Protein AF-0000000066029380 (afdb_homodimer)

Foldseek 3Di:
DEEEEEEDAPDLVLLVLVVVLCVVADPPHHYAYAPRSCVRNNDDHDHLLPAAGQEYEYEEAPVSLQVNLQRHHYAYAYEYPDDFHLAHAYYSVCSVVVSVCVNVVLWDKDWFWWKWKDKQNHTDIIARFKKKKFFPDPPDFWWKFKDKQNHTDDIWGARIKIKTGLSNCLPPVLVQVGDRDQRPAQWIKIGGHGTPDPVDDIDIDGLAMKMKIATADPFTWIWMAGNVPDIDIDGHGMMMIMHIDPDIHIYIHNDDDSVVSCVVRGCVPRVD/DEEEEEEDAPDLVLLVLVVVLCVVADPVYHYAYAPRSCVRNNDDHDHLLPAAGQEYEYEEAQLSLQVNLQRHHYAYAYEYPDDFHLQHAYYSVCSVVVSVCVNVVLWDKDWFWWKWKDKQNHTDIIARFKKKKFFPDDDDFWWKFKDKQNHTDDIWGARIKIKTGLSNCLPPVLVQVGDRDQRPAQWIKIGGHGTPDPPDDIDIDGLAMKMKIATADPFTWIWMAGNVPDIDIDGHGMMMIMHIDPDIHIYIHNDDDSVVSCVVRGCVPRVD

Secondary structure (DSSP, 8-state):
-EEEEEE-TT-HHHHHHHHHHHHHS-TTSEEEEEHHHHHHH-S-EE-GGG-B-SEEEEEE-HHHHHHHHHH-BS-EEEEE-SS--SS--EEGGGHHHHHHHHHTT--EEEEEEEEEEEETTEE---BSSEEEEEESSTTS-EEEEEEETTEEEEEEEESEEEEE-TGGGGTHHHHTTPPEEPTT--EEEEEEES-SSTT---EEEETTS-EEEEEESSS--EEEEETTTEEEEE-TT-EEEEEEEEEEEEEEE--S-HHHHIIIIIIIIII-/-EEEEEE-TT-HHHHHHHHHHHHHS-TTSEEEEEHHHHHHH-S-EE-GGG-B-SEEEEEE-HHHHHHHHHH-BS-EEEEE-SS--SS--EEGGGHHHHHHHHHTT--EEEEEEEEEEEETTEE---BSSEEEEEESSTTS-EEEEEEETTEEEEEEEESEEEEE-TGGGGTHHHHTTPPEEPTT--EEEEEEES-SSTT---EEEETTS-EEEEEESSS--EEEEETTTEEEEE-TT-EEEEEEEEEEEEEEE--S-HHHHIIIIIIIIII-

Solvent-accessible surface area (backbone atoms only — not comparable to full-atom values): 27546 Å² total; per-residue (Å²): 102,39,37,29,40,40,41,35,80,89,38,68,70,39,40,52,53,51,49,57,49,59,71,66,49,66,86,82,41,46,79,43,32,21,51,60,29,14,74,71,73,52,77,77,45,35,58,57,70,74,40,67,30,71,33,30,38,25,29,28,41,40,68,43,43,49,54,42,67,57,42,32,44,56,31,34,37,25,32,27,73,59,86,88,35,70,72,30,66,39,47,70,90,41,48,67,67,49,48,51,30,56,75,70,60,58,58,45,80,46,73,40,68,20,32,32,34,24,52,74,81,44,77,58,71,52,18,53,28,27,43,34,40,33,55,69,55,99,80,54,88,35,40,37,36,34,26,50,70,86,38,77,57,51,76,42,45,24,53,25,42,33,44,20,29,25,72,13,14,72,42,71,36,30,77,46,64,23,45,35,34,39,77,80,31,62,36,32,37,39,23,44,35,72,48,76,54,88,50,49,57,26,37,35,37,34,35,86,42,38,39,32,43,30,37,45,70,82,90,40,57,28,34,38,30,39,55,85,74,44,79,41,84,40,45,45,72,41,37,39,39,38,28,59,34,95,57,64,41,42,31,44,35,80,68,93,46,72,60,56,51,41,31,72,42,39,36,57,67,49,41,89,101,38,38,28,39,40,40,35,79,90,38,66,69,38,42,52,53,48,49,56,50,61,72,67,47,67,84,81,40,46,80,42,32,22,50,58,31,14,75,72,73,51,77,76,45,36,58,57,69,74,41,68,30,71,32,29,38,26,29,26,40,42,68,42,41,51,53,41,67,57,42,33,44,55,30,34,38,24,33,27,72,57,85,89,36,69,72,31,66,39,48,70,91,41,46,70,66,50,49,52,31,56,75,70,59,58,57,46,80,45,74,39,69,20,33,31,34,24,52,75,81,43,77,58,70,53,18,54,29,26,43,32,40,32,56,70,58,93,81,58,87,35,40,37,38,35,27,49,70,87,38,77,55,51,75,42,46,26,51,26,42,32,44,20,28,25,71,13,14,72,42,71,35,30,78,46,64,24,44,34,36,40,77,81,29,61,35,30,37,40,22,43,35,72,48,75,53,89,50,51,57,26,37,35,38,35,34,87,42,38,40,33,43,31,36,46,68,82,91,42,56,29,33,38,30,39,54,86,75,45,78,42,83,40,47,46,71,39,37,39,39,38,29,57,33,95,55,64,42,42,32,44,36,80,65,93,46,72,58,56,52,41,32,72,44,38,36,58,67,50,39,91

Structure (mmCIF, N/CA/C/O backbone):
data_AF-0000000066029380-model_v1
#
loop_
_entity.id
_entity.type
_entity.pdbx_description
1 polymer 'NAD kinase'
#
loop_
_atom_site.group_PDB
_atom_site.id
_atom_site.type_symbol
_atom_site.label_atom_id
_atom_site.label_alt_id
_atom_site.label_comp_id
_atom_site.label_asym_id
_atom_site.label_entity_id
_atom_site.label_seq_id
_atom_site.pdbx_PDB_ins_code
_atom_site.Cartn_x
_atom_site.Cartn_y
_atom_site.Cartn_z
_atom_site.occupancy
_atom_site.B_iso_or_equiv
_atom_site.auth_seq_id
_atom_site.auth_comp_id
_atom_site.auth_asym_id
_atom_site.auth_atom_id
_atom_site.pdbx_PDB_model_num
ATOM 1 N N . MET A 1 1 ? -1.945 23.328 32.281 1 95.19 1 MET A N 1
ATOM 2 C CA . MET A 1 1 ? -1.706 22.844 30.906 1 95.19 1 MET A CA 1
ATOM 3 C C . MET A 1 1 ? -0.964 23.906 30.094 1 95.19 1 MET A C 1
ATOM 5 O O . MET A 1 1 ? -1.215 25.094 30.234 1 95.19 1 MET A O 1
ATOM 9 N N . LYS A 1 2 ? 0.066 23.5 29.344 1 97.81 2 LYS A N 1
ATOM 10 C CA . LYS A 1 2 ? 0.84 24.391 28.469 1 97.81 2 LYS A CA 1
ATOM 11 C C . LYS A 1 2 ? 0.356 24.297 27.031 1 97.81 2 LYS A C 1
ATOM 13 O O . LYS A 1 2 ? 0.403 23.234 26.406 1 97.81 2 LYS A O 1
ATOM 18 N N . VAL A 1 3 ? -0.128 25.469 26.531 1 98.25 3 VAL A N 1
ATOM 19 C CA . VAL A 1 3 ? -0.674 25.5 25.172 1 98.25 3 VAL A CA 1
ATOM 20 C C . VAL A 1 3 ? 0.114 26.5 24.328 1 98.25 3 VAL A C 1
ATOM 22 O O . VAL A 1 3 ? 0.405 27.609 24.766 1 98.25 3 VAL A O 1
ATOM 25 N N . ALA A 1 4 ? 0.508 26.094 23.141 1 98.69 4 ALA A N 1
ATOM 26 C CA . ALA A 1 4 ? 1.201 26.984 22.203 1 98.69 4 ALA A CA 1
ATOM 27 C C . ALA A 1 4 ? 0.301 27.344 21.031 1 98.69 4 ALA A C 1
ATOM 29 O O . ALA A 1 4 ? -0.48 26.531 20.547 1 98.69 4 ALA A O 1
ATOM 30 N N . PHE A 1 5 ? 0.39 28.562 20.625 1 98.5 5 PHE A N 1
ATOM 31 C CA . PHE A 1 5 ? -0.322 29.047 19.453 1 98.5 5 PHE A CA 1
ATOM 32 C C . PHE A 1 5 ? 0.651 29.359 18.312 1 98.5 5 PHE A C 1
ATOM 34 O O . PHE A 1 5 ? 1.525 30.219 18.453 1 98.5 5 PHE A O 1
ATOM 41 N N . VAL A 1 6 ? 0.536 28.625 17.234 1 98.44 6 VAL A N 1
ATOM 42 C CA . VAL A 1 6 ? 1.323 28.859 16.031 1 98.44 6 VAL A CA 1
ATOM 43 C C . VAL A 1 6 ? 0.396 29.172 14.859 1 98.44 6 VAL A C 1
ATOM 45 O O . VAL A 1 6 ? -0.555 28.438 14.586 1 98.44 6 VAL A O 1
ATOM 48 N N . ILE A 1 7 ? 0.638 30.297 14.141 1 98 7 ILE A N 1
ATOM 49 C CA . ILE A 1 7 ? -0.283 30.703 13.086 1 98 7 ILE A CA 1
ATOM 50 C C . ILE A 1 7 ? 0.463 30.797 11.758 1 98 7 ILE A C 1
ATOM 52 O O . ILE A 1 7 ? 1.691 30.906 11.734 1 98 7 ILE A O 1
ATOM 56 N N . ARG A 1 8 ? -0.281 30.688 10.711 1 96.62 8 ARG A N 1
ATOM 57 C CA . ARG A 1 8 ? 0.264 30.922 9.383 1 96.62 8 ARG A CA 1
ATOM 58 C C . ARG A 1 8 ? 0.914 32.312 9.289 1 96.62 8 ARG A C 1
ATOM 60 O O . ARG A 1 8 ? 0.409 33.281 9.859 1 96.62 8 ARG A O 1
ATOM 67 N N . LYS A 1 9 ? 1.966 32.375 8.531 1 94.19 9 LYS A N 1
ATOM 68 C CA . LYS A 1 9 ? 2.73 33.625 8.422 1 94.19 9 LYS A CA 1
ATOM 69 C C . LYS A 1 9 ? 1.854 34.75 7.918 1 94.19 9 LYS A C 1
ATOM 71 O O . LYS A 1 9 ? 1.109 34.594 6.945 1 94.19 9 LYS A O 1
ATOM 76 N N . ASP A 1 10 ? 1.908 35.906 8.641 1 93.5 10 ASP A N 1
ATOM 77 C CA . ASP A 1 10 ? 1.285 37.188 8.289 1 93.5 10 ASP A CA 1
ATOM 78 C C . ASP A 1 10 ? -0.226 37.031 8.133 1 93.5 10 ASP A C 1
ATOM 80 O O . ASP A 1 10 ? -0.828 37.625 7.246 1 93.5 10 ASP A O 1
ATOM 84 N N . CYS A 1 11 ? -0.778 36.219 8.945 1 95.56 11 CYS A N 1
ATOM 85 C CA . CYS A 1 11 ? -2.215 35.969 8.859 1 95.56 11 CYS A CA 1
ATOM 86 C C . CYS A 1 11 ? -2.945 36.625 10.039 1 95.56 11 CYS A C 1
ATOM 88 O O . CYS A 1 11 ? -3.158 35.969 11.062 1 95.56 11 CYS A O 1
ATOM 90 N N . LYS A 1 12 ? -3.463 37.781 9.797 1 95.5 12 LYS A N 1
ATOM 91 C CA . LYS A 1 12 ? -4.172 38.5 10.844 1 95.5 12 LYS A CA 1
ATOM 92 C C . LYS A 1 12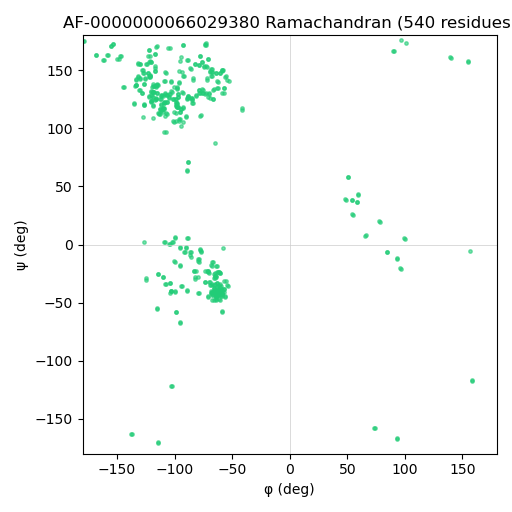 ? -5.438 37.75 11.266 1 95.5 12 LYS A C 1
ATOM 94 O O . LYS A 1 12 ? -5.777 37.75 12.453 1 95.5 12 LYS A O 1
ATOM 99 N N . ARG A 1 13 ? -6.078 37.219 10.273 1 96.25 13 ARG A N 1
ATOM 100 C CA . ARG A 1 13 ? -7.293 36.469 10.562 1 96.25 13 ARG A CA 1
ATOM 101 C C . ARG A 1 13 ? -7 35.281 11.484 1 96.25 13 ARG A C 1
ATOM 103 O O . ARG A 1 13 ? -7.797 34.969 12.367 1 96.25 13 ARG A O 1
ATOM 110 N N . CYS A 1 14 ? -5.906 34.625 11.281 1 97.38 14 CYS A N 1
ATOM 111 C CA . CYS A 1 14 ? -5.492 33.531 12.133 1 97.38 14 CYS A CA 1
ATOM 112 C C . CYS A 1 14 ? -5.297 34 13.578 1 97.38 14 CYS A C 1
ATOM 114 O O . CYS A 1 14 ? -5.68 33.281 14.516 1 97.38 14 CYS A O 1
ATOM 116 N N . ALA A 1 15 ? -4.762 35.156 13.734 1 97.06 15 ALA A N 1
ATOM 117 C CA . ALA A 1 15 ? -4.527 35.719 15.062 1 97.06 15 ALA A CA 1
ATOM 118 C C . ALA A 1 15 ? -5.844 36 15.773 1 97.06 15 ALA A C 1
ATOM 120 O O . ALA A 1 15 ? -5.945 35.844 17 1 97.06 15 ALA A O 1
ATOM 121 N N . THR A 1 16 ? -6.785 36.438 15.008 1 97.19 16 THR A N 1
ATOM 122 C CA . THR A 1 16 ? -8.102 36.688 15.578 1 97.19 16 THR A CA 1
ATOM 123 C C . THR A 1 16 ? -8.703 35.406 16.156 1 97.19 16 THR A C 1
ATOM 125 O O . THR A 1 16 ? -9.305 35.438 17.219 1 97.19 16 THR A O 1
ATOM 128 N N . ILE A 1 17 ? -8.531 34.344 15.43 1 97.56 17 ILE A N 1
ATOM 129 C CA . ILE A 1 17 ? -9.016 33.031 15.891 1 97.56 17 ILE A CA 1
ATOM 130 C C . ILE A 1 17 ? -8.266 32.625 17.156 1 97.56 17 ILE A C 1
ATOM 132 O O . ILE A 1 17 ? -8.875 32.156 18.125 1 97.56 17 ILE A O 1
ATOM 136 N N . ALA A 1 18 ? -6.969 32.812 17.172 1 97.94 18 ALA A N 1
ATOM 137 C CA . ALA A 1 18 ? -6.176 32.531 18.359 1 97.94 18 ALA A CA 1
ATOM 138 C C . ALA A 1 18 ? -6.684 33.312 19.562 1 97.94 18 ALA A C 1
ATOM 140 O O . ALA A 1 18 ? -6.832 32.75 20.656 1 97.94 18 ALA A O 1
ATOM 141 N N . LYS A 1 19 ? -6.969 34.562 19.359 1 97.12 19 LYS A N 1
ATOM 142 C CA . LYS A 1 19 ? -7.457 35.406 20.438 1 97.12 19 LYS A CA 1
ATOM 143 C C . LYS A 1 19 ? -8.773 34.875 21.016 1 97.12 19 LYS A C 1
ATOM 145 O O . LYS A 1 19 ? -8.961 34.875 22.219 1 97.12 19 LYS A O 1
ATOM 150 N N . SER A 1 20 ? -9.617 34.469 20.125 1 97.19 20 SER A N 1
ATOM 151 C CA . SER A 1 20 ? -10.898 33.938 20.562 1 97.19 20 SER A CA 1
ATOM 152 C C . SER A 1 20 ? -10.719 32.688 21.422 1 97.19 20 SER A C 1
ATOM 154 O O . SER A 1 20 ? -11.453 32.5 22.391 1 97.19 20 SER A O 1
ATOM 156 N N . ILE A 1 21 ? -9.781 31.828 21.094 1 97.94 21 ILE A N 1
ATOM 157 C CA . ILE A 1 21 ? -9.5 30.625 21.859 1 97.94 21 ILE A CA 1
ATOM 158 C C . ILE A 1 21 ? -8.898 31.016 23.219 1 97.94 21 ILE A C 1
ATOM 160 O O . ILE A 1 21 ? -9.273 30.453 24.25 1 97.94 21 ILE A O 1
ATOM 164 N N . ILE A 1 22 ? -8.008 32 23.188 1 97 22 ILE A N 1
ATOM 165 C CA . ILE A 1 22 ? -7.324 32.469 24.391 1 97 22 ILE A CA 1
ATOM 166 C C . ILE A 1 22 ? -8.344 32.969 25.406 1 97 22 ILE A C 1
ATOM 168 O O . ILE A 1 22 ? -8.188 32.781 26.609 1 97 22 ILE A O 1
ATOM 172 N N . GLU A 1 23 ? -9.359 33.562 24.938 1 96.5 23 GLU A N 1
ATOM 173 C CA . GLU A 1 23 ? -10.406 34.125 25.781 1 96.5 23 GLU A CA 1
ATOM 174 C C . GLU A 1 23 ? -11.25 33.031 26.422 1 96.5 23 GLU A C 1
ATOM 176 O O . GLU A 1 23 ? -11.875 33.25 27.469 1 96.5 23 GLU A O 1
ATOM 181 N N . LEU A 1 24 ? -11.258 31.906 25.844 1 97 24 LEU A N 1
ATOM 182 C CA . LEU A 1 24 ? -12.117 30.828 26.297 1 97 24 LEU A CA 1
ATOM 183 C C . LEU A 1 24 ? -11.359 29.906 27.266 1 97 24 LEU A C 1
ATOM 185 O O . LEU A 1 24 ? -11.953 29.328 28.172 1 97 24 LEU A O 1
ATOM 189 N N . ILE A 1 25 ? -10.086 29.703 27.016 1 97 25 ILE A N 1
ATOM 190 C CA . ILE A 1 25 ? -9.344 28.719 27.797 1 97 25 ILE A CA 1
ATOM 191 C C . ILE A 1 25 ? -9.094 29.266 29.203 1 97 25 ILE A C 1
ATOM 193 O O . ILE A 1 25 ? -9.078 30.484 29.406 1 97 25 ILE A O 1
ATOM 197 N N . PRO A 1 26 ? -8.922 28.375 30.219 1 96.81 26 PRO A N 1
ATOM 198 C CA . PRO A 1 26 ? -8.656 28.812 31.594 1 96.81 26 PRO A CA 1
ATOM 199 C C . PRO A 1 26 ? -7.457 29.75 31.703 1 96.81 26 PRO A C 1
ATOM 201 O O . PRO A 1 26 ? -6.43 29.516 31.062 1 96.81 26 PRO A O 1
ATOM 204 N N . PRO A 1 27 ? -7.531 30.766 32.562 1 94.44 27 PRO A N 1
ATOM 205 C CA . PRO A 1 27 ? -6.445 31.734 32.656 1 94.44 27 PRO A CA 1
ATOM 206 C C . PRO A 1 27 ? -5.172 31.141 33.25 1 94.44 27 PRO A C 1
ATOM 208 O O . PRO A 1 27 ? -4.082 31.672 33.062 1 94.44 27 PRO A O 1
ATOM 211 N N . ASP A 1 28 ? -5.281 30.062 33.875 1 95.81 28 ASP A N 1
ATOM 212 C CA . ASP A 1 28 ? -4.117 29.469 34.531 1 95.81 28 ASP A CA 1
ATOM 213 C C . ASP A 1 28 ? -3.314 28.609 33.562 1 95.81 28 ASP A C 1
ATOM 215 O O . ASP A 1 28 ? -2.23 28.125 33.906 1 95.81 28 ASP A O 1
ATOM 219 N N . TRP A 1 29 ? -3.871 28.344 32.375 1 97.12 29 TRP A N 1
ATOM 220 C CA . TRP A 1 29 ? -3.082 27.625 31.375 1 97.12 29 TRP A CA 1
ATOM 221 C C . TRP A 1 29 ? -1.894 28.469 30.922 1 97.12 29 TRP A C 1
ATOM 223 O O . TRP A 1 29 ? -2.023 29.688 30.719 1 97.12 29 TRP A O 1
ATOM 233 N N . GLU A 1 30 ? -0.759 27.922 30.844 1 97.12 30 GLU A N 1
ATOM 234 C CA . GLU A 1 30 ? 0.397 28.609 30.281 1 97.12 30 GLU A CA 1
ATOM 235 C C . GLU A 1 30 ? 0.259 28.766 28.766 1 97.12 30 GLU A C 1
ATOM 237 O O . GLU A 1 30 ? 0.004 27.797 28.047 1 97.12 30 GLU A O 1
ATOM 242 N N . LYS A 1 31 ? 0.4 29.969 28.266 1 97.19 31 LYS A N 1
ATOM 243 C CA . LYS A 1 31 ? 0.24 30.266 26.844 1 97.19 31 LYS A CA 1
ATOM 244 C C . LYS A 1 31 ? 1.569 30.672 26.219 1 97.19 31 LYS A C 1
ATOM 246 O O . LYS A 1 31 ? 2.256 31.562 26.719 1 97.19 31 LYS A O 1
ATOM 251 N N . ILE A 1 32 ? 1.938 29.938 25.141 1 97.44 32 ILE A N 1
ATOM 252 C CA . ILE A 1 32 ? 3.135 30.219 24.359 1 97.44 32 ILE A CA 1
ATOM 253 C C . ILE A 1 32 ? 2.736 30.641 22.938 1 97.44 32 ILE A C 1
ATOM 255 O O . ILE A 1 32 ? 1.81 30.062 22.359 1 97.44 32 ILE A O 1
ATOM 259 N N . TYR A 1 33 ? 3.424 31.656 22.438 1 97.56 33 TYR A N 1
ATOM 260 C CA . TYR A 1 33 ? 3.162 32.125 21.078 1 97.56 33 TYR A CA 1
ATOM 261 C C . TYR A 1 33 ? 4.402 31.984 20.219 1 97.56 33 TYR A C 1
ATOM 263 O O . TYR A 1 33 ? 5.52 32.25 20.656 1 97.56 33 TYR A O 1
ATOM 271 N N . ASP A 1 34 ? 4.184 31.516 18.969 1 97.56 34 ASP A N 1
ATOM 272 C CA . ASP A 1 34 ? 5.316 31.625 18.062 1 97.56 34 ASP A CA 1
ATOM 273 C C . ASP A 1 34 ? 5.543 33.062 17.625 1 97.56 34 ASP A C 1
ATOM 275 O O . ASP A 1 34 ? 4.707 33.938 17.906 1 97.56 34 ASP A O 1
ATOM 279 N N . THR A 1 35 ? 6.633 33.344 16.906 1 96.69 35 THR A N 1
ATOM 280 C CA . THR A 1 35 ? 7.008 34.719 16.5 1 96.69 35 THR A CA 1
ATOM 281 C C . THR A 1 35 ? 5.902 35.344 15.68 1 96.69 35 THR A C 1
ATOM 283 O O . THR A 1 35 ? 5.59 36.531 15.859 1 96.69 35 THR A O 1
ATOM 286 N N . GLU A 1 36 ? 5.27 34.625 14.867 1 95.94 36 GLU A N 1
ATOM 287 C CA . GLU A 1 36 ? 4.234 35.156 13.984 1 95.94 36 GLU A CA 1
ATOM 288 C C . GLU A 1 36 ? 2.984 35.531 14.773 1 95.94 36 GLU A C 1
ATOM 290 O O . GLU A 1 36 ? 2.398 36.594 14.539 1 95.94 36 GLU A O 1
ATOM 295 N N . ALA A 1 37 ? 2.57 34.688 15.656 1 96.81 37 ALA A N 1
ATOM 296 C CA . ALA A 1 37 ? 1.394 34.938 16.484 1 96.81 37 ALA A CA 1
ATOM 297 C C . ALA A 1 37 ? 1.631 36.156 17.391 1 96.81 37 ALA A C 1
ATOM 299 O O . ALA A 1 37 ? 0.743 37 17.578 1 96.81 37 ALA A O 1
ATOM 300 N N . ALA A 1 38 ? 2.781 36.281 17.906 1 96.88 38 ALA A N 1
ATOM 301 C CA . ALA A 1 38 ? 3.119 37.312 18.859 1 96.88 38 ALA A CA 1
ATOM 302 C C . ALA A 1 38 ? 3.049 38.688 18.203 1 96.88 38 ALA A C 1
ATOM 304 O O . ALA A 1 38 ? 2.75 39.688 18.859 1 96.88 38 ALA A O 1
ATOM 305 N N . LYS A 1 39 ? 3.293 38.719 16.906 1 95.5 39 LYS A N 1
ATOM 306 C CA . LYS A 1 39 ? 3.203 39.969 16.156 1 95.5 39 LYS A CA 1
ATOM 307 C C . LYS A 1 39 ? 1.821 40.594 16.312 1 95.5 39 LYS A C 1
ATOM 309 O O . LYS A 1 39 ? 1.687 41.812 16.281 1 95.5 39 LYS A O 1
ATOM 314 N N . PHE A 1 40 ? 0.839 39.781 16.469 1 95.38 40 PHE A N 1
ATOM 315 C CA . PHE A 1 40 ? -0.537 40.25 16.469 1 95.38 40 PHE A CA 1
ATOM 316 C C . PHE A 1 40 ? -1.134 40.219 17.859 1 95.38 40 PHE A C 1
ATOM 318 O O . PHE A 1 40 ? -2.039 41 18.188 1 95.38 40 PHE A O 1
ATOM 325 N N . LEU A 1 41 ? -0.74 39.281 18.625 1 94.06 41 LEU A N 1
ATOM 326 C CA . LEU A 1 41 ? -1.374 39.031 19.922 1 94.06 41 LEU A CA 1
ATOM 327 C C . LEU A 1 41 ? -0.617 39.719 21.047 1 94.06 41 LEU A C 1
ATOM 329 O O . LEU A 1 41 ? -1.139 39.875 22.156 1 94.06 41 LEU A O 1
ATOM 333 N N . GLY A 1 42 ? 0.618 40.094 20.781 1 89.25 42 GLY A N 1
ATOM 334 C CA . GLY A 1 42 ? 1.448 40.688 21.812 1 89.25 42 GLY A CA 1
ATOM 335 C C . GLY A 1 42 ? 2.244 39.656 22.594 1 89.25 42 GLY A C 1
ATOM 336 O O . GLY A 1 42 ? 2.027 38.469 22.469 1 89.25 42 GLY A O 1
ATOM 337 N N . GLY A 1 43 ? 3.213 40.125 23.359 1 87.88 43 GLY A N 1
ATOM 338 C CA . GLY A 1 43 ? 4.047 39.25 24.172 1 87.88 43 GLY A CA 1
ATOM 339 C C . GLY A 1 43 ? 5.328 38.812 23.484 1 87.88 43 GLY A C 1
ATOM 340 O O . GLY A 1 43 ? 5.703 39.406 22.453 1 87.88 43 GLY A O 1
ATOM 341 N N . VAL A 1 44 ? 5.953 37.844 24.078 1 92.88 44 VAL A N 1
ATOM 342 C CA . VAL A 1 44 ? 7.238 37.375 23.578 1 92.88 44 VAL A CA 1
ATOM 343 C C . VAL A 1 44 ? 7.027 36.156 22.703 1 92.88 44 VAL A C 1
ATOM 345 O O . VAL A 1 44 ? 6.461 35.156 23.141 1 92.88 44 VAL A O 1
ATOM 348 N N . GLY A 1 45 ? 7.383 36.281 21.5 1 96.5 45 GLY A N 1
ATOM 349 C CA . GLY A 1 45 ? 7.312 35.156 20.578 1 96.5 45 GLY A CA 1
ATOM 350 C C . GLY A 1 45 ? 8.516 34.25 20.656 1 96.5 45 GLY A C 1
ATOM 351 O O . GLY A 1 45 ? 9.633 34.688 20.906 1 96.5 45 GLY A O 1
ATOM 352 N N . LYS A 1 46 ? 8.266 33 20.516 1 97.25 46 LYS A N 1
ATOM 353 C CA . LYS A 1 46 ? 9.344 32.031 20.469 1 97.25 46 LYS A CA 1
ATOM 354 C C . LYS A 1 46 ? 9.516 31.469 19.062 1 97.25 46 LYS A C 1
ATOM 356 O O . LYS A 1 46 ? 8.547 31.375 18.297 1 97.25 46 LYS A O 1
ATOM 361 N N . ASP A 1 47 ? 10.758 31.141 18.766 1 97.31 47 ASP A N 1
ATOM 362 C CA . ASP A 1 47 ? 10.984 30.391 17.547 1 97.31 47 ASP A CA 1
ATOM 363 C C . ASP A 1 47 ? 10.297 29.031 17.609 1 97.31 47 ASP A C 1
ATOM 365 O O . ASP A 1 47 ? 10.312 28.359 18.641 1 97.31 47 ASP A O 1
ATOM 369 N N . ILE A 1 48 ? 9.75 28.656 16.531 1 97.06 48 ILE A N 1
ATOM 370 C CA . ILE A 1 48 ? 8.977 27.422 16.484 1 97.06 48 ILE A CA 1
ATOM 371 C C . ILE A 1 48 ? 9.828 26.266 16.984 1 97.06 48 ILE A C 1
ATOM 373 O O . ILE A 1 48 ? 9.305 25.328 17.609 1 97.06 48 ILE A O 1
ATOM 377 N N . THR A 1 49 ? 11.133 26.219 16.75 1 96.31 49 THR A N 1
ATOM 378 C CA . THR A 1 49 ? 12.039 25.141 17.141 1 96.31 49 THR A CA 1
ATOM 379 C C . THR A 1 49 ? 12.18 25.078 18.672 1 96.31 49 THR A C 1
ATOM 381 O O . THR A 1 49 ? 12.648 24.078 19.203 1 96.31 49 THR A O 1
ATOM 384 N N . GLU A 1 50 ? 11.766 26.094 19.344 1 97.69 50 GLU A N 1
ATOM 385 C CA . GLU A 1 50 ? 11.898 26.172 20.797 1 97.69 50 GLU A CA 1
ATOM 386 C C . GLU A 1 50 ? 10.57 25.859 21.484 1 97.69 50 GLU A C 1
ATOM 388 O O . GLU A 1 50 ? 10.477 25.891 22.719 1 97.69 50 GLU A O 1
ATOM 393 N N . ILE A 1 51 ? 9.648 25.562 20.703 1 98.06 51 ILE A N 1
ATOM 394 C CA . ILE A 1 51 ? 8.312 25.375 21.266 1 98.06 51 ILE A CA 1
ATOM 395 C C . ILE A 1 51 ? 8.125 23.922 21.688 1 98.06 51 ILE A C 1
ATOM 397 O O . ILE A 1 51 ? 8.359 23.016 20.891 1 98.06 51 ILE A O 1
ATOM 401 N N . SER A 1 52 ? 7.766 23.688 22.906 1 98.12 52 SER A N 1
ATOM 402 C CA . SER A 1 52 ? 7.312 22.438 23.5 1 98.12 52 SER A CA 1
ATOM 403 C C . SER A 1 52 ? 6.086 22.656 24.375 1 98.12 52 SER A C 1
ATOM 405 O O . SER A 1 52 ? 6.109 23.484 25.297 1 98.12 52 SER A O 1
ATOM 407 N N . ALA A 1 53 ? 5.008 22 24.094 1 98.5 53 ALA A N 1
ATOM 408 C CA . ALA A 1 53 ? 3.762 22.25 24.812 1 98.5 53 ALA A CA 1
ATOM 409 C C . ALA A 1 53 ? 2.936 20.969 24.922 1 98.5 53 ALA A C 1
ATOM 411 O O . ALA A 1 53 ? 3.207 19.984 24.219 1 98.5 53 ALA A O 1
ATOM 412 N N . ASP A 1 54 ? 2.014 20.953 25.812 1 98.38 54 ASP A N 1
ATOM 413 C CA . ASP A 1 54 ? 1.086 19.844 25.938 1 98.38 54 ASP A CA 1
ATOM 414 C C . ASP A 1 54 ? 0.177 19.734 24.719 1 98.38 54 ASP A C 1
ATOM 416 O O . ASP A 1 54 ? -0.232 18.641 24.328 1 98.38 54 ASP A O 1
ATOM 420 N N . ILE A 1 55 ? -0.139 20.938 24.203 1 98.5 55 ILE A N 1
ATOM 421 C CA . ILE A 1 55 ? -0.909 21.047 22.969 1 98.5 55 ILE A CA 1
ATOM 422 C C . ILE A 1 55 ? -0.418 22.25 22.156 1 98.5 55 ILE A C 1
ATOM 424 O O . ILE A 1 55 ? -0.162 23.312 22.719 1 98.5 55 ILE A O 1
ATOM 428 N N . ILE A 1 56 ? -0.261 22.047 20.922 1 98.81 56 ILE A N 1
ATOM 429 C CA . ILE A 1 56 ? 0.073 23.125 20.016 1 98.81 56 ILE A CA 1
ATOM 430 C C . ILE A 1 56 ? -1.095 23.375 19.062 1 98.81 56 ILE A C 1
ATOM 432 O O . ILE A 1 56 ? -1.472 22.5 18.281 1 98.81 56 ILE A O 1
ATOM 436 N N . ILE A 1 57 ? -1.669 24.531 19.125 1 98.69 57 ILE A N 1
ATOM 437 C CA . ILE A 1 57 ? -2.773 24.906 18.25 1 98.69 57 ILE A CA 1
ATOM 438 C C . ILE A 1 57 ? -2.229 25.562 16.984 1 98.69 57 ILE A C 1
ATOM 440 O O . ILE A 1 57 ? -1.646 26.656 17.047 1 98.69 57 ILE A O 1
ATOM 444 N N . ALA A 1 58 ? -2.363 24.859 15.93 1 98.56 58 ALA A N 1
ATOM 445 C CA . ALA A 1 58 ? -1.948 25.359 14.617 1 98.56 58 ALA A CA 1
ATOM 446 C C . ALA A 1 58 ? -3.109 26.031 13.891 1 98.56 58 ALA A C 1
ATOM 448 O O . ALA A 1 58 ? -4.125 25.391 13.602 1 98.56 58 ALA A O 1
ATOM 449 N N . ILE A 1 59 ? -3.016 27.312 13.578 1 98.12 59 ILE A N 1
ATOM 450 C CA . ILE A 1 59 ? -4.07 28.031 12.867 1 98.12 59 ILE A CA 1
ATOM 451 C C . ILE A 1 59 ? -3.574 28.438 11.484 1 98.12 59 ILE A C 1
ATOM 453 O O . ILE A 1 59 ? -2.703 29.297 11.359 1 98.12 59 ILE A O 1
ATOM 457 N N . GLY A 1 60 ? -4.078 27.906 10.484 1 96.25 60 GLY A N 1
ATOM 458 C CA . GLY A 1 60 ? -3.666 28.078 9.102 1 96.25 60 GLY A CA 1
ATOM 459 C C . GLY A 1 60 ? -4.113 26.938 8.203 1 96.25 60 GLY A C 1
ATOM 460 O O . GLY A 1 60 ? -5.312 26.734 8.008 1 96.25 60 GLY A O 1
ATOM 461 N N . GLY A 1 61 ? -3.238 26.203 7.625 1 94.31 61 GLY A N 1
ATOM 462 C CA . GLY A 1 61 ? -3.484 25.031 6.793 1 94.31 61 GLY A CA 1
ATOM 463 C C . GLY A 1 61 ? -2.527 23.891 7.074 1 94.31 61 GLY A C 1
ATOM 464 O O . GLY A 1 61 ? -1.891 23.859 8.133 1 94.31 61 GLY A O 1
ATOM 465 N N . ASP A 1 62 ? -2.504 23 6.133 1 94.31 62 ASP A N 1
ATOM 466 C CA . ASP A 1 62 ? -1.649 21.828 6.289 1 94.31 62 ASP A CA 1
ATOM 467 C C . ASP A 1 62 ? -0.179 22.234 6.383 1 94.31 62 ASP A C 1
ATOM 469 O O . ASP A 1 62 ? 0.594 21.609 7.117 1 94.31 62 ASP A O 1
ATOM 473 N N . GLY A 1 63 ? 0.168 23.266 5.648 1 94.56 63 GLY A N 1
ATOM 474 C CA . GLY A 1 63 ? 1.543 23.734 5.711 1 94.56 63 GLY A CA 1
ATOM 475 C C . GLY A 1 63 ? 1.966 24.156 7.105 1 94.56 63 GLY A C 1
ATOM 476 O O . GLY A 1 63 ? 3.092 23.875 7.527 1 94.56 63 GLY A O 1
ATOM 477 N N . THR A 1 64 ? 1.114 24.828 7.848 1 96.25 64 THR A N 1
ATOM 478 C CA . THR A 1 64 ? 1.388 25.25 9.219 1 96.25 64 THR A CA 1
ATOM 479 C C . THR A 1 64 ? 1.543 24.047 10.133 1 96.25 64 THR A C 1
ATOM 481 O O . THR A 1 64 ? 2.463 23.984 10.953 1 96.25 64 THR A O 1
ATOM 484 N N . VAL A 1 65 ? 0.711 23.078 9.922 1 97.44 65 VAL A N 1
ATOM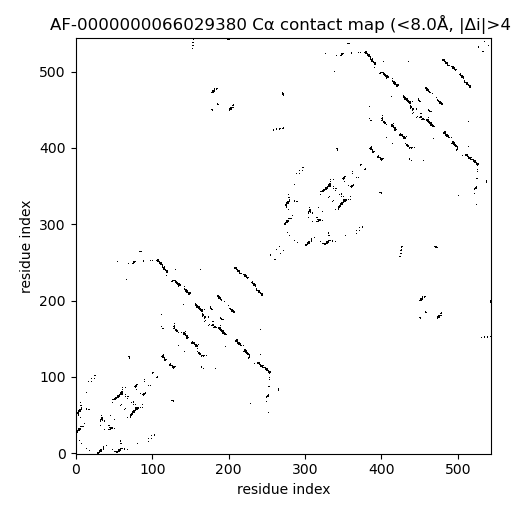 485 C CA . VAL A 1 65 ? 0.762 21.859 10.727 1 97.44 65 VAL A CA 1
ATOM 486 C C . VAL A 1 65 ? 2.088 21.141 10.484 1 97.44 65 VAL A C 1
ATOM 488 O O . VAL A 1 65 ? 2.76 20.734 11.438 1 97.44 65 VAL A O 1
ATOM 491 N N . LEU A 1 66 ? 2.439 21 9.227 1 97.5 66 LEU A N 1
ATOM 492 C CA . LEU A 1 66 ? 3.674 20.297 8.891 1 97.5 66 LEU A CA 1
ATOM 493 C C . LEU A 1 66 ? 4.883 21.016 9.477 1 97.5 66 LEU A C 1
ATOM 495 O O . LEU A 1 66 ? 5.828 20.375 9.945 1 97.5 66 LEU A O 1
ATOM 499 N N . ARG A 1 67 ? 4.879 22.328 9.422 1 96.88 67 ARG A N 1
ATOM 500 C CA . ARG A 1 67 ? 5.961 23.125 9.992 1 96.88 67 ARG A CA 1
ATOM 501 C C . ARG A 1 67 ? 6.113 22.844 11.484 1 96.88 67 ARG A C 1
ATOM 503 O O . ARG A 1 67 ? 7.23 22.703 11.992 1 96.88 67 ARG A O 1
ATOM 510 N N . ILE A 1 68 ? 5.012 22.75 12.156 1 97.88 68 ILE A N 1
ATOM 511 C CA . ILE A 1 68 ? 5.016 22.5 13.594 1 97.88 68 ILE A CA 1
ATOM 512 C C . ILE A 1 68 ? 5.551 21.094 13.859 1 97.88 68 ILE A C 1
ATOM 514 O O . ILE A 1 68 ? 6.445 20.906 14.688 1 97.88 68 ILE A O 1
ATOM 518 N N . LEU A 1 69 ? 5.039 20.125 13.133 1 97.81 69 LEU A N 1
ATOM 519 C CA . LEU A 1 69 ? 5.387 18.719 13.367 1 97.81 69 LEU A CA 1
ATOM 520 C C . LEU A 1 69 ? 6.867 18.484 13.102 1 97.81 69 LEU A C 1
ATOM 522 O O . LEU A 1 69 ? 7.469 17.578 13.695 1 97.81 69 LEU A O 1
ATOM 526 N N . GLN A 1 70 ? 7.418 19.281 12.234 1 96.75 70 GLN A N 1
ATOM 527 C CA . GLN A 1 70 ? 8.82 19.094 11.883 1 96.75 70 GLN A CA 1
ATOM 528 C C . GLN A 1 70 ? 9.734 19.766 12.906 1 96.75 70 GLN A C 1
ATOM 530 O O . GLN A 1 70 ? 10.898 19.375 13.055 1 96.75 70 GLN A O 1
ATOM 535 N N . ASN A 1 71 ? 9.219 20.797 13.664 1 96.06 71 ASN A N 1
ATOM 536 C CA . ASN A 1 71 ? 10.148 21.641 14.398 1 96.06 71 ASN A CA 1
ATOM 537 C C . ASN A 1 71 ? 9.812 21.688 15.883 1 96.06 71 ASN A C 1
ATOM 539 O O . ASN A 1 71 ? 10.703 21.828 16.719 1 96.06 71 ASN A O 1
ATOM 543 N N . ALA A 1 72 ? 8.586 21.531 16.203 1 97.25 72 ALA A N 1
ATOM 544 C CA . ALA A 1 72 ? 8.141 21.719 17.578 1 97.25 72 ALA A CA 1
ATOM 545 C C . ALA A 1 72 ? 7.855 20.391 18.25 1 97.25 72 ALA A C 1
ATOM 547 O O . ALA A 1 72 ? 7.934 19.328 17.609 1 97.25 72 ALA A O 1
ATOM 548 N N . LYS A 1 73 ? 7.656 20.406 19.531 1 97.56 73 LYS A N 1
ATOM 549 C CA . LYS A 1 73 ? 7.379 19.203 20.312 1 97.56 73 LYS A CA 1
ATOM 550 C C . LYS A 1 73 ? 6.012 19.281 20.984 1 97.56 73 LYS A C 1
ATOM 552 O O . LYS A 1 73 ? 5.773 20.172 21.812 1 97.56 73 LYS A O 1
ATOM 557 N N . GLY A 1 74 ? 5.188 18.359 20.641 1 97.94 74 GLY A N 1
ATOM 558 C CA . GLY A 1 74 ? 3.859 18.266 21.219 1 97.94 74 GLY A CA 1
ATOM 559 C C . GLY A 1 74 ? 2.787 17.906 20.219 1 97.94 74 GLY A C 1
ATOM 560 O O . GLY A 1 74 ? 2.996 18.031 19 1 97.94 74 GLY A O 1
ATOM 561 N N . PRO A 1 75 ? 1.622 17.422 20.703 1 98.56 75 PRO A N 1
ATOM 562 C CA . PRO A 1 75 ? 0.506 17.125 19.797 1 98.56 75 PRO A CA 1
ATOM 563 C C . PRO A 1 75 ? -0.103 18.391 19.188 1 98.56 75 PRO A C 1
ATOM 565 O O . PRO A 1 75 ? -0.195 19.422 19.844 1 98.56 75 PRO A O 1
ATOM 568 N N . VAL A 1 76 ? -0.517 18.297 18 1 98.62 76 VAL A N 1
ATOM 569 C CA . VAL A 1 76 ? -0.957 19.469 17.25 1 98.62 76 VAL A CA 1
ATOM 570 C C . VAL A 1 76 ? -2.467 19.422 17.047 1 98.62 76 VAL A C 1
ATOM 572 O O . VAL A 1 76 ? -3.004 18.391 16.625 1 98.62 76 VAL A O 1
ATOM 575 N N . LEU A 1 77 ? -3.15 20.438 17.375 1 98.38 77 LEU A N 1
ATOM 576 C CA . LEU A 1 77 ? -4.535 20.688 16.984 1 98.38 77 LEU A CA 1
ATOM 577 C C . LEU A 1 77 ? -4.602 21.672 15.82 1 98.38 77 LEU A C 1
ATOM 579 O O . LEU A 1 77 ? -4.406 22.875 16.016 1 98.38 77 LEU A O 1
ATOM 583 N N . GLY A 1 78 ? -4.898 21.156 14.594 1 97.5 78 GLY A N 1
ATOM 584 C CA . GLY A 1 78 ? -4.941 22 13.414 1 97.5 78 GLY A CA 1
ATOM 585 C C . GLY A 1 78 ? -6.301 22.625 13.172 1 97.5 78 GLY A C 1
ATOM 586 O O . GLY A 1 78 ? -7.316 21.922 13.141 1 97.5 78 GLY A O 1
ATOM 587 N N . ILE A 1 79 ? -6.301 23.906 13.008 1 97.19 79 ILE A N 1
ATOM 588 C CA . ILE A 1 79 ? -7.5 24.656 12.648 1 97.19 79 ILE A CA 1
ATOM 589 C C . ILE A 1 79 ? -7.371 25.156 11.211 1 97.19 79 ILE A C 1
ATOM 591 O O . ILE A 1 79 ? -6.473 25.953 10.898 1 97.19 79 ILE A O 1
ATOM 595 N N . ASN A 1 80 ? -8.289 24.781 10.422 1 94.88 80 ASN A N 1
ATOM 596 C CA . ASN A 1 80 ? -8.25 25.094 8.992 1 94.88 80 ASN A CA 1
ATOM 597 C C . ASN A 1 80 ? -8.82 26.484 8.711 1 94.88 80 ASN A C 1
ATOM 599 O O . ASN A 1 80 ? -9.977 26.75 9.023 1 94.88 80 ASN A O 1
ATOM 603 N N . MET A 1 81 ? -8.039 27.344 8.109 1 93 81 MET A N 1
ATOM 604 C CA . MET A 1 81 ? -8.477 28.703 7.809 1 93 81 MET A CA 1
ATOM 605 C C . MET A 1 81 ? -8.906 28.828 6.352 1 93 81 MET A C 1
ATOM 607 O O . MET A 1 81 ? -9.219 29.922 5.883 1 93 81 MET A O 1
ATOM 611 N N . GLY A 1 82 ? -8.945 27.766 5.621 1 80.69 82 GLY A N 1
ATOM 612 C CA . GLY A 1 82 ? -9.391 27.797 4.238 1 80.69 82 GLY A CA 1
ATOM 613 C C . GLY A 1 82 ? -8.82 26.656 3.406 1 80.69 82 GLY A C 1
ATOM 614 O O . GLY A 1 82 ? -7.852 26.016 3.809 1 80.69 82 GLY A O 1
ATOM 615 N N . GLY A 1 83 ? -9.531 26.375 2.322 1 77.06 83 GLY A N 1
ATOM 616 C CA . GLY A 1 83 ? -9.156 25.328 1.383 1 77.06 83 GLY A CA 1
ATOM 617 C C . GLY A 1 83 ? -9.383 23.938 1.919 1 77.06 83 GLY A C 1
ATOM 618 O O . GLY A 1 83 ? -10.219 23.734 2.805 1 77.06 83 GLY A O 1
ATOM 619 N N . LEU A 1 84 ? -8.602 22.922 1.28 1 78.19 84 LEU A N 1
ATOM 620 C CA . LEU A 1 84 ? -8.672 21.516 1.684 1 78.19 84 LEU A CA 1
ATOM 621 C C . LEU A 1 84 ? -7.602 21.203 2.721 1 78.19 84 LEU A C 1
ATOM 623 O O . LEU A 1 84 ? -6.418 21.453 2.494 1 78.19 84 LEU A O 1
ATOM 627 N N . GLY A 1 85 ? -8 21.047 4.031 1 83.44 85 GLY A N 1
ATOM 628 C CA . GLY A 1 85 ? -7.09 20.672 5.098 1 83.44 85 GLY A CA 1
ATOM 629 C C . GLY A 1 85 ? -7.156 19.188 5.434 1 83.44 85 GLY A C 1
ATOM 630 O O . GLY A 1 85 ? -8.047 18.766 6.172 1 83.44 85 GLY A O 1
ATOM 631 N N . PHE A 1 86 ? -6.082 18.5 4.98 1 83.56 86 PHE A N 1
ATOM 632 C CA . PHE A 1 86 ? -6.062 17.062 5.234 1 83.56 86 PHE A CA 1
ATOM 633 C C . PHE A 1 86 ? -5.562 16.781 6.645 1 83.56 86 PHE A C 1
ATOM 635 O O . PHE A 1 86 ? -5.973 15.789 7.266 1 83.56 86 PHE A O 1
ATOM 642 N N . LEU A 1 87 ? -4.734 17.656 7.113 1 91.38 87 LEU A N 1
ATOM 643 C CA . LEU A 1 87 ? -4.098 17.406 8.398 1 91.38 87 LEU A CA 1
ATOM 644 C C . LEU A 1 87 ? -4.793 18.172 9.516 1 91.38 87 LEU A C 1
ATOM 646 O O . LEU A 1 87 ? -4.574 17.891 10.695 1 91.38 87 LEU A O 1
ATOM 650 N N . THR A 1 88 ? -5.609 19.125 9.156 1 91.31 88 THR A N 1
ATOM 651 C CA . THR A 1 88 ? -6.305 19.906 10.172 1 91.31 88 THR A CA 1
ATOM 652 C C . THR A 1 88 ? -7.496 19.141 10.734 1 91.31 88 THR A C 1
ATOM 654 O O . THR A 1 88 ? -8.078 18.297 10.047 1 91.31 88 THR A O 1
ATOM 657 N N . GLU A 1 89 ? -7.84 19.469 11.914 1 92.38 89 GLU A N 1
ATOM 658 C CA . GLU A 1 89 ? -8.875 18.734 12.625 1 92.38 89 GLU A CA 1
ATOM 659 C C . GLU A 1 89 ? -10.211 19.453 12.57 1 92.38 89 GLU A C 1
ATOM 661 O O . GLU A 1 89 ? -11.258 18.828 12.406 1 92.38 89 GLU A O 1
ATOM 666 N N . ILE A 1 90 ? -10.148 20.781 12.711 1 92.19 90 ILE A N 1
ATOM 667 C CA . ILE A 1 90 ? -11.43 21.484 12.82 1 92.19 90 ILE A CA 1
ATOM 668 C C . ILE A 1 90 ? -11.461 22.656 11.852 1 92.19 90 ILE A C 1
ATOM 670 O O . ILE A 1 90 ? -10.406 23.156 11.438 1 92.19 90 ILE A O 1
ATOM 674 N N . GLU A 1 91 ? -12.672 22.969 11.531 1 92.69 91 GLU A N 1
ATOM 675 C CA . GLU A 1 91 ? -12.938 24.156 10.727 1 92.69 91 GLU A CA 1
ATOM 676 C C . GLU A 1 91 ? -13.227 25.375 11.609 1 92.69 91 GLU A C 1
ATOM 678 O O . GLU A 1 91 ? -13.414 25.234 12.82 1 92.69 91 GLU A O 1
ATOM 683 N N . ILE A 1 92 ? -13.305 26.5 11.008 1 93.44 92 ILE A N 1
ATOM 684 C CA . ILE A 1 92 ? -13.406 27.766 11.734 1 93.44 92 ILE A CA 1
ATOM 685 C C . ILE A 1 92 ? -14.703 27.797 12.531 1 93.44 92 ILE A C 1
ATOM 687 O O . ILE A 1 92 ? -14.75 28.328 13.641 1 93.44 92 ILE A O 1
ATOM 691 N N . ASP A 1 93 ? -15.734 27.188 12.008 1 93.31 93 ASP A N 1
ATOM 692 C CA . ASP A 1 93 ? -17.047 27.266 12.648 1 93.31 93 ASP A CA 1
ATOM 693 C C . ASP A 1 93 ? -17.125 26.312 13.844 1 93.31 93 ASP A C 1
ATOM 695 O O . ASP A 1 93 ? -18.094 26.359 14.609 1 93.31 93 ASP A O 1
ATOM 699 N N . GLU A 1 94 ? -16.125 25.562 14.062 1 94.88 94 GLU A N 1
ATOM 700 C CA . GLU A 1 94 ? -16.141 24.578 15.141 1 94.88 94 GLU A CA 1
ATOM 701 C C . GLU A 1 94 ? -15.211 25 16.281 1 94.88 94 GLU A C 1
ATOM 703 O O . GLU A 1 94 ? -15.055 24.266 17.266 1 94.88 94 GLU A O 1
ATOM 708 N N . VAL A 1 95 ? -14.586 26.125 16.188 1 96.44 95 VAL A N 1
ATOM 709 C CA . VAL A 1 95 ? -13.523 26.547 17.109 1 96.44 95 VAL A CA 1
ATOM 710 C C . VAL A 1 95 ? -14.07 26.641 18.531 1 96.44 95 VAL A C 1
ATOM 712 O O . VAL A 1 95 ? -13.461 26.094 19.453 1 96.44 95 VAL A O 1
ATOM 715 N N . GLY A 1 96 ? -15.203 27.25 18.719 1 96.25 96 GLY A N 1
ATOM 716 C CA . GLY A 1 96 ? -15.789 27.391 20.047 1 96.25 96 GLY A CA 1
ATOM 717 C C . GLY A 1 96 ? -16.047 26.062 20.734 1 96.25 96 GLY A C 1
ATOM 718 O O . GLY A 1 96 ? -15.492 25.781 21.797 1 96.25 96 GLY A O 1
ATOM 719 N N . SER A 1 97 ? -16.828 25.234 20.078 1 96.69 97 SER A N 1
ATOM 720 C CA . SER A 1 97 ? -17.188 23.953 20.641 1 96.69 97 SER A CA 1
ATOM 721 C C . SER A 1 97 ? -15.969 23.078 20.875 1 96.69 97 SER A C 1
ATOM 723 O O . SER A 1 97 ? -15.875 22.375 21.875 1 96.69 97 SER A O 1
ATOM 725 N N . SER A 1 98 ? -15.039 23.109 19.969 1 96.88 98 SER A N 1
ATOM 726 C CA . SER A 1 98 ? -13.836 22.297 20.078 1 96.88 98 SER A CA 1
ATOM 727 C C . SER A 1 98 ? -12.945 22.766 21.219 1 96.88 98 SER A C 1
ATOM 729 O O . SER A 1 98 ? -12.281 21.953 21.859 1 96.88 98 SER A O 1
ATOM 731 N N . THR A 1 99 ? -12.914 24.062 21.438 1 97.69 99 THR A N 1
ATOM 732 C CA . THR A 1 99 ? -12.148 24.609 22.547 1 97.69 99 THR A CA 1
ATOM 733 C C . THR A 1 99 ? -12.68 24.078 23.875 1 97.69 99 THR A C 1
ATOM 735 O O . THR A 1 99 ? -11.906 23.703 24.75 1 97.69 99 THR A O 1
ATOM 738 N N . TYR A 1 100 ? -13.922 23.984 24.016 1 97.5 100 TYR A N 1
ATOM 739 C CA . TYR A 1 100 ? -14.508 23.469 25.25 1 97.5 100 TYR A CA 1
ATOM 740 C C . TYR A 1 100 ? -14.18 21.984 25.422 1 97.5 100 TYR A C 1
ATOM 742 O O . TYR A 1 100 ? -13.898 21.531 26.531 1 97.5 100 TYR A O 1
ATOM 750 N N . LYS A 1 101 ? -14.242 21.266 24.328 1 97.5 101 LYS A N 1
ATOM 751 C CA . LYS A 1 101 ? -13.844 19.859 24.391 1 97.5 101 LYS A CA 1
ATOM 752 C C . LYS A 1 101 ? -12.398 19.719 24.859 1 97.5 101 LYS A C 1
ATOM 754 O O . LYS A 1 101 ? -12.078 18.828 25.641 1 97.5 101 LYS A O 1
ATOM 759 N N . LEU A 1 102 ? -11.594 20.625 24.359 1 97.38 102 LEU A N 1
ATOM 760 C CA . LEU A 1 102 ? -10.195 20.625 24.766 1 97.38 102 LEU A CA 1
ATOM 761 C C . LEU A 1 102 ? -10.047 20.875 26.25 1 97.38 102 LEU A C 1
ATOM 763 O O . LEU A 1 102 ? -9.312 20.172 26.938 1 97.38 102 LEU A O 1
ATOM 767 N N . ILE A 1 103 ? -10.789 21.812 26.781 1 97.31 103 ILE A N 1
ATOM 768 C CA . ILE A 1 103 ? -10.734 22.203 28.188 1 97.31 103 ILE A CA 1
ATOM 769 C C . ILE A 1 103 ? -11.188 21.031 29.062 1 97.31 103 ILE A C 1
ATOM 771 O O . ILE A 1 103 ? -10.609 20.781 30.125 1 97.31 103 ILE A O 1
ATOM 775 N N . ARG A 1 104 ? -12.117 20.297 28.531 1 97.19 104 ARG A N 1
ATOM 776 C CA . ARG A 1 104 ? -12.703 19.203 29.297 1 97.19 104 ARG A CA 1
ATOM 777 C C . ARG A 1 104 ? -11.883 17.922 29.141 1 97.19 104 ARG A C 1
ATOM 779 O O . ARG A 1 104 ? -12.203 16.891 29.75 1 97.19 104 ARG A O 1
ATOM 786 N N . GLY A 1 105 ? -10.922 17.969 28.297 1 96.75 105 GLY A N 1
ATOM 787 C CA . GLY A 1 105 ? -10.094 16.797 28.078 1 96.75 105 GLY A CA 1
ATOM 788 C C . GLY A 1 105 ? -10.758 15.75 27.203 1 96.75 105 GLY A C 1
ATOM 789 O O . GLY A 1 105 ? -10.398 14.57 27.25 1 96.75 105 GLY A O 1
ATOM 790 N N . GLU A 1 106 ? -11.758 16.203 26.453 1 97.12 106 GLU A N 1
ATOM 791 C CA . GLU A 1 106 ? -12.492 15.289 25.578 1 97.12 106 GLU A CA 1
ATOM 792 C C . GLU A 1 106 ? -11.852 15.203 24.203 1 97.12 106 GLU A C 1
ATOM 794 O O . GLU A 1 106 ? -12.453 15.594 23.203 1 97.12 106 GLU A O 1
ATOM 799 N N . TYR A 1 107 ? -10.688 14.719 24.141 1 96.81 107 TYR A N 1
ATOM 800 C CA . TYR A 1 107 ? -9.953 14.516 22.891 1 96.81 107 TYR A CA 1
ATOM 801 C C . TYR A 1 107 ? -9.008 13.32 23.016 1 96.81 107 TYR A C 1
ATOM 803 O O . TYR A 1 107 ? -8.766 12.82 24.109 1 96.81 107 TYR A O 1
ATOM 811 N N . LYS A 1 108 ? -8.633 12.812 21.906 1 96 108 LYS A N 1
ATOM 812 C CA . LYS A 1 108 ? -7.633 11.75 21.828 1 96 108 LYS A CA 1
ATOM 813 C C . LYS A 1 108 ? -6.398 12.219 21.062 1 96 108 LYS A C 1
ATOM 815 O O . LYS A 1 108 ? -6.457 13.195 20.312 1 96 108 LYS A O 1
ATOM 820 N N . ILE A 1 109 ? -5.27 11.578 21.406 1 96.56 109 ILE A N 1
ATOM 821 C CA . ILE A 1 109 ? -4.055 11.828 20.641 1 96.56 109 ILE A CA 1
ATOM 822 C C . ILE A 1 109 ? -3.836 10.688 19.641 1 96.56 109 ILE A C 1
ATOM 824 O O . ILE A 1 109 ? -3.67 9.531 20.047 1 96.56 109 ILE A O 1
ATOM 828 N N . ASN A 1 110 ? -3.934 11.023 18.375 1 94.38 110 ASN A N 1
ATOM 829 C CA . ASN A 1 110 ? -3.619 10.07 17.312 1 94.38 110 ASN A CA 1
ATOM 830 C C . ASN A 1 110 ? -2.168 10.195 16.859 1 94.38 110 ASN A C 1
ATOM 832 O O . ASN A 1 110 ? -1.693 11.297 16.578 1 94.38 110 ASN A O 1
ATOM 836 N N . GLU A 1 111 ? -1.546 9.078 16.797 1 95.81 111 GLU A N 1
ATOM 837 C CA . GLU A 1 111 ? -0.155 9.07 16.359 1 95.81 111 GLU A CA 1
ATOM 838 C C . GLU A 1 111 ? -0.039 8.578 14.914 1 95.81 111 GLU A C 1
ATOM 840 O O . GLU A 1 111 ? -0.773 7.676 14.5 1 95.81 111 GLU A O 1
ATOM 845 N N . ALA A 1 112 ? 0.803 9.164 14.156 1 95.44 112 ALA A N 1
ATOM 846 C CA . ALA A 1 112 ? 1.101 8.758 12.789 1 95.44 112 ALA A CA 1
ATOM 847 C C . ALA A 1 112 ? 2.604 8.586 12.578 1 95.44 112 ALA A C 1
ATOM 849 O O . ALA A 1 112 ? 3.406 9.273 13.219 1 95.44 112 ALA A O 1
ATOM 850 N N . MET A 1 113 ? 2.926 7.727 11.719 1 96.5 113 MET A N 1
ATOM 851 C CA . MET A 1 113 ? 4.332 7.441 11.453 1 96.5 113 MET A CA 1
ATOM 852 C C . MET A 1 113 ? 5.016 8.633 10.789 1 96.5 113 MET A C 1
ATOM 854 O O . MET A 1 113 ? 4.375 9.398 10.062 1 96.5 113 MET A O 1
ATOM 858 N N . LYS A 1 114 ? 6.262 8.805 11.055 1 98.25 114 LYS A N 1
ATOM 859 C CA . LYS A 1 114 ? 7.141 9.734 10.352 1 98.25 114 LYS A CA 1
ATOM 860 C C . LYS A 1 114 ? 8.273 8.992 9.648 1 98.25 114 LYS A C 1
ATOM 862 O O . LYS A 1 114 ? 8.516 7.816 9.914 1 98.25 114 LYS A O 1
ATOM 867 N N . LEU A 1 115 ? 8.906 9.648 8.75 1 98.5 115 LEU A N 1
ATOM 868 C CA . LEU A 1 115 ? 10.094 9.133 8.078 1 98.5 115 LEU A CA 1
ATOM 869 C C . LEU A 1 115 ? 11.359 9.773 8.641 1 98.5 115 LEU A C 1
ATOM 871 O O . LEU A 1 115 ? 11.391 10.984 8.875 1 98.5 115 LEU A O 1
ATOM 875 N N . LYS A 1 116 ? 12.312 8.992 8.969 1 98.56 116 LYS A N 1
ATOM 876 C CA . LYS A 1 116 ? 13.648 9.547 9.172 1 98.56 116 LYS A CA 1
ATOM 877 C C . LYS A 1 116 ? 14.469 9.508 7.887 1 98.56 116 LYS A C 1
ATOM 879 O O . LYS A 1 116 ? 14.352 8.562 7.102 1 98.56 116 LYS A O 1
ATOM 884 N N . VAL A 1 117 ? 15.281 10.461 7.664 1 98.56 117 VAL A N 1
ATOM 885 C CA . VAL A 1 117 ? 15.984 10.633 6.395 1 98.56 117 VAL A CA 1
ATOM 886 C C . VAL A 1 117 ? 17.453 10.914 6.652 1 98.56 117 VAL A C 1
ATOM 888 O O . VAL A 1 117 ? 17.812 11.68 7.559 1 98.56 117 VAL A O 1
ATOM 891 N N . TYR A 1 118 ? 18.312 10.281 5.871 1 98.56 118 TYR A N 1
ATOM 892 C CA . TYR A 1 118 ? 19.75 10.508 5.895 1 98.56 118 TYR A CA 1
ATOM 893 C C . TYR A 1 118 ? 20.281 10.844 4.504 1 98.56 118 TYR A C 1
ATOM 895 O O . TYR A 1 118 ? 19.828 10.258 3.51 1 98.56 118 TYR A O 1
ATOM 903 N N . ILE A 1 119 ? 21.234 11.742 4.41 1 97.69 119 ILE A N 1
ATOM 904 C CA . ILE A 1 119 ? 22.078 11.906 3.229 1 97.69 119 ILE A CA 1
ATOM 905 C C . ILE A 1 119 ? 23.484 11.422 3.533 1 97.69 119 ILE A C 1
ATOM 907 O O . ILE A 1 119 ? 24.172 11.992 4.391 1 97.69 119 ILE A O 1
ATOM 911 N N . ASN A 1 120 ? 23.906 10.43 2.854 1 97.25 120 ASN A N 1
ATOM 912 C CA . ASN A 1 120 ? 25.234 9.875 3.068 1 97.25 120 ASN A CA 1
ATOM 913 C C . ASN A 1 120 ? 25.516 9.648 4.551 1 97.25 120 ASN A C 1
ATOM 915 O O . ASN A 1 120 ? 26.594 10.008 5.047 1 97.25 120 ASN A O 1
ATOM 919 N N . GLY A 1 121 ? 24.484 9.195 5.242 1 96.25 121 GLY A N 1
ATOM 920 C CA . GLY A 1 121 ? 24.672 8.828 6.641 1 96.25 121 GLY A CA 1
ATOM 921 C C . GLY A 1 121 ? 24.359 9.961 7.598 1 96.25 121 GLY A C 1
ATOM 922 O O . GLY A 1 121 ? 24.297 9.758 8.812 1 96.25 121 GLY A O 1
ATOM 923 N N . ARG A 1 122 ? 24.203 11.242 7.086 1 97.44 122 ARG A N 1
ATOM 924 C CA . ARG A 1 122 ? 23.859 12.375 7.945 1 97.44 122 ARG A CA 1
ATOM 925 C C . ARG A 1 122 ? 22.359 12.477 8.164 1 97.44 122 ARG A C 1
ATOM 927 O O . ARG A 1 122 ? 21.594 12.602 7.211 1 97.44 122 ARG A O 1
ATOM 934 N N . ARG A 1 123 ? 21.984 12.508 9.391 1 97.88 123 ARG A N 1
ATOM 935 C CA . ARG A 1 123 ? 20.578 12.539 9.766 1 97.88 123 ARG A CA 1
ATOM 936 C C . ARG A 1 123 ? 19.969 13.914 9.531 1 97.88 123 ARG A C 1
ATOM 938 O O . ARG A 1 123 ? 20.578 14.93 9.852 1 97.88 123 ARG A O 1
ATOM 945 N N . LEU A 1 124 ? 18.812 13.984 8.922 1 97.88 124 LEU A N 1
ATOM 946 C CA . LEU A 1 124 ? 18.078 15.219 8.68 1 97.88 124 LEU A CA 1
ATOM 947 C C . LEU A 1 124 ? 16.766 15.227 9.477 1 97.88 124 LEU A C 1
ATOM 949 O O . LEU A 1 124 ? 16.594 14.438 10.406 1 97.88 124 LEU A O 1
ATOM 953 N N . GLU A 1 125 ? 15.922 16.188 9.211 1 96.94 125 GLU A N 1
ATOM 954 C CA . GLU A 1 125 ? 14.633 16.297 9.898 1 96.94 125 GLU A CA 1
ATOM 955 C C . GLU A 1 125 ? 13.695 15.164 9.484 1 96.94 125 GLU A C 1
ATOM 957 O O . GLU A 1 125 ? 13.75 14.688 8.352 1 96.94 125 GLU A O 1
ATOM 962 N N . ASP A 1 126 ? 12.844 14.773 10.422 1 97.88 126 ASP A N 1
ATOM 963 C CA . ASP A 1 126 ? 11.828 13.773 10.125 1 97.88 126 ASP A CA 1
ATOM 964 C C . ASP A 1 126 ? 10.703 14.359 9.273 1 97.88 126 ASP A C 1
ATOM 966 O O . ASP A 1 126 ? 10.461 15.57 9.305 1 97.88 126 ASP A O 1
ATOM 970 N N . CYS A 1 127 ? 10.094 13.523 8.539 1 96.88 127 CYS A N 1
ATOM 971 C CA . CYS A 1 127 ? 8.984 13.906 7.676 1 96.88 127 CYS A CA 1
ATOM 972 C C . CYS A 1 127 ? 7.688 13.234 8.117 1 96.88 127 CYS A C 1
ATOM 974 O O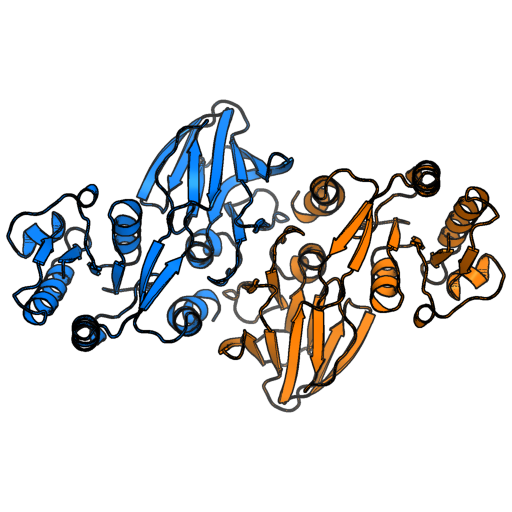 . CYS A 1 127 ? 7.676 12.039 8.422 1 96.88 127 CYS A O 1
ATOM 976 N N . THR A 1 128 ? 6.66 14.07 8.094 1 97.75 128 THR A N 1
ATOM 977 C CA . THR A 1 128 ? 5.336 13.523 8.375 1 97.75 128 THR A CA 1
ATOM 978 C C . THR A 1 128 ? 4.668 13.031 7.09 1 97.75 128 THR A C 1
ATOM 980 O O . THR A 1 128 ? 3.996 12 7.094 1 97.75 128 THR A O 1
ATOM 983 N N . ASN A 1 129 ? 4.863 13.789 6.035 1 97.31 129 ASN A N 1
ATOM 984 C CA . ASN A 1 129 ? 4.254 13.43 4.758 1 97.31 129 ASN A CA 1
ATOM 985 C C . ASN A 1 129 ? 5.215 12.633 3.881 1 97.31 129 ASN A C 1
ATOM 987 O O . ASN A 1 129 ? 4.984 11.453 3.613 1 97.31 129 ASN A O 1
ATOM 991 N N . GLU A 1 130 ? 6.266 13.297 3.436 1 98.38 130 GLU A N 1
ATOM 992 C CA . GLU A 1 130 ? 7.082 12.609 2.441 1 98.38 130 GLU A CA 1
ATOM 993 C C . GLU A 1 130 ? 8.469 13.234 2.336 1 98.38 130 GLU A C 1
ATOM 995 O O . GLU A 1 130 ? 8.672 14.375 2.75 1 98.38 130 GLU A O 1
ATOM 1000 N N . ALA A 1 131 ? 9.391 12.539 1.856 1 98.38 131 ALA A N 1
ATOM 1001 C CA . ALA A 1 131 ? 10.672 12.969 1.306 1 98.38 131 ALA A CA 1
ATOM 1002 C C . ALA A 1 131 ? 10.664 12.898 -0.219 1 98.38 131 ALA A C 1
ATOM 1004 O O . ALA A 1 131 ? 10.281 11.883 -0.797 1 98.38 131 ALA A O 1
ATOM 1005 N N . VAL A 1 132 ? 11.062 13.992 -0.867 1 97.31 132 VAL A N 1
ATOM 1006 C CA . VAL A 1 132 ? 11.062 14.062 -2.324 1 97.31 132 VAL A CA 1
ATOM 1007 C C . VAL A 1 132 ? 12.477 14.328 -2.832 1 97.31 132 VAL A C 1
ATOM 1009 O O . VAL A 1 132 ? 13.133 15.273 -2.395 1 97.31 132 VAL A O 1
ATOM 1012 N N . VAL A 1 133 ? 12.914 13.492 -3.631 1 95.12 133 VAL A N 1
ATOM 1013 C CA . VAL A 1 133 ? 14.133 13.773 -4.391 1 95.12 133 VAL A CA 1
ATOM 1014 C C . VAL A 1 133 ? 13.766 14.258 -5.793 1 95.12 133 VAL A C 1
ATOM 1016 O O . VAL A 1 133 ? 13.055 13.562 -6.531 1 95.12 133 VAL A O 1
ATOM 1019 N N . HIS A 1 134 ? 14.141 15.398 -6.125 1 89.06 134 HIS A N 1
ATOM 1020 C CA . HIS A 1 134 ? 13.773 16 -7.402 1 89.06 134 HIS A CA 1
ATOM 1021 C C . HIS A 1 134 ? 14.992 16.594 -8.102 1 89.06 134 HIS A C 1
ATOM 1023 O O . HIS A 1 134 ? 15.93 17.047 -7.449 1 89.06 134 HIS A O 1
ATOM 1029 N N . THR A 1 135 ? 14.969 16.484 -9.422 1 77.62 135 THR A N 1
ATOM 1030 C CA . THR A 1 135 ? 16.031 17.094 -10.211 1 77.62 135 THR A CA 1
ATOM 1031 C C . THR A 1 135 ? 15.906 18.609 -10.227 1 77.62 135 THR A C 1
ATOM 1033 O O . THR A 1 135 ? 14.797 19.141 -10.141 1 77.62 135 THR A O 1
ATOM 1036 N N . ASP A 1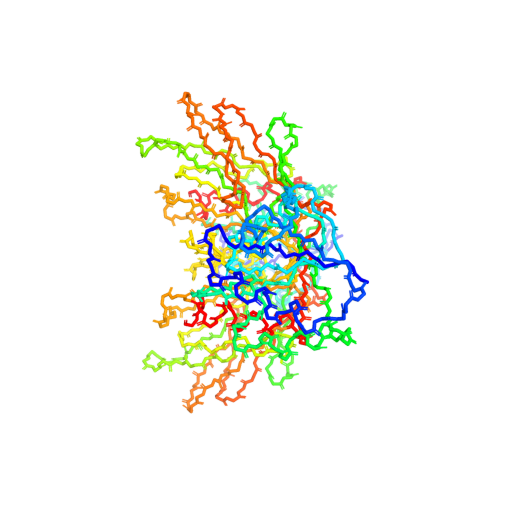 136 ? 17 19.234 -10.195 1 62.12 136 ASP A N 1
ATOM 1037 C CA . ASP A 1 136 ? 17.031 20.703 -10.219 1 62.12 136 ASP A CA 1
ATOM 1038 C C . ASP A 1 136 ? 16.875 21.219 -11.641 1 62.12 136 ASP A C 1
ATOM 1040 O O . ASP A 1 136 ? 16.609 22.406 -11.844 1 62.12 136 ASP A O 1
ATOM 1044 N N . ARG A 1 137 ? 17.172 20.453 -12.625 1 60.31 137 ARG A N 1
ATOM 1045 C CA . ARG A 1 137 ? 17.141 20.984 -13.977 1 60.31 137 ARG A CA 1
ATOM 1046 C C . ARG A 1 137 ? 16.266 20.141 -14.891 1 60.31 137 ARG A C 1
ATOM 1048 O O . ARG A 1 137 ? 16.266 18.906 -14.789 1 60.31 137 ARG A O 1
ATOM 1055 N N . ILE A 1 138 ? 15.086 20.75 -15.586 1 54.41 138 ILE A N 1
ATOM 1056 C CA . ILE A 1 138 ? 13.984 20.219 -16.375 1 54.41 138 ILE A CA 1
ATOM 1057 C C . ILE A 1 138 ? 14.531 19.453 -17.578 1 54.41 138 ILE A C 1
ATOM 1059 O O . ILE A 1 138 ? 13.961 18.438 -18 1 54.41 138 ILE A O 1
ATOM 1063 N N . ALA A 1 139 ? 15.781 19.312 -17.938 1 50.91 139 ALA A N 1
ATOM 1064 C CA . ALA A 1 139 ? 16.094 18.859 -19.297 1 50.91 139 ALA A CA 1
ATOM 1065 C C . ALA A 1 139 ? 17.016 17.656 -19.266 1 50.91 139 ALA A C 1
ATOM 1067 O O . ALA A 1 139 ? 17.484 17.188 -20.312 1 50.91 139 ALA A O 1
ATOM 1068 N N . ARG A 1 140 ? 17.359 17.172 -18.25 1 54.56 140 ARG A N 1
ATOM 1069 C CA . ARG A 1 140 ? 18.156 15.969 -18.422 1 54.56 140 ARG A CA 1
ATOM 1070 C C . ARG A 1 140 ? 17.594 14.812 -17.609 1 54.56 140 ARG A C 1
ATOM 1072 O O . ARG A 1 140 ? 17.328 14.953 -16.406 1 54.56 140 ARG A O 1
ATOM 1079 N N . ILE A 1 141 ? 17.062 13.883 -18.344 1 55.59 141 ILE A N 1
ATOM 1080 C CA . ILE A 1 141 ? 16.547 12.672 -17.719 1 55.59 141 ILE A CA 1
ATOM 1081 C C . ILE A 1 141 ? 17.516 12.195 -16.625 1 55.59 141 ILE A C 1
ATOM 1083 O O . ILE A 1 141 ? 18.719 12.109 -16.859 1 55.59 141 ILE A O 1
ATOM 1087 N N . ARG A 1 142 ? 17 12.188 -15.359 1 73.19 142 ARG A N 1
ATOM 1088 C CA . ARG A 1 142 ? 17.828 11.664 -14.289 1 73.19 142 ARG A CA 1
ATOM 1089 C C . ARG A 1 142 ? 17.5 10.195 -14.008 1 73.19 142 ARG A C 1
ATOM 1091 O O . ARG A 1 142 ? 16.391 9.742 -14.281 1 73.19 142 ARG A O 1
ATOM 1098 N N . GLN A 1 143 ? 18.578 9.625 -13.594 1 86.81 143 GLN A N 1
ATOM 1099 C CA . GLN A 1 143 ? 18.453 8.219 -13.234 1 86.81 143 GLN A CA 1
ATOM 1100 C C . GLN A 1 143 ? 18.625 8.016 -11.734 1 86.81 143 GLN A C 1
ATOM 1102 O O . GLN A 1 143 ? 19.578 8.508 -11.133 1 86.81 143 GLN A O 1
ATOM 1107 N N . PHE A 1 144 ? 17.641 7.477 -11.133 1 90.69 144 PHE A N 1
ATOM 1108 C CA . PHE A 1 144 ? 17.656 7.137 -9.711 1 90.69 144 PHE A CA 1
ATOM 1109 C C . PHE A 1 144 ? 17.719 5.625 -9.516 1 90.69 144 PHE A C 1
ATOM 1111 O O . PHE A 1 144 ? 16.891 4.895 -10.078 1 90.69 144 PHE A O 1
ATOM 1118 N N . LYS A 1 145 ? 18.719 5.199 -8.844 1 93 145 LYS A N 1
ATOM 1119 C CA . LYS A 1 145 ? 18.734 3.797 -8.438 1 93 145 LYS A CA 1
ATOM 1120 C C . LYS A 1 145 ? 18.047 3.611 -7.09 1 93 145 LYS A C 1
ATOM 1122 O O . LYS A 1 145 ? 18.391 4.27 -6.109 1 93 145 LYS A O 1
ATOM 1127 N N . ILE A 1 146 ? 17.125 2.754 -7.055 1 94.12 146 ILE A N 1
ATOM 1128 C CA . ILE A 1 146 ? 16.328 2.537 -5.844 1 94.12 146 ILE A CA 1
ATOM 1129 C C . ILE A 1 146 ? 16.703 1.193 -5.223 1 94.12 146 ILE A C 1
ATOM 1131 O O . ILE A 1 146 ? 16.75 0.171 -5.91 1 94.12 146 ILE A O 1
ATOM 1135 N N . TYR A 1 147 ? 16.984 1.196 -3.979 1 95.19 147 TYR A N 1
ATOM 1136 C CA . TYR A 1 147 ? 17.25 -0.002 -3.188 1 95.19 147 TYR A CA 1
ATOM 1137 C C . TYR A 1 147 ? 16.266 -0.111 -2.029 1 95.19 147 TYR A C 1
ATOM 1139 O O . TYR A 1 147 ? 15.859 0.901 -1.448 1 95.19 147 TYR A O 1
ATOM 1147 N N . VAL A 1 148 ? 15.875 -1.328 -1.691 1 95.12 148 VAL A N 1
ATOM 1148 C CA . VAL A 1 148 ? 15.07 -1.609 -0.507 1 95.12 148 VAL A CA 1
ATOM 1149 C C . VAL A 1 148 ? 15.758 -2.676 0.343 1 95.12 148 VAL A C 1
ATOM 1151 O O . VAL A 1 148 ? 16.031 -3.779 -0.136 1 95.12 148 VAL A O 1
ATOM 1154 N N . ASP A 1 149 ? 16.078 -2.33 1.594 1 94.88 149 ASP A N 1
ATOM 1155 C CA . ASP A 1 149 ? 16.766 -3.203 2.537 1 94.88 149 ASP A CA 1
ATOM 1156 C C . ASP A 1 149 ? 18.078 -3.732 1.943 1 94.88 149 ASP A C 1
ATOM 1158 O O . ASP A 1 149 ? 18.375 -4.922 2.053 1 94.88 149 ASP A O 1
ATOM 1162 N N . GLY A 1 150 ? 18.703 -2.846 1.229 1 93.38 150 GLY A N 1
ATOM 1163 C CA . GLY A 1 150 ? 20 -3.18 0.683 1 93.38 150 GLY A CA 1
ATOM 1164 C C . GLY A 1 150 ? 19.922 -3.928 -0.635 1 93.38 150 GLY A C 1
ATOM 1165 O O . GLY A 1 150 ? 20.953 -4.191 -1.268 1 93.38 150 GLY A O 1
ATOM 1166 N N . HIS A 1 151 ? 18.766 -4.293 -1.073 1 91.62 151 HIS A N 1
ATOM 1167 C CA . HIS A 1 151 ? 18.578 -5.004 -2.334 1 91.62 151 HIS A CA 1
ATOM 1168 C C . HIS A 1 151 ? 18.188 -4.047 -3.455 1 91.62 151 HIS A C 1
ATOM 1170 O O . HIS A 1 151 ? 17.312 -3.207 -3.279 1 91.62 151 HIS A O 1
ATOM 1176 N N . PHE A 1 152 ? 18.844 -4.211 -4.586 1 91.62 152 PHE A N 1
ATOM 1177 C CA . PHE A 1 152 ? 18.547 -3.393 -5.754 1 91.62 152 PHE A CA 1
ATOM 1178 C C . PHE A 1 152 ? 17.141 -3.693 -6.273 1 91.62 152 PHE A C 1
ATOM 1180 O O . PHE A 1 152 ? 16.781 -4.855 -6.477 1 91.62 152 PHE A O 1
ATOM 1187 N N . LEU A 1 153 ? 16.344 -2.668 -6.387 1 89.12 153 LEU A N 1
ATOM 1188 C CA . LEU A 1 153 ? 14.984 -2.84 -6.902 1 89.12 153 LEU A CA 1
ATOM 1189 C C . LEU A 1 153 ? 14.914 -2.467 -8.383 1 89.12 153 LEU A C 1
ATOM 1191 O O . LEU A 1 153 ? 14.594 -3.311 -9.219 1 89.12 153 LEU A O 1
ATOM 1195 N N . THR A 1 154 ? 15.281 -1.219 -8.719 1 86.94 154 THR A N 1
ATOM 1196 C CA . THR A 1 154 ? 15.188 -0.78 -10.109 1 86.94 154 THR A CA 1
ATOM 1197 C C . THR A 1 154 ? 15.914 0.546 -10.305 1 86.94 154 THR A C 1
ATOM 1199 O O . THR A 1 154 ? 16.297 1.199 -9.336 1 86.94 154 THR A O 1
ATOM 1202 N N . THR A 1 155 ? 16.188 0.858 -11.547 1 89.19 155 THR A N 1
ATOM 1203 C CA . THR A 1 155 ? 16.625 2.184 -11.969 1 89.19 155 THR A CA 1
ATOM 1204 C C . THR A 1 155 ? 15.5 2.932 -12.672 1 89.19 155 THR A C 1
ATOM 1206 O O . THR A 1 155 ? 14.883 2.402 -13.594 1 89.19 155 THR A O 1
ATOM 1209 N N . ILE A 1 156 ? 15.273 4.094 -12.18 1 87.56 156 ILE A N 1
ATOM 1210 C CA . ILE A 1 156 ? 14.164 4.848 -12.75 1 87.56 156 ILE A CA 1
ATOM 1211 C C . ILE A 1 156 ? 14.68 6.145 -13.359 1 87.56 156 ILE A C 1
ATOM 1213 O O . ILE A 1 156 ? 15.531 6.824 -12.781 1 87.56 156 ILE A O 1
ATOM 1217 N N . LYS A 1 157 ? 14.234 6.344 -14.562 1 87.56 157 LYS A N 1
ATOM 1218 C CA . LYS A 1 157 ? 14.406 7.652 -15.188 1 87.56 157 LYS A CA 1
ATOM 1219 C C . LYS A 1 157 ? 13.172 8.523 -15.008 1 87.56 157 LYS A C 1
ATOM 1221 O O . LYS A 1 157 ? 12.102 8.219 -15.555 1 87.56 157 LYS A O 1
ATOM 1226 N N . SER A 1 158 ? 13.266 9.492 -14.195 1 89.44 158 SER A N 1
ATOM 1227 C CA . SER A 1 158 ? 12.141 10.367 -13.859 1 89.44 158 SER A CA 1
ATOM 1228 C C . SER A 1 158 ? 12.625 11.734 -13.391 1 89.44 158 SER A C 1
ATOM 1230 O O . SER A 1 158 ? 13.828 11.953 -13.242 1 89.44 158 SER A O 1
ATOM 1232 N N . ASP A 1 159 ? 11.695 12.68 -13.242 1 89.25 159 ASP A N 1
ATOM 1233 C CA . ASP A 1 159 ? 12.016 13.984 -12.688 1 89.25 159 ASP A CA 1
ATOM 1234 C C . ASP A 1 159 ? 12.32 13.898 -11.195 1 89.25 159 ASP A C 1
ATOM 1236 O O . ASP A 1 159 ? 12.992 14.766 -10.633 1 89.25 159 ASP A O 1
ATOM 1240 N N . GLY A 1 160 ? 11.781 12.805 -10.547 1 92.56 160 GLY A N 1
ATOM 1241 C CA . GLY A 1 160 ? 12.023 12.648 -9.117 1 92.56 160 GLY A CA 1
ATOM 1242 C C . GLY A 1 160 ? 11.391 11.398 -8.547 1 92.56 160 GLY A C 1
ATOM 1243 O O . GLY A 1 160 ? 10.703 10.656 -9.25 1 92.56 160 GLY A O 1
ATOM 1244 N N . VAL A 1 161 ? 11.688 11.195 -7.293 1 95.5 161 VAL A N 1
ATOM 1245 C CA . VAL A 1 161 ? 11.148 10.07 -6.527 1 95.5 161 VAL A CA 1
ATOM 1246 C C . VAL A 1 161 ? 10.578 10.578 -5.203 1 95.5 161 VAL A C 1
ATOM 1248 O O . VAL A 1 161 ? 11.188 11.406 -4.531 1 95.5 161 VAL A O 1
ATOM 1251 N N . ILE A 1 162 ? 9.406 10.125 -4.91 1 97.88 162 ILE A N 1
ATOM 1252 C CA . ILE A 1 162 ? 8.742 10.477 -3.66 1 97.88 162 ILE A CA 1
ATOM 1253 C C . ILE A 1 162 ? 8.641 9.242 -2.768 1 97.88 162 ILE A C 1
ATOM 1255 O O . ILE A 1 162 ? 8.219 8.172 -3.219 1 97.88 162 ILE A O 1
ATOM 1259 N N . VAL A 1 163 ? 9.055 9.289 -1.536 1 98.62 163 VAL A N 1
ATOM 1260 C CA . VAL A 1 163 ? 8.734 8.297 -0.515 1 98.62 163 VAL A CA 1
ATOM 1261 C C . VAL A 1 163 ? 7.797 8.906 0.524 1 98.62 163 VAL A C 1
ATOM 1263 O O . VAL A 1 163 ? 8.164 9.859 1.216 1 98.62 163 VAL A O 1
ATOM 1266 N N . ALA A 1 164 ? 6.633 8.359 0.621 1 98.62 164 ALA A N 1
ATOM 1267 C CA . ALA A 1 164 ? 5.613 9 1.441 1 98.62 164 ALA A CA 1
ATOM 1268 C C . ALA A 1 164 ? 5.102 8.055 2.525 1 98.62 164 ALA A C 1
ATOM 1270 O O . ALA A 1 164 ? 5.07 6.84 2.332 1 98.62 164 ALA A O 1
ATOM 1271 N N . THR A 1 165 ? 4.742 8.609 3.668 1 98.19 165 THR A N 1
ATOM 1272 C CA . THR A 1 165 ? 4.023 7.914 4.73 1 98.19 165 THR A CA 1
ATOM 1273 C C . THR A 1 165 ? 2.566 7.691 4.34 1 98.19 165 THR A C 1
ATOM 1275 O O . THR A 1 165 ? 2.105 8.211 3.318 1 98.19 165 THR A O 1
ATOM 1278 N N . PRO A 1 166 ? 1.81 6.902 5.148 1 96.62 166 PRO A N 1
ATOM 1279 C CA . PRO A 1 166 ? 0.368 6.828 4.902 1 96.62 166 PRO A CA 1
ATOM 1280 C C . PRO A 1 166 ? -0.312 8.195 4.945 1 96.62 166 PRO A C 1
ATOM 1282 O O . PRO A 1 166 ? -1.159 8.492 4.098 1 96.62 166 PRO A O 1
ATOM 1285 N N . THR A 1 167 ? 0.117 9.039 5.852 1 94.75 167 THR A N 1
ATOM 1286 C CA . THR A 1 167 ? -0.416 10.398 5.914 1 94.75 167 THR A CA 1
ATOM 1287 C C . THR A 1 167 ? -0.118 11.156 4.621 1 94.75 167 THR A C 1
ATOM 1289 O O . THR A 1 167 ? -1.006 11.797 4.055 1 94.75 167 THR A O 1
ATOM 1292 N N . GLY A 1 168 ? 1.079 11 4.125 1 95.75 168 GLY A N 1
ATOM 1293 C CA . GLY A 1 168 ? 1.513 11.711 2.932 1 95.75 168 GLY A CA 1
ATOM 1294 C C . GLY A 1 168 ? 1.003 11.086 1.646 1 95.75 168 GLY A C 1
ATOM 1295 O O . GLY A 1 168 ? 1.101 11.688 0.575 1 95.75 168 GLY A O 1
ATOM 1296 N N . SER A 1 169 ? 0.46 9.867 1.681 1 95.62 169 SER A N 1
ATOM 1297 C CA . SER A 1 169 ? 0.001 9.172 0.483 1 95.62 169 SER A CA 1
ATOM 1298 C C . SER A 1 169 ? -1.152 9.914 -0.181 1 95.62 169 SER A C 1
ATOM 1300 O O . SER A 1 169 ? -1.435 9.703 -1.362 1 95.62 169 SER A O 1
ATOM 1302 N N . SER A 1 170 ? -1.847 10.828 0.529 1 89.88 170 SER A N 1
ATOM 1303 C CA . SER A 1 170 ? -2.965 11.594 -0.01 1 89.88 170 SER A CA 1
ATOM 1304 C C . SER A 1 170 ? -2.506 12.953 -0.525 1 89.88 170 SER A C 1
ATOM 1306 O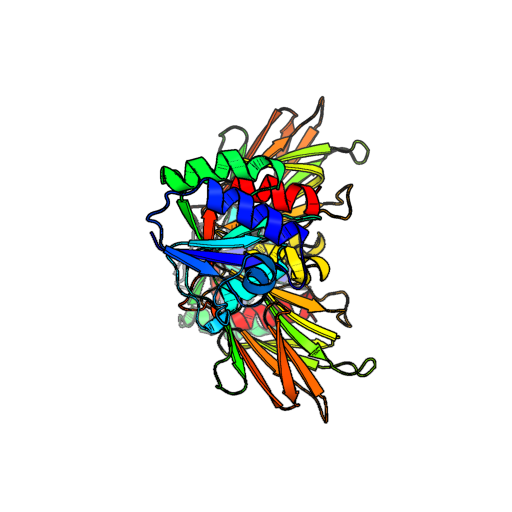 O . SER A 1 170 ? -3.312 13.734 -1.033 1 89.88 170 SER A O 1
ATOM 1308 N N . SER A 1 171 ? -1.269 13.227 -0.358 1 91.12 171 SER A N 1
ATOM 1309 C CA . SER A 1 171 ? -0.743 14.531 -0.748 1 91.12 171 SER A CA 1
ATOM 1310 C C . SER A 1 171 ? 0.018 14.445 -2.066 1 91.12 171 SER A C 1
ATOM 1312 O O . SER A 1 171 ? -0.533 14.016 -3.082 1 91.12 171 SER A O 1
ATOM 1314 N N . TYR A 1 172 ? 1.308 14.844 -2.035 1 91 172 TYR A N 1
ATOM 1315 C CA . TYR A 1 172 ? 2.102 14.93 -3.256 1 91 172 TYR A CA 1
ATOM 1316 C C . TYR A 1 172 ? 2.188 13.578 -3.951 1 91 172 TYR A C 1
ATOM 1318 O O . TYR A 1 172 ? 2.117 13.5 -5.18 1 91 172 TYR A O 1
ATOM 1326 N N . SER A 1 173 ? 2.326 12.523 -3.174 1 94 173 SER A N 1
ATOM 1327 C CA . SER A 1 173 ? 2.383 11.18 -3.736 1 94 173 SER A CA 1
ATOM 1328 C C . SER A 1 173 ? 1.123 10.859 -4.535 1 94 173 SER A C 1
ATOM 1330 O O . SER A 1 173 ? 1.198 10.258 -5.609 1 94 173 SER A O 1
ATOM 1332 N N . SER A 1 174 ? 0.017 11.258 -3.994 1 91.5 174 SER A N 1
ATOM 1333 C CA . SER A 1 174 ? -1.25 11.023 -4.684 1 91.5 174 SER A CA 1
ATOM 1334 C C . SER A 1 174 ? -1.273 11.719 -6.043 1 91.5 174 SER A C 1
ATOM 1336 O O . SER A 1 174 ? -1.71 11.133 -7.035 1 91.5 174 SER A O 1
ATOM 1338 N N . SER A 1 175 ? -0.815 12.898 -6.105 1 88.88 175 SER A N 1
ATOM 1339 C CA . SER A 1 175 ? -0.777 13.672 -7.34 1 88.88 175 SER A CA 1
ATOM 1340 C C . SER A 1 175 ? 0.147 13.023 -8.367 1 88.88 175 SER A C 1
ATOM 1342 O O . SER A 1 175 ? -0.02 13.227 -9.57 1 88.88 175 SER A O 1
ATOM 1344 N N . ALA A 1 176 ? 1.118 12.297 -7.867 1 91.31 176 ALA A N 1
ATOM 1345 C CA . ALA A 1 176 ? 2.078 11.633 -8.742 1 91.31 176 ALA A CA 1
ATOM 1346 C C . ALA A 1 176 ? 1.59 10.242 -9.141 1 91.31 176 ALA A C 1
ATOM 1348 O O . ALA A 1 176 ? 2.344 9.453 -9.711 1 91.31 176 ALA A O 1
ATOM 1349 N N . GLY A 1 177 ? 0.378 9.898 -8.766 1 90.44 177 GLY A N 1
ATOM 1350 C CA . GLY A 1 177 ? -0.2 8.633 -9.188 1 90.44 177 GLY A CA 1
ATOM 1351 C C . GLY A 1 177 ? -0.116 7.555 -8.133 1 90.44 177 GLY A C 1
ATOM 1352 O O . GLY A 1 177 ? -0.446 6.395 -8.391 1 90.44 177 GLY A O 1
ATOM 1353 N N . GLY A 1 178 ? 0.345 7.879 -6.957 1 94.12 178 GLY A N 1
ATOM 1354 C CA . GLY A 1 178 ? 0.421 6.918 -5.871 1 94.12 178 GLY A CA 1
ATOM 1355 C C . GLY A 1 178 ? -0.938 6.543 -5.309 1 94.12 178 GLY A C 1
ATOM 1356 O O . GLY A 1 178 ? -1.912 7.277 -5.492 1 94.12 178 GLY A O 1
ATOM 1357 N N . PRO A 1 179 ? -0.974 5.402 -4.641 1 95.88 179 PRO A N 1
ATOM 1358 C CA . PRO A 1 179 ? -2.207 4.992 -3.967 1 95.88 179 PRO A CA 1
ATOM 1359 C C . PRO A 1 179 ? -2.432 5.727 -2.646 1 95.88 179 PRO A C 1
ATOM 1361 O O . PRO A 1 179 ? -1.529 6.406 -2.152 1 95.88 179 PRO A O 1
ATOM 1364 N N . LEU A 1 180 ? -3.656 5.668 -2.197 1 94.69 180 LEU A N 1
ATOM 1365 C CA . LEU A 1 180 ? -3.926 6.062 -0.819 1 94.69 180 LEU A CA 1
ATOM 1366 C C . LEU A 1 180 ? -3.6 4.93 0.146 1 94.69 180 LEU A C 1
ATOM 1368 O O . LEU A 1 180 ? -4.008 3.787 -0.072 1 94.69 180 LEU A O 1
ATOM 1372 N N . LEU A 1 181 ? -2.828 5.16 1.146 1 96.06 181 LEU A N 1
ATOM 1373 C CA . LEU A 1 181 ? -2.625 4.223 2.244 1 96.06 181 LEU A CA 1
ATOM 1374 C C . LEU A 1 181 ? -3.484 4.598 3.447 1 96.06 181 LEU A C 1
ATOM 1376 O O . LEU A 1 181 ? -3.449 5.742 3.906 1 96.06 181 LEU A O 1
ATOM 1380 N N . LEU A 1 182 ? -4.246 3.688 3.896 1 93.62 182 LEU A N 1
ATOM 1381 C CA . LEU A 1 182 ? -4.906 3.963 5.164 1 93.62 182 LEU A CA 1
ATOM 1382 C C . LEU A 1 182 ? -3.885 4.234 6.266 1 93.62 182 LEU A C 1
ATOM 1384 O O . LEU A 1 182 ? -2.807 3.635 6.277 1 93.62 182 LEU A O 1
ATOM 1388 N N . PRO A 1 183 ? -4.238 5.051 7.234 1 89.38 183 PRO A N 1
ATOM 1389 C CA . PRO A 1 183 ? -3.281 5.445 8.266 1 89.38 183 PRO A CA 1
ATOM 1390 C C . PRO A 1 183 ? -2.758 4.258 9.07 1 89.38 183 PRO A C 1
ATOM 1392 O O . PRO A 1 183 ? -1.664 4.328 9.641 1 89.38 183 PRO A O 1
ATOM 1395 N N . THR A 1 184 ? -3.514 3.195 9.117 1 90.5 184 THR A N 1
ATOM 1396 C CA . THR A 1 184 ? -3.148 2.062 9.961 1 90.5 184 THR A CA 1
ATOM 1397 C C . THR A 1 184 ? -2.279 1.073 9.188 1 90.5 184 THR A C 1
ATOM 1399 O O . THR A 1 184 ? -1.821 0.074 9.742 1 90.5 184 THR A O 1
ATOM 1402 N N . VAL A 1 185 ? -2.047 1.347 7.93 1 94.94 185 VAL A N 1
ATOM 1403 C CA . VAL A 1 185 ? -1.156 0.501 7.141 1 94.94 185 VAL A CA 1
ATOM 1404 C C . VAL A 1 185 ? 0.286 0.694 7.605 1 94.94 185 VAL A C 1
ATOM 1406 O O . VAL A 1 185 ? 0.743 1.826 7.777 1 94.94 185 VAL A O 1
ATOM 1409 N N . ARG A 1 186 ? 0.96 -0.338 7.859 1 95.31 186 ARG A N 1
ATOM 1410 C CA . ARG A 1 186 ? 2.385 -0.304 8.172 1 95.31 186 ARG A CA 1
ATOM 1411 C C . ARG A 1 186 ? 3.229 -0.39 6.906 1 95.31 186 ARG A C 1
ATOM 1413 O O . ARG A 1 186 ? 3.893 -1.4 6.668 1 95.31 186 ARG A O 1
ATOM 1420 N N . GLY A 1 187 ? 3.209 0.684 6.152 1 97.12 187 GLY A N 1
ATOM 1421 C CA . GLY A 1 187 ? 3.914 0.74 4.883 1 97.12 187 GLY A CA 1
ATOM 1422 C C . GLY A 1 187 ? 4.207 2.156 4.426 1 97.12 187 GLY A C 1
ATOM 1423 O O . GLY A 1 187 ? 3.703 3.119 5.008 1 97.12 187 GLY A O 1
ATOM 1424 N N . MET A 1 188 ? 5.113 2.299 3.51 1 97.94 188 MET A N 1
ATOM 1425 C CA . MET A 1 188 ? 5.402 3.541 2.801 1 97.94 188 MET A CA 1
ATOM 1426 C C . MET A 1 188 ? 5.289 3.346 1.292 1 97.94 188 MET A C 1
ATOM 1428 O O . MET A 1 188 ? 5.422 2.225 0.797 1 97.94 188 MET A O 1
ATOM 1432 N N . VAL A 1 189 ? 5.039 4.398 0.621 1 98.25 189 VAL A N 1
ATOM 1433 C CA . VAL A 1 189 ? 4.852 4.281 -0.822 1 98.25 189 VAL A CA 1
ATOM 1434 C C . VAL A 1 189 ? 5.965 5.031 -1.55 1 98.25 189 VAL A C 1
ATOM 1436 O O . VAL A 1 189 ? 6.332 6.141 -1.158 1 98.25 189 VAL A O 1
ATOM 1439 N N . ILE A 1 190 ? 6.582 4.395 -2.482 1 97.56 190 ILE A N 1
ATOM 1440 C CA . ILE A 1 190 ? 7.504 5.004 -3.436 1 97.56 190 ILE A CA 1
ATOM 1441 C C . ILE A 1 190 ? 6.754 5.371 -4.715 1 97.56 190 ILE A C 1
ATOM 1443 O O . ILE A 1 190 ? 6.211 4.5 -5.395 1 97.56 190 ILE A O 1
ATOM 1447 N N . SER A 1 191 ? 6.676 6.594 -5.027 1 96.44 191 SER A N 1
ATOM 1448 C CA . SER A 1 191 ? 6.062 7.098 -6.25 1 96.44 191 SER A CA 1
ATOM 1449 C C . SER A 1 191 ? 7.055 7.918 -7.07 1 96.44 191 SER A C 1
ATOM 1451 O O . SER A 1 191 ? 8.109 8.312 -6.566 1 96.44 191 SER A O 1
ATOM 1453 N N . TYR A 1 192 ? 6.715 8.211 -8.297 1 93.81 192 TYR A N 1
ATOM 1454 C CA . TYR A 1 192 ? 7.664 8.82 -9.227 1 93.81 192 TYR A CA 1
ATOM 1455 C C . TYR A 1 192 ? 7.055 10.047 -9.898 1 93.81 192 TYR A C 1
ATOM 1457 O O . TYR A 1 192 ? 5.875 10.039 -10.258 1 93.81 192 TYR A O 1
ATOM 1465 N N . LEU A 1 193 ? 7.902 10.992 -10.07 1 92.12 193 LEU A N 1
ATOM 1466 C CA . LEU A 1 193 ? 7.469 12.203 -10.758 1 92.12 193 LEU A CA 1
ATOM 1467 C C . LEU A 1 193 ? 7.805 12.133 -12.242 1 92.12 193 LEU A C 1
ATOM 1469 O O . LEU A 1 193 ? 8.977 12.078 -12.617 1 92.12 193 LEU A O 1
ATOM 1473 N N . ALA A 1 194 ? 6.832 12.086 -13.078 1 87.69 194 ALA A N 1
ATOM 1474 C CA . ALA A 1 194 ? 6.961 12.109 -14.531 1 87.69 194 ALA A CA 1
ATOM 1475 C C . ALA A 1 194 ? 7.973 11.07 -15.016 1 87.69 194 ALA A C 1
ATOM 1477 O O . ALA A 1 194 ? 8.945 11.406 -15.688 1 87.69 194 ALA A O 1
ATOM 1478 N N . PRO A 1 195 ? 7.727 9.859 -14.688 1 87.25 195 PRO A N 1
ATOM 1479 C CA . PRO A 1 195 ? 8.648 8.828 -15.156 1 87.25 195 PRO A CA 1
ATOM 1480 C C . PRO A 1 195 ? 8.672 8.695 -16.672 1 87.25 195 PRO A C 1
ATOM 1482 O O . PRO A 1 195 ? 7.652 8.914 -17.328 1 87.25 195 PRO A O 1
ATOM 1485 N N . TYR A 1 196 ? 9.836 8.336 -17.219 1 82.88 196 TYR A N 1
ATOM 1486 C CA . TYR A 1 196 ? 10.023 8.203 -18.656 1 82.88 196 TYR A CA 1
ATOM 1487 C C . TYR A 1 196 ? 9.172 7.074 -19.219 1 82.88 196 TYR A C 1
ATOM 1489 O O . TYR A 1 196 ? 8.641 7.176 -20.328 1 82.88 196 TYR A O 1
ATOM 1497 N N . SER A 1 197 ? 9.094 5.992 -18.484 1 76.75 197 SER A N 1
ATOM 1498 C CA . SER A 1 197 ? 8.297 4.852 -18.922 1 76.75 197 SER A CA 1
ATOM 1499 C C . SER A 1 197 ? 6.91 4.867 -18.297 1 76.75 197 SER A C 1
ATOM 1501 O O . SER A 1 197 ? 6.766 5.141 -17.109 1 76.75 197 SER A O 1
ATOM 1503 N N . SER A 1 198 ? 5.91 4.543 -19.062 1 68.19 198 SER A N 1
ATOM 1504 C CA . SER A 1 198 ? 4.531 4.5 -18.594 1 68.19 198 SER A CA 1
ATOM 1505 C C . SER A 1 198 ? 4.262 3.238 -17.781 1 68.19 198 SER A C 1
ATOM 1507 O O . SER A 1 198 ? 3.236 3.137 -17.109 1 68.19 198 SER A O 1
ATOM 1509 N N . ARG A 1 199 ? 5.176 2.389 -17.734 1 75.69 199 ARG A N 1
ATOM 1510 C CA . ARG A 1 199 ? 4.93 1.112 -17.078 1 75.69 199 ARG A CA 1
ATOM 1511 C C . ARG A 1 199 ? 5.316 1.178 -15.602 1 75.69 199 ARG A C 1
ATOM 1513 O O . ARG A 1 199 ? 4.98 0.28 -14.828 1 75.69 199 ARG A O 1
ATOM 1520 N N . ILE A 1 200 ? 5.902 2.285 -15.281 1 80.69 200 ILE A N 1
ATOM 1521 C CA . ILE A 1 200 ? 6.395 2.387 -13.914 1 80.69 200 ILE A CA 1
ATOM 1522 C C . ILE A 1 200 ? 5.219 2.562 -12.953 1 80.69 200 ILE A C 1
ATOM 1524 O O . ILE A 1 200 ? 4.324 3.375 -13.195 1 80.69 200 ILE A O 1
ATOM 1528 N N . LYS A 1 201 ? 5.188 1.779 -11.93 1 90.06 201 LYS A N 1
ATOM 1529 C CA . LYS A 1 201 ? 4.129 1.84 -10.922 1 90.06 201 LYS A CA 1
ATOM 1530 C C . LYS A 1 201 ? 4.695 2.209 -9.555 1 90.06 201 LYS A C 1
ATOM 1532 O O . LYS A 1 201 ? 5.836 1.864 -9.234 1 90.06 201 LYS A O 1
ATOM 1537 N N . PRO A 1 202 ? 3.84 2.896 -8.789 1 95.12 202 PRO A N 1
ATOM 1538 C CA . PRO A 1 202 ? 4.246 3.074 -7.395 1 95.12 202 PRO A CA 1
ATOM 1539 C C . PRO A 1 202 ? 4.457 1.747 -6.668 1 95.12 202 PRO A C 1
ATOM 1541 O O . PRO A 1 202 ? 3.83 0.743 -7.016 1 95.12 202 PRO A O 1
ATOM 1544 N N . VAL A 1 203 ? 5.328 1.772 -5.746 1 95.38 203 VAL A N 1
ATOM 1545 C CA . VAL A 1 203 ? 5.641 0.566 -4.984 1 95.38 203 VAL A CA 1
ATOM 1546 C C . VAL A 1 203 ? 5.402 0.815 -3.498 1 95.38 203 VAL A C 1
ATOM 1548 O O . VAL A 1 203 ? 5.891 1.801 -2.941 1 95.38 203 VAL A O 1
ATOM 1551 N N . VAL A 1 204 ? 4.625 -0.054 -2.879 1 97.75 204 VAL A N 1
ATOM 1552 C CA . VAL A 1 204 ? 4.434 0.012 -1.434 1 97.75 204 VAL A CA 1
ATOM 1553 C C . VAL A 1 204 ? 5.383 -0.966 -0.743 1 97.75 204 VAL A C 1
ATOM 1555 O O . VAL A 1 204 ? 5.441 -2.143 -1.106 1 97.75 204 VAL A O 1
ATOM 1558 N N . VAL A 1 205 ? 6.141 -0.47 0.194 1 97.31 205 VAL A N 1
ATOM 1559 C CA . VAL A 1 205 ? 7.086 -1.282 0.951 1 97.31 205 VAL A CA 1
ATOM 1560 C C . VAL A 1 205 ? 6.742 -1.229 2.438 1 97.31 205 VAL A C 1
ATOM 1562 O O . VAL A 1 205 ? 6.086 -0.29 2.895 1 97.31 205 VAL A O 1
ATOM 1565 N N . PRO A 1 206 ? 7.176 -2.236 3.211 1 96.88 206 PRO A N 1
ATOM 1566 C CA . PRO A 1 206 ? 6.918 -2.205 4.652 1 96.88 206 PRO A CA 1
ATOM 1567 C C . PRO A 1 206 ? 7.539 -0.993 5.34 1 96.88 206 PRO A C 1
ATOM 1569 O O . PRO A 1 206 ? 8.594 -0.515 4.918 1 96.88 206 PRO A O 1
ATOM 1572 N N . SER A 1 207 ? 6.855 -0.535 6.375 1 95.81 207 SER A N 1
ATOM 1573 C CA . SER A 1 207 ? 7.371 0.605 7.129 1 95.81 207 SER A CA 1
ATOM 1574 C C . SER A 1 207 ? 8.711 0.281 7.773 1 95.81 207 SER A C 1
ATOM 1576 O O . SER A 1 207 ? 9.492 1.184 8.078 1 95.81 207 SER A O 1
ATOM 1578 N N . GLU A 1 208 ? 9.016 -1.001 8.016 1 96 208 GLU A N 1
ATOM 1579 C CA . GLU A 1 208 ? 10.258 -1.429 8.656 1 96 208 GLU A CA 1
ATOM 1580 C C . GLU A 1 208 ? 11.414 -1.432 7.668 1 96 208 GLU A C 1
ATOM 1582 O O . GLU A 1 208 ? 12.578 -1.531 8.07 1 96 208 GLU A O 1
ATOM 1587 N N . SER A 1 209 ? 11.094 -1.354 6.41 1 96.94 209 SER A N 1
ATOM 1588 C CA . SER A 1 209 ? 12.133 -1.389 5.383 1 96.94 209 SER A CA 1
ATOM 1589 C C . SER A 1 209 ? 12.867 -0.055 5.293 1 96.94 209 SER A C 1
ATOM 1591 O O . SER A 1 209 ? 12.344 0.976 5.727 1 96.94 209 SER A O 1
ATOM 1593 N N . THR A 1 210 ? 14.055 -0.094 4.789 1 98.12 210 THR A N 1
ATOM 1594 C CA . THR A 1 210 ? 14.82 1.099 4.441 1 98.12 210 THR A CA 1
ATOM 1595 C C . THR A 1 210 ? 14.875 1.285 2.928 1 98.12 210 THR A C 1
ATOM 1597 O O . THR A 1 210 ? 15.289 0.383 2.199 1 98.12 210 THR A O 1
ATOM 1600 N N . VAL A 1 211 ? 14.422 2.4 2.459 1 98.25 211 VAL A N 1
ATOM 1601 C CA . VAL A 1 211 ? 14.5 2.756 1.046 1 98.25 211 VAL A CA 1
ATOM 1602 C C . VAL A 1 211 ? 15.719 3.641 0.802 1 98.25 211 VAL A C 1
ATOM 1604 O O . VAL A 1 211 ? 15.922 4.641 1.494 1 98.25 211 VAL A O 1
ATOM 1607 N N . GLU A 1 212 ? 16.484 3.285 -0.133 1 98.31 212 GLU A N 1
ATOM 1608 C CA . GLU A 1 212 ? 17.641 4.094 -0.521 1 98.31 212 GLU A CA 1
ATOM 1609 C C . GLU A 1 212 ? 17.531 4.555 -1.972 1 98.31 212 GLU A C 1
ATOM 1611 O O . GLU A 1 212 ? 17.219 3.758 -2.859 1 98.31 212 GLU A O 1
ATOM 1616 N N . ILE A 1 213 ? 17.734 5.785 -2.158 1 96.75 213 ILE A N 1
ATOM 1617 C CA . ILE A 1 213 ? 17.75 6.391 -3.484 1 96.75 213 ILE A CA 1
ATOM 1618 C C . ILE A 1 213 ? 19.156 6.898 -3.799 1 96.75 213 ILE A C 1
ATOM 1620 O O . ILE A 1 213 ? 19.656 7.812 -3.137 1 96.75 213 ILE A O 1
ATOM 1624 N N . LYS A 1 214 ? 19.766 6.32 -4.723 1 94.56 214 LYS A N 1
ATOM 1625 C CA . LYS A 1 214 ? 21.078 6.766 -5.18 1 94.56 214 LYS A CA 1
ATOM 1626 C C . LYS A 1 214 ? 20.969 7.57 -6.473 1 94.56 214 LYS A C 1
ATOM 1628 O O . LYS A 1 214 ? 20.359 7.117 -7.441 1 94.56 214 LYS A O 1
ATOM 1633 N N . ILE A 1 215 ? 21.5 8.734 -6.406 1 89.81 215 ILE A N 1
ATOM 1634 C CA . ILE A 1 215 ? 21.5 9.586 -7.59 1 89.81 215 ILE A CA 1
ATOM 1635 C C . ILE A 1 215 ? 22.578 9.125 -8.555 1 89.81 215 ILE A C 1
ATOM 1637 O O . ILE A 1 215 ? 23.781 9.234 -8.258 1 89.81 215 ILE A O 1
ATOM 1641 N N . ALA A 1 216 ? 22.016 8.602 -9.641 1 82.12 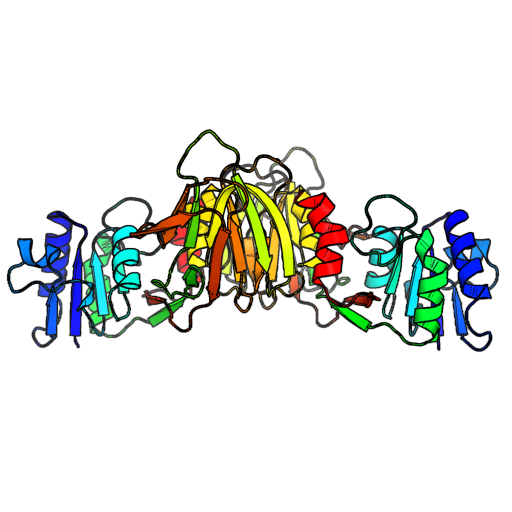216 ALA A N 1
ATOM 1642 C CA . ALA A 1 216 ? 22.953 8.055 -10.617 1 82.12 216 ALA A CA 1
ATOM 1643 C C . ALA A 1 216 ? 23.281 9.086 -11.695 1 82.12 216 ALA A C 1
ATOM 1645 O O . ALA A 1 216 ? 22.531 10.047 -11.891 1 82.12 216 ALA A O 1
ATOM 1646 N N . GLY A 1 217 ? 24.297 8.93 -12.391 1 76.31 217 GLY A N 1
ATOM 1647 C CA . GLY A 1 217 ? 24.719 9.773 -13.5 1 76.31 217 GLY A CA 1
ATOM 1648 C C . GLY A 1 217 ? 25.734 10.82 -13.109 1 76.31 217 GLY A C 1
ATOM 1649 O O . GLY A 1 217 ? 26.203 10.836 -11.969 1 76.31 217 GLY A O 1
ATOM 1650 N N . ASN A 1 218 ? 26.25 11.617 -14.164 1 71.06 218 ASN A N 1
ATOM 1651 C CA . ASN A 1 218 ? 27.297 12.617 -13.969 1 71.06 218 ASN A CA 1
ATOM 1652 C C . ASN A 1 218 ? 26.719 14.023 -13.898 1 71.06 218 ASN A C 1
ATOM 1654 O O . ASN A 1 218 ? 25.859 14.391 -14.703 1 71.06 218 ASN A O 1
ATOM 1658 N N . ASP A 1 219 ? 27.156 14.867 -12.953 1 66.44 219 ASP A N 1
ATOM 1659 C CA . ASP A 1 219 ? 26.938 16.297 -12.789 1 66.44 219 ASP A CA 1
ATOM 1660 C C . ASP A 1 219 ? 25.438 16.609 -12.664 1 66.44 219 ASP A C 1
ATOM 1662 O O . ASP A 1 219 ? 24.938 17.516 -13.32 1 66.44 219 ASP A O 1
ATOM 1666 N N . GLN A 1 220 ? 24.875 15.734 -11.859 1 69.31 220 GLN A N 1
ATOM 1667 C CA . GLN A 1 220 ? 23.453 15.969 -11.695 1 69.31 220 GLN A CA 1
ATOM 1668 C C . GLN A 1 220 ? 23.141 16.516 -10.305 1 69.31 220 GLN A C 1
ATOM 1670 O O . GLN A 1 220 ? 23.359 15.836 -9.297 1 69.31 220 GLN A O 1
ATOM 1675 N N . ASP A 1 221 ? 22.75 17.812 -10.352 1 81.62 221 ASP A N 1
ATOM 1676 C CA . ASP A 1 221 ? 22.297 18.391 -9.094 1 81.62 221 ASP A CA 1
ATOM 1677 C C . ASP A 1 221 ? 20.828 18.094 -8.844 1 81.62 221 ASP A C 1
ATOM 1679 O O . ASP A 1 221 ? 20.016 18.156 -9.766 1 81.62 221 ASP A O 1
ATOM 1683 N N . SER A 1 222 ? 20.562 17.5 -7.668 1 88.25 222 SER A N 1
ATOM 1684 C CA . SER A 1 222 ? 19.188 17.234 -7.242 1 88.25 222 SER A CA 1
ATOM 1685 C C . SER A 1 222 ? 18.906 17.891 -5.898 1 88.25 222 SER A C 1
ATOM 1687 O O . SER A 1 222 ? 19.797 18.438 -5.258 1 88.25 222 SER A O 1
ATOM 1689 N N . LEU A 1 223 ? 17.672 18 -5.672 1 93.44 223 LEU A N 1
ATOM 1690 C CA . LEU A 1 223 ? 17.219 18.547 -4.398 1 93.44 223 LEU A CA 1
ATOM 1691 C C . LEU A 1 223 ? 16.438 17.5 -3.609 1 93.44 223 LEU A C 1
ATOM 1693 O O . LEU A 1 223 ? 15.641 16.75 -4.18 1 93.44 223 LEU A O 1
ATOM 1697 N N . LEU A 1 224 ? 16.734 17.438 -2.357 1 96.25 224 LEU A N 1
ATOM 1698 C CA . LEU A 1 224 ? 15.914 16.703 -1.404 1 96.25 224 LEU A CA 1
ATOM 1699 C C . LEU A 1 224 ? 14.992 17.641 -0.646 1 96.25 224 LEU A C 1
ATOM 1701 O O . LEU A 1 224 ? 15.445 18.625 -0.051 1 96.25 224 LEU A O 1
ATOM 1705 N N . ILE A 1 225 ? 13.742 17.406 -0.727 1 97 225 ILE A N 1
ATOM 1706 C CA . ILE A 1 225 ? 12.75 18.234 -0.058 1 97 225 ILE A CA 1
ATOM 1707 C C . ILE A 1 225 ? 12.008 17.422 0.986 1 97 225 ILE A C 1
ATOM 1709 O O . ILE A 1 225 ? 11.492 16.328 0.682 1 97 225 ILE A O 1
ATOM 1713 N N . LEU A 1 226 ? 11.969 17.875 2.223 1 97.94 226 LEU A N 1
ATOM 1714 C CA . LEU A 1 226 ? 11.289 17.188 3.322 1 97.94 226 LEU A CA 1
ATOM 1715 C C . LEU A 1 226 ? 10.008 17.922 3.709 1 97.94 226 LEU A C 1
ATOM 1717 O O . LEU A 1 226 ? 10.062 19.062 4.18 1 97.94 226 LEU A O 1
ATOM 1721 N N . ASP A 1 227 ? 8.875 17.312 3.488 1 97.31 227 ASP A N 1
ATOM 1722 C CA . ASP A 1 227 ? 7.547 17.828 3.803 1 97.31 227 ASP A CA 1
ATOM 1723 C C . ASP A 1 227 ? 7.336 19.203 3.174 1 97.31 227 ASP A C 1
ATOM 1725 O O . ASP A 1 227 ? 6.652 20.062 3.746 1 97.31 227 ASP A O 1
ATOM 1729 N N . GLY A 1 228 ? 8.031 19.438 2.127 1 94.38 228 GLY A N 1
ATOM 1730 C CA . GLY A 1 228 ? 7.922 20.75 1.489 1 94.38 228 GLY A CA 1
ATOM 1731 C C . GLY A 1 228 ? 8.445 21.875 2.354 1 94.38 228 GLY A C 1
ATOM 1732 O O . GLY A 1 228 ? 8.242 23.047 2.035 1 94.38 228 GLY A O 1
ATOM 1733 N N . GLN A 1 229 ? 9.07 21.578 3.482 1 92.44 229 GLN A N 1
ATOM 1734 C CA . GLN A 1 229 ? 9.484 22.562 4.477 1 92.44 229 GLN A CA 1
ATOM 1735 C C . GLN A 1 229 ? 10.984 22.828 4.391 1 92.44 229 GLN A C 1
ATOM 1737 O O . GLN A 1 229 ? 11.438 23.953 4.578 1 92.44 229 GLN A O 1
ATOM 1742 N N . LYS A 1 230 ? 11.75 21.797 4.184 1 95.38 230 LYS A N 1
ATOM 1743 C CA . LYS A 1 230 ? 13.203 21.891 4.152 1 95.38 230 LYS A CA 1
ATOM 1744 C C . LYS A 1 230 ? 13.758 21.391 2.822 1 95.38 230 LYS A C 1
ATOM 1746 O O . LYS A 1 230 ? 13.25 20.422 2.262 1 95.38 230 LYS A O 1
ATOM 1751 N N . GLU A 1 231 ? 14.797 22.016 2.369 1 95.69 231 GLU A N 1
ATOM 1752 C CA . GLU A 1 231 ? 15.453 21.656 1.117 1 95.69 231 GLU A CA 1
ATOM 1753 C C . GLU A 1 231 ? 16.953 21.422 1.323 1 95.69 231 GLU A C 1
ATOM 1755 O O . GLU A 1 231 ? 17.609 22.188 2.047 1 95.69 231 GLU A O 1
ATOM 1760 N N . TYR A 1 232 ? 17.453 20.422 0.701 1 95.88 232 TYR A N 1
ATOM 1761 C CA . TYR A 1 232 ? 18.875 20.094 0.739 1 95.88 232 TYR A CA 1
ATOM 1762 C C . TYR A 1 232 ? 19.406 19.781 -0.656 1 95.88 232 TYR A C 1
ATOM 1764 O O . TYR A 1 232 ? 18.75 19.094 -1.433 1 95.88 232 TYR A O 1
ATOM 1772 N N . LYS A 1 233 ? 20.516 20.297 -0.921 1 93.25 233 LYS A N 1
ATOM 1773 C CA . LYS A 1 233 ? 21.156 19.969 -2.191 1 93.25 233 LYS A CA 1
ATOM 1774 C C . LYS A 1 233 ? 21.828 18.594 -2.133 1 93.25 233 LYS A C 1
ATOM 1776 O O . LYS A 1 233 ? 22.453 18.234 -1.132 1 93.25 233 LYS A O 1
ATOM 1781 N N . ILE A 1 234 ? 21.578 17.844 -3.133 1 91.81 234 ILE A N 1
ATOM 1782 C CA . ILE A 1 234 ? 22.266 16.562 -3.248 1 91.81 234 ILE A CA 1
ATOM 1783 C C . ILE A 1 234 ? 22.938 16.438 -4.617 1 91.81 234 ILE A C 1
ATOM 1785 O O . ILE A 1 234 ? 22.516 17.094 -5.574 1 91.81 234 ILE A O 1
ATOM 1789 N N . LYS A 1 235 ? 24.031 15.766 -4.66 1 89.38 235 LYS A N 1
ATOM 1790 C CA . LYS A 1 235 ? 24.812 15.625 -5.887 1 89.38 235 LYS A CA 1
ATOM 1791 C C . LYS A 1 235 ? 24.859 14.172 -6.355 1 89.38 235 LYS A C 1
ATOM 1793 O O . LYS A 1 235 ? 24.438 13.273 -5.629 1 89.38 235 LYS A O 1
ATOM 1798 N N . SER A 1 236 ? 25.406 14.055 -7.586 1 89.12 236 SER A N 1
ATOM 1799 C CA . SER A 1 236 ? 25.609 12.719 -8.117 1 89.12 236 SER A CA 1
ATOM 1800 C C . SER A 1 236 ? 26.484 11.875 -7.188 1 89.12 236 SER A C 1
ATOM 1802 O O . SER A 1 236 ? 27.484 12.359 -6.656 1 89.12 236 SER A O 1
ATOM 1804 N N . GLY A 1 237 ? 26.031 10.656 -6.977 1 89.75 237 GLY A N 1
ATOM 1805 C CA . GLY A 1 237 ? 26.781 9.773 -6.098 1 89.75 237 GLY A CA 1
ATOM 1806 C C . GLY A 1 237 ? 26.25 9.75 -4.676 1 89.75 237 GLY A C 1
ATOM 1807 O O . GLY A 1 237 ? 26.547 8.836 -3.91 1 89.75 237 GLY A O 1
ATOM 1808 N N . ASP A 1 238 ? 25.484 10.812 -4.285 1 94 238 ASP A N 1
ATOM 1809 C CA . ASP A 1 238 ? 24.906 10.836 -2.945 1 94 238 ASP A CA 1
ATOM 1810 C C . ASP A 1 238 ? 23.828 9.773 -2.797 1 94 238 ASP A C 1
ATOM 1812 O O . ASP A 1 238 ? 23.219 9.352 -3.787 1 94 238 ASP A O 1
ATOM 1816 N N . THR A 1 239 ? 23.656 9.289 -1.604 1 96.5 239 THR A N 1
ATOM 1817 C CA . THR A 1 239 ? 22.609 8.336 -1.279 1 96.5 239 THR A CA 1
ATOM 1818 C C . THR A 1 239 ? 21.656 8.898 -0.216 1 96.5 239 THR A C 1
ATOM 1820 O O . THR A 1 239 ? 22.109 9.375 0.828 1 96.5 239 THR A O 1
ATOM 1823 N N . VAL A 1 240 ? 20.422 8.93 -0.526 1 97.94 240 VAL A N 1
ATOM 1824 C CA . VAL A 1 240 ? 19.391 9.297 0.441 1 97.94 240 VAL A CA 1
ATOM 1825 C C . VAL A 1 240 ? 18.766 8.039 1.022 1 97.94 240 VAL A C 1
ATOM 1827 O O . VAL A 1 240 ? 18.266 7.184 0.281 1 97.94 240 VAL A O 1
ATOM 1830 N N . SER A 1 241 ? 18.812 7.855 2.297 1 98.62 241 SER A N 1
ATOM 1831 C CA . SER A 1 241 ? 18.203 6.727 2.986 1 98.62 241 SER A CA 1
ATOM 1832 C C . SER A 1 241 ? 16.969 7.156 3.754 1 98.62 241 SER A C 1
ATOM 1834 O O . SER A 1 241 ? 17 8.141 4.496 1 98.62 241 SER A O 1
ATOM 1836 N N . ILE A 1 242 ? 15.891 6.477 3.551 1 98.75 242 ILE A N 1
ATOM 1837 C CA . ILE A 1 242 ? 14.609 6.824 4.141 1 98.75 242 ILE A CA 1
ATOM 1838 C C . ILE A 1 242 ? 14.016 5.605 4.844 1 98.75 242 ILE A C 1
ATOM 1840 O O . ILE A 1 242 ? 13.945 4.52 4.262 1 98.75 242 ILE A O 1
ATOM 1844 N N . SER A 1 243 ? 13.578 5.695 6.035 1 98.31 243 SER A N 1
ATOM 1845 C CA . SER A 1 243 ? 12.93 4.637 6.797 1 98.31 243 SER A CA 1
ATOM 1846 C C . SER A 1 243 ? 11.992 5.211 7.852 1 98.31 243 SER A C 1
ATOM 1848 O O . SER A 1 243 ? 11.883 6.43 7.996 1 98.31 243 SER A O 1
ATOM 1850 N N . MET A 1 244 ? 11.242 4.344 8.484 1 98.25 244 MET A N 1
ATOM 1851 C CA . MET A 1 244 ? 10.328 4.789 9.539 1 98.25 244 MET A CA 1
ATOM 1852 C C . MET A 1 244 ? 11.109 5.395 10.703 1 98.25 244 MET A C 1
ATOM 1854 O O . MET A 1 244 ? 12.125 4.852 11.133 1 98.25 244 MET A O 1
ATOM 1858 N N . SER A 1 245 ? 10.68 6.516 11.203 1 98.19 245 SER A N 1
ATOM 1859 C CA . SER A 1 245 ? 11.32 7.211 12.312 1 98.19 245 SER A CA 1
ATOM 1860 C C . SER A 1 245 ? 10.891 6.629 13.656 1 98.19 245 SER A C 1
ATOM 1862 O O . SER A 1 245 ? 9.82 6.031 13.766 1 98.19 245 SER A O 1
ATOM 1864 N N . GLU A 1 246 ? 11.734 6.801 14.633 1 96.88 246 GLU A N 1
ATOM 1865 C CA . GLU A 1 246 ? 11.352 6.504 16.016 1 96.88 246 GLU A CA 1
ATOM 1866 C C . GLU A 1 246 ? 10.344 7.52 16.531 1 96.88 246 GLU A C 1
ATOM 1868 O O . GLU A 1 246 ? 9.641 7.258 17.516 1 96.88 246 GLU A O 1
ATOM 1873 N N . GLU A 1 247 ? 10.352 8.688 15.945 1 96.75 247 GLU A N 1
ATOM 1874 C CA . GLU A 1 247 ? 9.414 9.734 16.328 1 96.75 247 GLU A CA 1
ATOM 1875 C C . GLU A 1 247 ? 8.094 9.602 15.578 1 96.75 247 GLU A C 1
ATOM 1877 O O . GLU A 1 247 ? 8.062 9.086 14.461 1 96.75 247 GLU A O 1
ATOM 1882 N N . LYS A 1 248 ? 7.047 10.055 16.234 1 97.5 248 LYS A N 1
ATOM 1883 C CA . LYS A 1 248 ? 5.711 10.016 15.648 1 97.5 248 LYS A CA 1
ATOM 1884 C C . LYS A 1 248 ? 5.105 11.414 15.562 1 97.5 248 LYS A C 1
ATOM 1886 O O . LYS A 1 248 ? 5.445 12.289 16.344 1 97.5 248 LYS A O 1
ATOM 1891 N N . ALA A 1 249 ? 4.363 11.594 14.547 1 97.62 249 ALA A N 1
ATOM 1892 C CA . ALA A 1 249 ? 3.504 12.773 14.516 1 97.62 249 ALA A CA 1
ATOM 1893 C C . ALA A 1 249 ? 2.291 12.594 15.422 1 97.62 249 ALA A C 1
ATOM 1895 O O . ALA A 1 249 ? 1.616 11.562 15.367 1 97.62 249 ALA A O 1
ATOM 1896 N N . ARG A 1 250 ? 2.045 13.555 16.234 1 97.88 250 ARG A N 1
ATOM 1897 C CA . ARG A 1 250 ? 0.935 13.461 17.172 1 97.88 250 ARG A CA 1
ATOM 1898 C C . ARG A 1 250 ? -0.12 14.523 16.891 1 97.88 250 ARG A C 1
ATOM 1900 O O . ARG A 1 250 ? 0.187 15.719 16.859 1 97.88 250 ARG A O 1
ATOM 1907 N N . PHE A 1 251 ? -1.346 14.031 16.719 1 97.25 251 PHE A N 1
ATOM 1908 C CA . PHE A 1 251 ? -2.461 14.906 16.375 1 97.25 251 PHE A CA 1
ATOM 1909 C C . PHE A 1 251 ? -3.543 14.844 17.438 1 97.25 251 PHE A C 1
ATOM 1911 O O . PHE A 1 251 ? -3.906 13.766 17.906 1 97.25 251 PHE A O 1
ATOM 1918 N N . VAL A 1 252 ? -4.039 16.016 17.797 1 97.56 252 VAL A N 1
ATOM 1919 C CA . VAL A 1 252 ? -5.234 16.047 18.625 1 97.56 252 VAL A CA 1
ATOM 1920 C C . VAL A 1 252 ? -6.469 15.781 17.781 1 97.56 252 VAL A C 1
ATOM 1922 O O . VAL A 1 252 ? -6.641 16.375 16.703 1 97.56 252 VAL A O 1
ATOM 1925 N N . SER A 1 253 ? -7.27 14.906 18.219 1 95.69 253 SER A N 1
ATOM 1926 C CA . SER A 1 253 ? -8.469 14.562 17.469 1 95.69 253 SER A CA 1
ATOM 1927 C C . SER A 1 253 ? -9.695 14.508 18.375 1 95.69 253 SER A C 1
ATOM 1929 O O . SER A 1 253 ? -9.617 14.031 19.5 1 95.69 253 SER A O 1
ATOM 1931 N N . PHE A 1 254 ? -10.789 15 17.797 1 94.38 254 PHE A N 1
ATOM 1932 C CA . PHE A 1 254 ? -12.062 14.953 18.5 1 94.38 254 PHE A CA 1
ATOM 1933 C C . PHE A 1 254 ? -12.961 13.859 17.938 1 94.38 254 PHE A C 1
ATOM 1935 O O . PHE A 1 254 ? -14.07 13.648 18.422 1 94.38 254 PHE A O 1
ATOM 1942 N N . ARG A 1 255 ? -12.469 13.156 16.969 1 87.81 255 ARG A N 1
ATOM 1943 C CA . ARG A 1 255 ? -13.258 12.156 16.25 1 87.81 255 ARG A CA 1
ATOM 1944 C C . ARG A 1 255 ? -13.164 10.797 16.938 1 87.81 255 ARG A C 1
ATOM 1946 O O . ARG A 1 255 ? -12.211 10.531 17.672 1 87.81 255 ARG A O 1
ATOM 1953 N N . GLU A 1 256 ? -14.141 10.008 16.625 1 83.06 256 GLU A N 1
ATOM 1954 C CA . GLU A 1 256 ? -14.188 8.688 17.234 1 83.06 256 GLU A CA 1
ATOM 1955 C C . GLU A 1 256 ? -13.242 7.715 16.547 1 83.06 256 GLU A C 1
ATOM 1957 O O . GLU A 1 256 ? -12.578 6.906 17.203 1 83.06 256 GLU A O 1
ATOM 1962 N N . SER A 1 257 ? -13.281 7.867 15.172 1 83.12 257 SER A N 1
ATOM 1963 C CA . SER A 1 257 ? -12.445 6.918 14.445 1 83.12 257 SER A CA 1
ATOM 1964 C C . SER A 1 257 ? -11.594 7.625 13.398 1 83.12 257 SER A C 1
ATOM 1966 O O . SER A 1 257 ? -11.938 8.719 12.945 1 83.12 257 SER A O 1
ATOM 1968 N N . ILE A 1 258 ? -10.539 6.988 13.102 1 80.88 258 ILE A N 1
ATOM 1969 C CA . ILE A 1 258 ? -9.648 7.504 12.07 1 80.88 258 ILE A CA 1
ATOM 1970 C C . ILE A 1 258 ? -10.359 7.488 10.719 1 80.88 258 ILE A C 1
ATOM 1972 O O . ILE A 1 258 ? -10.078 8.312 9.852 1 80.88 258 ILE A O 1
ATOM 1976 N N . TYR A 1 259 ? -11.336 6.637 10.547 1 81.62 259 TYR A N 1
ATOM 1977 C CA . TYR A 1 259 ? -12.07 6.512 9.297 1 81.62 259 TYR A CA 1
ATOM 1978 C C . TYR A 1 259 ? -12.938 7.738 9.055 1 81.62 259 TYR A C 1
ATOM 1980 O O . TYR A 1 259 ? -13.156 8.141 7.906 1 81.62 259 TYR A O 1
ATOM 1988 N N . ASP A 1 260 ? -13.391 8.273 10.133 1 82.31 260 ASP A N 1
ATOM 1989 C CA . ASP A 1 260 ? -14.188 9.484 10 1 82.31 260 ASP A CA 1
ATOM 1990 C C . ASP A 1 260 ? -13.359 10.625 9.398 1 82.31 260 ASP A C 1
ATOM 1992 O O . ASP A 1 260 ? -13.828 11.328 8.5 1 82.31 260 ASP A O 1
ATOM 1996 N N . ARG A 1 261 ? -12.219 10.703 9.883 1 79.06 261 ARG A N 1
ATOM 1997 C CA . ARG A 1 261 ? -11.32 11.734 9.359 1 79.06 261 ARG A CA 1
ATOM 1998 C C . ARG A 1 261 ? -10.992 11.484 7.895 1 79.06 261 ARG A C 1
ATOM 2000 O O . ARG A 1 261 ? -11.016 12.414 7.086 1 79.06 261 ARG A O 1
ATOM 2007 N N . LEU A 1 262 ? -10.695 10.273 7.602 1 81.44 262 LEU A N 1
ATOM 2008 C CA . LEU A 1 262 ? -10.344 9.891 6.238 1 81.44 262 LEU A CA 1
ATOM 2009 C C . LEU A 1 262 ? -11.484 10.203 5.273 1 81.44 262 LEU A C 1
ATOM 2011 O O . LEU A 1 262 ? -11.258 10.742 4.191 1 81.44 262 LEU A O 1
ATOM 2015 N N . ARG A 1 263 ? -12.602 9.898 5.645 1 80.06 263 ARG A N 1
ATOM 2016 C CA . ARG A 1 263 ? -13.766 10.109 4.793 1 80.06 263 ARG A CA 1
ATOM 2017 C C . ARG A 1 263 ? -14.031 11.602 4.59 1 80.06 263 ARG A C 1
ATOM 2019 O O . ARG A 1 263 ? -14.258 12.047 3.463 1 80.06 263 ARG A O 1
ATOM 2026 N N . ASP A 1 264 ? -13.922 12.297 5.68 1 76.62 264 ASP A N 1
ATOM 2027 C CA . ASP A 1 264 ? -14.281 13.711 5.652 1 76.62 264 ASP A CA 1
ATOM 2028 C C . ASP A 1 264 ? -13.219 14.531 4.926 1 76.62 264 ASP A C 1
ATOM 2030 O O . ASP A 1 264 ? -13.539 15.492 4.219 1 76.62 264 ASP A O 1
ATOM 2034 N N . LYS A 1 265 ? -11.992 14.023 5.082 1 76.94 265 LYS A N 1
ATOM 2035 C CA . LYS A 1 265 ? -10.914 14.906 4.641 1 76.94 265 LYS A CA 1
ATOM 2036 C C . LYS A 1 265 ? -10.25 14.375 3.375 1 76.94 265 LYS A C 1
ATOM 2038 O O . LYS A 1 265 ? -9.727 15.148 2.57 1 76.94 265 LYS A O 1
ATOM 2043 N N . VAL A 1 266 ? -10.258 13.109 3.174 1 73.62 266 VAL A N 1
ATOM 2044 C CA . VAL A 1 266 ? -9.414 12.555 2.119 1 73.62 266 VAL A CA 1
ATOM 2045 C C . VAL A 1 266 ? -10.289 11.938 1.031 1 73.62 266 VAL A C 1
ATOM 2047 O O . VAL A 1 266 ? -10.328 12.43 -0.1 1 73.62 266 VAL A O 1
ATOM 2050 N N . ILE A 1 267 ? -11.125 11.062 1.43 1 69.81 267 ILE A N 1
ATOM 2051 C CA . ILE A 1 267 ? -11.867 10.266 0.459 1 69.81 267 ILE A CA 1
ATOM 2052 C C . ILE A 1 267 ? -12.844 11.148 -0.304 1 69.81 267 ILE A C 1
ATOM 2054 O O . ILE A 1 267 ? -12.945 11.062 -1.53 1 69.81 267 ILE A O 1
ATOM 2058 N N . LYS A 1 268 ? -13.484 12.055 0.387 1 64.94 268 LYS A N 1
ATOM 2059 C CA . LYS A 1 268 ? -14.445 12.977 -0.209 1 64.94 268 LYS A CA 1
ATOM 2060 C C . LYS A 1 268 ? -13.797 13.844 -1.278 1 64.94 268 LYS A C 1
ATOM 2062 O O . LYS A 1 268 ? -14.445 14.242 -2.248 1 64.94 268 LYS A O 1
ATOM 2067 N N . HIS A 1 269 ? -12.43 13.992 -1.121 1 61.72 269 HIS A N 1
ATOM 2068 C CA . HIS A 1 269 ? -11.773 14.961 -1.993 1 61.72 269 HIS A CA 1
ATOM 2069 C C . HIS A 1 269 ? -10.812 14.273 -2.955 1 61.72 269 HIS A C 1
ATOM 2071 O O . HIS A 1 269 ? -10.484 14.828 -4.012 1 61.72 269 HIS A O 1
ATOM 2077 N N . VAL A 1 270 ? -10.344 13.109 -2.529 1 53.53 270 VAL A N 1
ATOM 2078 C CA . VAL A 1 270 ? -9.281 12.469 -3.299 1 53.53 270 VAL A CA 1
ATOM 2079 C C . VAL A 1 270 ? -9.859 11.32 -4.113 1 53.53 270 VAL A C 1
ATOM 2081 O O . VAL A 1 270 ? -9.352 10.992 -5.191 1 53.53 270 VAL A O 1
ATOM 2084 N N . VAL A 1 271 ? -10.836 10.656 -3.652 1 52.28 271 VAL A N 1
ATOM 2085 C CA . VAL A 1 271 ? -11.375 9.477 -4.312 1 52.28 271 VAL A CA 1
ATOM 2086 C C . VAL A 1 271 ? -12.688 9.836 -5.016 1 52.28 271 VAL A C 1
ATOM 2088 O O . VAL A 1 271 ? -12.984 9.32 -6.094 1 52.28 271 VAL A O 1
ATOM 2091 N N . ASN A 1 272 ? -13.625 10.688 -4.367 1 54.31 272 ASN A N 1
ATOM 2092 C CA . ASN A 1 272 ? -14.922 11.016 -4.957 1 54.31 272 ASN A CA 1
ATOM 2093 C C . ASN A 1 272 ? -14.883 12.359 -5.676 1 54.31 272 ASN A C 1
ATOM 2095 O O . ASN A 1 272 ? -14.172 13.273 -5.258 1 54.31 272 ASN A O 1
ATOM 2099 N N . MET B 1 1 ? 9.367 -39.156 0.076 1 95.12 1 MET B N 1
ATOM 2100 C CA . MET B 1 1 ? 8.773 -37.875 -0.271 1 95.12 1 MET B CA 1
ATOM 2101 C C . MET B 1 1 ? 7.645 -38.062 -1.283 1 95.12 1 MET B C 1
ATOM 2103 O O . MET B 1 1 ? 7.738 -38.906 -2.182 1 95.12 1 MET B O 1
ATOM 2107 N N . LYS B 1 2 ? 6.504 -37.406 -1.07 1 97.81 2 LYS B N 1
ATOM 2108 C CA . LYS B 1 2 ? 5.355 -37.438 -1.971 1 97.81 2 LYS B CA 1
ATOM 2109 C C . LYS B 1 2 ? 5.336 -36.219 -2.893 1 97.81 2 LYS B C 1
ATOM 2111 O O . LYS B 1 2 ? 5.266 -35.094 -2.424 1 97.81 2 LYS B O 1
ATOM 2116 N N . VAL B 1 3 ? 5.434 -36.531 -4.219 1 98.25 3 VAL B N 1
ATOM 2117 C CA . VAL B 1 3 ? 5.484 -35.469 -5.195 1 98.25 3 VAL B CA 1
ATOM 2118 C C . VAL B 1 3 ? 4.309 -35.594 -6.164 1 98.25 3 VAL B C 1
ATOM 2120 O O . VAL B 1 3 ? 4.012 -36.688 -6.648 1 98.25 3 VAL B O 1
ATOM 2123 N N . ALA B 1 4 ? 3.604 -34.5 -6.402 1 98.69 4 ALA B N 1
ATOM 2124 C CA . ALA B 1 4 ? 2.508 -34.469 -7.367 1 98.69 4 ALA B CA 1
ATOM 2125 C C . ALA B 1 4 ? 2.891 -33.688 -8.617 1 98.69 4 ALA B C 1
ATOM 2127 O O . ALA B 1 4 ? 3.588 -32.688 -8.531 1 98.69 4 ALA B O 1
ATOM 2128 N N . PHE B 1 5 ? 2.475 -34.188 -9.727 1 98.5 5 PHE B N 1
ATOM 2129 C CA . PHE B 1 5 ? 2.664 -33.5 -11.008 1 98.5 5 PHE B CA 1
ATOM 2130 C C . PHE B 1 5 ? 1.332 -33.031 -11.562 1 98.5 5 PHE B C 1
ATOM 2132 O O . PHE B 1 5 ? 0.433 -33.812 -11.828 1 98.5 5 PHE B O 1
ATOM 2139 N N . VAL B 1 6 ? 1.195 -31.719 -11.664 1 98.44 6 VAL B N 1
ATOM 2140 C CA . VAL B 1 6 ? 0.025 -31.078 -12.258 1 98.44 6 VAL B CA 1
ATOM 2141 C C . VAL B 1 6 ? 0.443 -30.266 -13.484 1 98.44 6 VAL B C 1
ATOM 2143 O O . VAL B 1 6 ? 1.354 -29.438 -13.406 1 98.44 6 VAL B O 1
ATOM 2146 N N . ILE B 1 7 ? -0.197 -30.5 -14.648 1 97.94 7 ILE B N 1
ATOM 2147 C CA . ILE B 1 7 ? 0.24 -29.812 -15.867 1 97.94 7 ILE B CA 1
ATOM 2148 C C . ILE B 1 7 ? -0.913 -29 -16.438 1 97.94 7 ILE B C 1
ATOM 2150 O O . ILE B 1 7 ? -2.078 -29.25 -16.125 1 97.94 7 ILE B O 1
ATOM 2154 N N . ARG B 1 8 ? -0.554 -28.031 -17.219 1 96.62 8 ARG B N 1
ATOM 2155 C CA . ARG B 1 8 ? -1.543 -27.266 -17.969 1 96.62 8 ARG B CA 1
ATOM 2156 C C . ARG B 1 8 ? -2.396 -28.188 -18.844 1 96.62 8 ARG B C 1
ATOM 2158 O O . ARG B 1 8 ? -1.888 -29.156 -19.422 1 96.62 8 ARG B O 1
ATOM 2165 N N . LYS B 1 9 ? -3.641 -27.844 -18.969 1 94.19 9 LYS B N 1
ATOM 2166 C CA . LYS B 1 9 ? -4.582 -28.672 -19.719 1 94.19 9 LYS B CA 1
ATOM 2167 C C . LYS B 1 9 ? -4.121 -28.891 -21.156 1 94.19 9 LYS B C 1
ATOM 2169 O O . LYS B 1 9 ? -3.723 -27.938 -21.828 1 94.19 9 LYS B O 1
ATOM 2174 N N . ASP B 1 10 ? -4.121 -30.172 -21.578 1 93.44 10 ASP B N 1
ATOM 2175 C CA . ASP B 1 10 ? -3.861 -30.625 -22.938 1 93.44 10 ASP B CA 1
ATOM 2176 C C . ASP B 1 10 ? -2.484 -30.172 -23.422 1 93.44 10 ASP B C 1
ATOM 2178 O O . ASP B 1 10 ? -2.318 -29.797 -24.578 1 93.44 10 ASP B O 1
ATOM 2182 N N . CYS B 1 11 ? -1.569 -30.172 -22.547 1 95.5 11 CYS B N 1
ATOM 2183 C CA . CYS B 1 11 ? -0.226 -29.719 -22.891 1 95.5 11 CYS B CA 1
ATOM 2184 C C . CYS B 1 11 ? 0.746 -30.891 -22.938 1 95.5 11 CYS B C 1
ATOM 2186 O O . CYS B 1 11 ? 1.388 -31.219 -21.938 1 95.5 11 CYS B O 1
ATOM 2188 N N . LYS B 1 12 ? 0.968 -31.375 -24.109 1 95.5 12 LYS B N 1
ATOM 2189 C CA . LYS B 1 12 ? 1.859 -32.531 -24.297 1 95.5 12 LYS B CA 1
ATOM 2190 C C . LYS B 1 12 ? 3.295 -32.156 -23.922 1 95.5 12 LYS B C 1
ATOM 2192 O O . LYS B 1 12 ? 4.012 -32.969 -23.344 1 95.5 12 LYS B O 1
ATOM 2197 N N . ARG B 1 13 ? 3.643 -30.953 -24.297 1 96.19 13 ARG B N 1
ATOM 2198 C CA . ARG B 1 13 ? 4.988 -30.5 -23.984 1 96.19 13 ARG B CA 1
ATOM 2199 C C . ARG B 1 13 ? 5.207 -30.484 -22.469 1 96.19 13 ARG B C 1
ATOM 2201 O O . ARG B 1 13 ? 6.297 -30.812 -21.984 1 96.19 13 ARG B O 1
ATOM 2208 N N . CYS B 1 14 ? 4.234 -30.078 -21.719 1 97.44 14 CYS B N 1
ATOM 2209 C CA . CYS B 1 14 ? 4.309 -30.078 -20.266 1 97.44 14 CYS B CA 1
ATOM 2210 C C . CYS B 1 14 ? 4.535 -31.484 -19.734 1 97.44 14 CYS B C 1
ATOM 2212 O O . CYS B 1 14 ? 5.312 -31.688 -18.797 1 97.44 14 CYS B O 1
ATOM 2214 N N . ALA B 1 15 ? 3.898 -32.438 -20.328 1 97.06 15 ALA B N 1
ATOM 2215 C CA . ALA B 1 15 ? 4.035 -33.844 -19.906 1 97.06 15 ALA B CA 1
ATOM 2216 C C . ALA B 1 15 ? 5.453 -34.344 -20.156 1 97.06 15 ALA B C 1
ATOM 2218 O O . ALA B 1 15 ? 5.98 -35.156 -19.375 1 97.06 15 ALA B O 1
ATOM 2219 N N . THR B 1 16 ? 6.004 -33.906 -21.234 1 97.19 16 THR B N 1
ATOM 2220 C CA . THR B 1 16 ? 7.379 -34.281 -21.547 1 97.19 16 THR B CA 1
ATOM 2221 C C . THR B 1 16 ? 8.328 -33.812 -20.469 1 97.19 16 THR B C 1
ATOM 2223 O O . THR B 1 16 ? 9.242 -34.531 -20.047 1 97.19 16 THR B O 1
ATOM 2226 N N . ILE B 1 17 ? 8.102 -32.594 -20.016 1 97.56 17 ILE B N 1
ATOM 2227 C CA . ILE B 1 17 ? 8.922 -32.031 -18.938 1 97.56 17 ILE B CA 1
ATOM 2228 C C . ILE B 1 17 ? 8.711 -32.844 -17.656 1 97.56 17 ILE B C 1
ATOM 2230 O O . ILE B 1 17 ? 9.672 -33.156 -16.969 1 97.56 17 ILE B O 1
ATOM 2234 N N . ALA B 1 18 ? 7.477 -33.156 -17.375 1 97.88 18 ALA B N 1
ATOM 2235 C CA . ALA B 1 18 ? 7.188 -34 -16.203 1 97.88 18 ALA B CA 1
ATOM 2236 C C . ALA B 1 18 ? 7.938 -35.312 -16.266 1 97.88 18 ALA B C 1
ATOM 2238 O O . ALA B 1 18 ? 8.531 -35.75 -15.273 1 97.88 18 ALA B O 1
ATOM 2239 N N . LYS B 1 19 ? 7.934 -35.938 -17.406 1 97.12 19 LYS B N 1
ATOM 2240 C CA . LYS B 1 19 ? 8.609 -37.188 -17.594 1 97.12 19 LYS B CA 1
ATOM 2241 C C . LYS B 1 19 ? 10.102 -37.094 -17.312 1 97.12 19 LYS B C 1
ATOM 2243 O O . LYS B 1 19 ? 10.688 -37.969 -16.672 1 97.12 19 LYS B O 1
ATOM 2248 N N . SER B 1 20 ? 10.656 -36.031 -17.781 1 97.19 20 SER B N 1
ATOM 2249 C CA . SER B 1 20 ? 12.086 -35.781 -17.562 1 97.19 20 SER B CA 1
ATOM 2250 C C . SER B 1 20 ? 12.406 -35.688 -16.078 1 97.19 20 SER B C 1
ATOM 2252 O O . SER B 1 20 ? 13.438 -36.156 -15.625 1 97.19 20 SER B O 1
ATOM 2254 N N . ILE B 1 21 ? 11.555 -35.031 -15.32 1 97.94 21 ILE B N 1
ATOM 2255 C CA . ILE B 1 21 ? 11.742 -34.875 -13.883 1 97.94 21 ILE B CA 1
ATOM 2256 C C . ILE B 1 21 ? 11.578 -36.219 -13.195 1 97.94 21 ILE B C 1
ATOM 2258 O O . ILE B 1 21 ? 12.359 -36.562 -12.312 1 97.94 21 ILE B O 1
ATOM 2262 N N . ILE B 1 22 ? 10.586 -36.969 -13.641 1 96.94 22 ILE B N 1
ATOM 2263 C CA . ILE B 1 22 ? 10.281 -38.281 -13.07 1 96.94 22 ILE B CA 1
ATOM 2264 C C . ILE B 1 22 ? 11.484 -39.219 -13.227 1 96.94 22 ILE B C 1
ATOM 2266 O O . ILE B 1 22 ? 11.773 -40.031 -12.336 1 96.94 22 ILE B O 1
ATOM 2270 N N . GLU B 1 23 ? 12.172 -39.062 -14.273 1 96.5 23 GLU B N 1
ATOM 2271 C CA . GLU B 1 23 ? 13.336 -39.906 -14.555 1 96.5 23 GLU B CA 1
ATOM 2272 C C . GLU B 1 23 ? 14.508 -39.531 -13.648 1 96.5 23 GLU B C 1
ATOM 2274 O O . GLU B 1 23 ? 15.406 -40.344 -13.422 1 96.5 23 GLU B O 1
ATOM 2279 N N . LEU B 1 24 ? 14.5 -38.375 -13.156 1 96.94 24 LEU B N 1
ATOM 2280 C CA . LEU B 1 24 ? 15.625 -37.906 -12.359 1 96.94 24 LEU B CA 1
ATOM 2281 C C . LEU B 1 24 ? 15.391 -38.156 -10.875 1 96.94 24 LEU B C 1
ATOM 2283 O O . LEU B 1 24 ? 16.344 -38.375 -10.125 1 96.94 24 LEU B O 1
ATOM 2287 N N . ILE B 1 25 ? 14.156 -38.031 -10.445 1 96.94 25 ILE B N 1
ATOM 2288 C CA . ILE B 1 25 ? 13.891 -38.125 -9.016 1 96.94 25 ILE B CA 1
ATOM 2289 C C . ILE B 1 25 ? 14.039 -39.562 -8.531 1 96.94 25 ILE B C 1
ATOM 2291 O O . ILE B 1 25 ? 13.906 -40.5 -9.312 1 96.94 25 ILE B O 1
ATOM 2295 N N . PRO B 1 26 ? 14.383 -39.781 -7.227 1 96.75 26 PRO B N 1
ATOM 2296 C CA . PRO B 1 26 ? 14.523 -41.125 -6.676 1 96.75 26 PRO B CA 1
ATOM 2297 C C . PRO B 1 26 ? 13.297 -42 -6.914 1 96.75 26 PRO B C 1
ATOM 2299 O O . PRO B 1 26 ? 12.164 -41.531 -6.762 1 96.75 26 PRO B O 1
ATOM 2302 N N . PRO B 1 27 ? 13.477 -43.281 -7.215 1 94.31 27 PRO B N 1
ATOM 2303 C CA . PRO B 1 27 ? 12.352 -44.156 -7.512 1 94.31 27 PRO B CA 1
ATOM 2304 C C . PRO B 1 27 ? 11.461 -44.406 -6.297 1 94.31 27 PRO B C 1
ATOM 2306 O O . PRO B 1 27 ? 10.297 -44.781 -6.449 1 94.31 27 PRO B O 1
ATOM 2309 N N . ASP B 1 28 ? 11.961 -44.156 -5.172 1 95.75 28 ASP B N 1
ATOM 2310 C CA . ASP B 1 28 ? 11.195 -44.469 -3.971 1 95.75 28 ASP B CA 1
ATOM 2311 C C . ASP B 1 28 ? 10.258 -43.312 -3.602 1 95.75 28 ASP B C 1
ATOM 2313 O O . ASP B 1 28 ? 9.445 -43.438 -2.684 1 95.75 28 ASP B O 1
ATOM 2317 N N . TRP B 1 29 ? 10.406 -42.156 -4.281 1 97 29 TRP B N 1
ATOM 2318 C CA . TRP B 1 29 ? 9.453 -41.094 -4.059 1 97 29 TRP B CA 1
ATOM 2319 C C . TRP B 1 29 ? 8.062 -41.469 -4.551 1 97 29 TRP B C 1
ATOM 2321 O O . TRP B 1 29 ? 7.926 -42.094 -5.609 1 97 29 TRP B O 1
ATOM 2331 N N . GLU B 1 30 ? 7.078 -41.25 -3.795 1 97.12 30 GLU B N 1
ATOM 2332 C CA . GLU B 1 30 ? 5.703 -41.438 -4.25 1 97.12 30 GLU B CA 1
ATOM 2333 C C . GLU B 1 30 ? 5.301 -40.406 -5.273 1 97.12 30 GLU B C 1
ATOM 2335 O O . GLU B 1 30 ? 5.457 -39.188 -5.035 1 97.12 30 GLU B O 1
ATOM 2340 N N . LYS B 1 31 ? 4.816 -40.812 -6.418 1 97.12 31 LYS B N 1
ATOM 2341 C CA . LYS B 1 31 ? 4.441 -39.906 -7.504 1 97.12 31 LYS B CA 1
ATOM 2342 C C . LYS B 1 31 ? 2.932 -39.906 -7.723 1 97.12 31 LYS B C 1
ATOM 2344 O O . LYS B 1 31 ? 2.32 -40.969 -7.871 1 97.12 31 LYS B O 1
ATOM 2349 N N . ILE B 1 32 ? 2.344 -38.688 -7.664 1 97.44 32 ILE B N 1
ATOM 2350 C CA . ILE B 1 32 ? 0.924 -38.469 -7.918 1 97.44 32 ILE B CA 1
ATOM 2351 C C . ILE B 1 32 ? 0.751 -37.625 -9.172 1 97.44 32 ILE B C 1
ATOM 2353 O O . ILE B 1 32 ? 1.51 -36.688 -9.398 1 97.44 32 ILE B O 1
ATOM 2357 N N . TYR B 1 33 ? -0.22 -38.031 -9.984 1 97.56 33 TYR B N 1
ATOM 2358 C CA . TYR B 1 33 ? -0.508 -37.281 -11.195 1 97.56 33 TYR B CA 1
ATOM 2359 C C . TYR B 1 33 ? -1.932 -36.719 -11.18 1 97.56 33 TYR B C 1
ATOM 2361 O O . TYR B 1 33 ? -2.859 -37.406 -10.734 1 97.56 33 TYR B O 1
ATOM 2369 N N . ASP B 1 34 ? -2.07 -35.438 -11.594 1 97.5 34 ASP B N 1
ATOM 2370 C CA . ASP B 1 34 ? -3.445 -35.031 -11.82 1 97.5 34 ASP B CA 1
ATOM 2371 C C . ASP B 1 34 ? -4.027 -35.656 -13.078 1 97.5 34 ASP B C 1
ATOM 2373 O O . ASP B 1 34 ? -3.305 -36.281 -13.852 1 97.5 34 ASP B O 1
ATOM 2377 N N . THR B 1 35 ? -5.332 -35.469 -13.336 1 96.69 35 THR B N 1
ATOM 2378 C CA . THR B 1 35 ? -6.035 -36.125 -14.453 1 96.69 35 THR B CA 1
ATOM 2379 C C . THR B 1 35 ? -5.387 -35.719 -15.781 1 96.69 35 THR B C 1
ATOM 2381 O O . THR B 1 35 ? -5.219 -36.562 -16.656 1 96.69 35 THR B O 1
ATOM 2384 N N . GLU B 1 36 ? -4.953 -34.531 -15.906 1 95.94 36 GLU B N 1
ATOM 2385 C CA . GLU B 1 36 ? -4.375 -34.062 -17.156 1 95.94 36 GLU B CA 1
ATOM 2386 C C . GLU B 1 36 ? -3.012 -34.688 -17.422 1 95.94 36 GLU B C 1
ATOM 2388 O O . GLU B 1 36 ? -2.717 -35.125 -18.547 1 95.94 36 GLU B O 1
ATOM 2393 N N . ALA B 1 37 ? -2.189 -34.75 -16.422 1 96.88 37 ALA B N 1
ATOM 2394 C CA . ALA B 1 37 ? -0.866 -35.344 -16.547 1 96.88 37 ALA B CA 1
ATOM 2395 C C . ALA B 1 37 ? -0.97 -36.844 -16.844 1 96.88 37 ALA B C 1
ATOM 2397 O O . ALA B 1 37 ? -0.22 -37.375 -17.656 1 96.88 37 ALA B O 1
ATOM 2398 N N . ALA B 1 38 ? -1.884 -37.5 -16.25 1 96.94 38 ALA B N 1
ATOM 2399 C CA . ALA B 1 38 ? -2.047 -38.938 -16.375 1 96.94 38 ALA B CA 1
ATOM 2400 C C . ALA B 1 38 ? -2.424 -39.312 -17.812 1 96.94 38 ALA B C 1
ATOM 2402 O O . ALA B 1 38 ? -2.076 -40.406 -18.281 1 96.94 38 ALA B O 1
ATOM 2403 N N . LYS B 1 39 ? -3.092 -38.406 -18.484 1 95.56 39 LYS B N 1
ATOM 2404 C CA . LYS B 1 39 ? -3.459 -38.625 -19.875 1 95.56 39 LYS B CA 1
ATOM 2405 C C . LYS B 1 39 ? -2.227 -38.938 -20.719 1 95.56 39 LYS B C 1
ATOM 2407 O O . LYS B 1 39 ? -2.307 -39.656 -21.703 1 95.56 39 LYS B O 1
ATOM 2412 N N . PHE B 1 40 ? -1.117 -38.375 -20.344 1 95.38 40 PHE B N 1
ATOM 2413 C CA . PHE B 1 40 ? 0.081 -38.438 -21.172 1 95.38 40 PHE B CA 1
ATOM 2414 C C . PHE B 1 40 ? 1.111 -39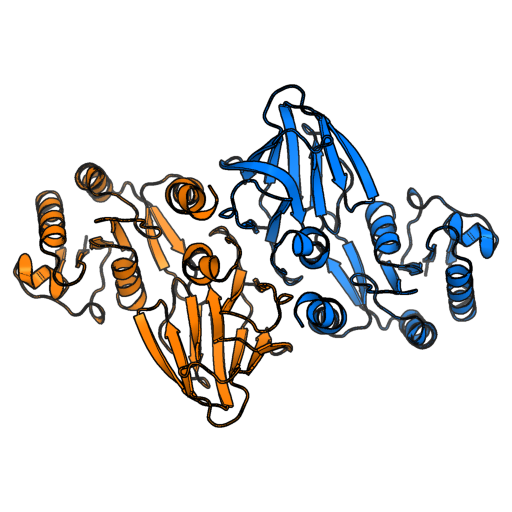.375 -20.547 1 95.38 40 PHE B C 1
ATOM 2416 O O . PHE B 1 40 ? 1.933 -39.969 -21.25 1 95.38 40 PHE B O 1
ATOM 2423 N N . LEU B 1 41 ? 1.155 -39.406 -19.266 1 94.12 41 LEU B N 1
ATOM 2424 C CA . LEU B 1 41 ? 2.215 -40.094 -18.562 1 94.12 41 LEU B CA 1
ATOM 2425 C C . LEU B 1 41 ? 1.777 -41.5 -18.188 1 94.12 41 LEU B C 1
ATOM 2427 O O . LEU B 1 41 ? 2.609 -42.344 -17.828 1 94.12 41 LEU B O 1
ATOM 2431 N N . GLY B 1 42 ? 0.485 -41.75 -18.188 1 89.38 42 GLY B N 1
ATOM 2432 C CA . GLY B 1 42 ? -0.038 -43.031 -17.766 1 89.38 42 GLY B CA 1
ATOM 2433 C C . GLY B 1 42 ? -0.35 -43.094 -16.281 1 89.38 42 GLY B C 1
ATOM 2434 O O . GLY B 1 42 ? 0.004 -42.188 -15.531 1 89.38 42 GLY B O 1
ATOM 2435 N N . GLY B 1 43 ? -1.07 -44.125 -15.891 1 87.94 43 GLY B N 1
ATOM 2436 C CA . GLY B 1 43 ? -1.433 -44.312 -14.492 1 87.94 43 GLY B CA 1
ATOM 2437 C C . GLY B 1 43 ? -2.787 -43.719 -14.141 1 87.94 43 GLY B C 1
ATOM 2438 O O . GLY B 1 43 ? -3.568 -43.375 -15.031 1 87.94 43 GLY B O 1
ATOM 2439 N N . VAL B 1 44 ? -3.021 -43.625 -12.859 1 93 44 VAL B N 1
ATOM 2440 C CA . VAL B 1 44 ? -4.305 -43.156 -12.359 1 93 44 VAL B CA 1
ATOM 2441 C C . VAL B 1 44 ? -4.203 -41.656 -12.016 1 93 44 VAL B C 1
ATOM 2443 O O . VAL B 1 44 ? -3.363 -41.281 -11.203 1 93 44 VAL B O 1
ATOM 2446 N N . GLY B 1 45 ? -4.965 -40.938 -12.68 1 96.5 45 GLY B N 1
ATOM 2447 C CA . GLY B 1 45 ? -5.031 -39.5 -12.391 1 96.5 45 GLY B CA 1
ATOM 2448 C C . GLY B 1 45 ? -5.969 -39.156 -11.25 1 96.5 45 GLY B C 1
ATOM 2449 O O . GLY B 1 45 ? -7.008 -39.812 -11.086 1 96.5 45 GLY B O 1
ATOM 2450 N N . LYS B 1 46 ? -5.582 -38.219 -10.469 1 97.25 46 LYS B N 1
ATOM 2451 C CA . LYS B 1 46 ? -6.441 -37.719 -9.398 1 97.25 46 LYS B CA 1
ATOM 2452 C C . LYS B 1 46 ? -6.984 -36.344 -9.734 1 97.25 46 LYS B C 1
ATOM 2454 O O . LYS B 1 46 ? -6.324 -35.562 -10.422 1 97.25 46 LYS B O 1
ATOM 2459 N N . ASP B 1 47 ? -8.188 -36.125 -9.25 1 97.31 47 ASP B N 1
ATOM 2460 C CA . ASP B 1 47 ? -8.688 -34.75 -9.305 1 97.31 47 ASP B CA 1
ATOM 2461 C C . ASP B 1 47 ? -7.809 -33.812 -8.484 1 97.31 47 ASP B C 1
ATOM 2463 O O . ASP B 1 47 ? -7.371 -34.156 -7.387 1 97.31 47 ASP B O 1
ATOM 2467 N N . ILE B 1 48 ? -7.602 -32.688 -9.016 1 97.06 48 ILE B N 1
ATOM 2468 C CA . ILE B 1 48 ? -6.703 -31.719 -8.383 1 97.06 48 ILE B CA 1
ATOM 2469 C C . ILE B 1 48 ? -7.133 -31.484 -6.934 1 97.06 48 ILE B C 1
ATOM 2471 O O . ILE B 1 48 ? -6.293 -31.266 -6.055 1 97.06 48 ILE B O 1
ATOM 2475 N N . THR B 1 49 ? -8.422 -31.484 -6.594 1 96.31 49 THR B N 1
ATOM 2476 C CA . THR B 1 49 ? -8.961 -31.234 -5.262 1 96.31 49 THR B CA 1
ATOM 2477 C C . THR B 1 49 ? -8.57 -32.344 -4.297 1 96.31 49 THR B C 1
ATOM 2479 O O . THR B 1 49 ? -8.664 -32.188 -3.08 1 96.31 49 THR B O 1
ATOM 2482 N N . GLU B 1 50 ? -8.117 -33.438 -4.801 1 97.69 50 GLU B N 1
ATOM 2483 C CA . GLU B 1 50 ? -7.758 -34.594 -3.984 1 97.69 50 GLU B CA 1
ATOM 2484 C C . GLU B 1 50 ? -6.246 -34.719 -3.805 1 97.69 50 GLU B C 1
ATOM 2486 O O . GLU B 1 50 ? -5.758 -35.625 -3.148 1 97.69 50 GLU B O 1
ATOM 2491 N N . ILE B 1 51 ? -5.613 -33.812 -4.328 1 98.06 51 ILE B N 1
ATOM 2492 C CA . ILE B 1 51 ? -4.156 -33.906 -4.32 1 98.06 51 ILE B CA 1
ATOM 2493 C C . ILE B 1 51 ? -3.609 -33.25 -3.053 1 98.06 51 ILE B C 1
ATOM 2495 O O . ILE B 1 51 ? -3.947 -32.094 -2.74 1 98.06 51 ILE B O 1
ATOM 2499 N N . SER B 1 52 ? -2.828 -33.938 -2.299 1 98.12 52 SER B N 1
ATOM 2500 C CA . SER B 1 52 ? -2.006 -33.5 -1.172 1 98.12 52 SER B CA 1
ATOM 2501 C C . SER B 1 52 ? -0.607 -34.094 -1.244 1 98.12 52 SER B C 1
ATOM 2503 O O . SER B 1 52 ? -0.456 -35.312 -1.335 1 98.12 52 SER B O 1
ATOM 2505 N N . ALA B 1 53 ? 0.399 -33.312 -1.298 1 98.56 53 ALA B N 1
ATOM 2506 C CA . ALA B 1 53 ? 1.761 -33.812 -1.487 1 98.56 53 ALA B CA 1
ATOM 2507 C C . ALA B 1 53 ? 2.77 -32.938 -0.745 1 98.56 53 ALA B C 1
ATOM 2509 O O . ALA B 1 53 ? 2.441 -31.812 -0.311 1 98.56 53 ALA B O 1
ATOM 2510 N N . ASP B 1 54 ? 3.93 -33.438 -0.536 1 98.38 54 ASP B N 1
ATOM 2511 C CA . ASP B 1 54 ? 5.012 -32.656 0.064 1 98.38 54 ASP B CA 1
ATOM 2512 C C . ASP B 1 54 ? 5.461 -31.547 -0.864 1 98.38 54 ASP B C 1
ATOM 2514 O O . ASP B 1 54 ? 5.883 -30.484 -0.402 1 98.38 54 ASP B O 1
ATOM 2518 N N . ILE B 1 55 ? 5.383 -31.891 -2.16 1 98.56 55 ILE B N 1
ATOM 2519 C CA . ILE B 1 55 ? 5.668 -30.906 -3.207 1 98.56 55 ILE B CA 1
ATOM 2520 C C . ILE B 1 55 ? 4.75 -31.156 -4.402 1 98.56 55 ILE B C 1
ATOM 2522 O O . ILE B 1 55 ? 4.527 -32.281 -4.801 1 98.56 55 ILE B O 1
ATOM 2526 N N . ILE B 1 56 ? 4.223 -30.125 -4.895 1 98.81 56 ILE B N 1
ATOM 2527 C CA . ILE B 1 56 ? 3.432 -30.188 -6.121 1 98.81 56 ILE B CA 1
ATOM 2528 C C . ILE B 1 56 ? 4.156 -29.453 -7.242 1 98.81 56 ILE B C 1
ATOM 2530 O O . ILE B 1 56 ? 4.391 -28.25 -7.152 1 98.81 56 ILE B O 1
ATOM 2534 N N . ILE B 1 57 ? 4.527 -30.156 -8.258 1 98.69 57 ILE B N 1
ATOM 2535 C CA . ILE B 1 57 ? 5.203 -29.562 -9.414 1 98.69 57 ILE B CA 1
ATOM 2536 C C . ILE B 1 57 ? 4.168 -29.125 -10.445 1 98.69 57 ILE B C 1
ATOM 2538 O O . ILE B 1 57 ? 3.475 -29.969 -11.031 1 98.69 57 ILE B O 1
ATOM 2542 N N . ALA B 1 58 ? 4.047 -27.859 -10.57 1 98.5 58 ALA B N 1
ATOM 2543 C CA . ALA B 1 58 ? 3.143 -27.25 -11.547 1 98.5 58 ALA B CA 1
ATOM 2544 C C . ALA B 1 58 ? 3.871 -26.953 -12.852 1 98.5 58 ALA B C 1
ATOM 2546 O O . ALA B 1 58 ? 4.82 -26.172 -12.875 1 98.5 58 ALA B O 1
ATOM 2547 N N . ILE B 1 59 ? 3.479 -27.562 -13.961 1 98.12 59 ILE B N 1
ATOM 2548 C CA . ILE B 1 59 ? 4.105 -27.328 -15.258 1 98.12 59 ILE B CA 1
ATOM 2549 C C . ILE B 1 59 ? 3.115 -26.625 -16.188 1 98.12 59 ILE B C 1
ATOM 2551 O O . ILE B 1 59 ? 2.129 -27.234 -16.609 1 98.12 59 ILE B O 1
ATOM 2555 N N . GLY B 1 60 ? 3.336 -25.453 -16.531 1 96.25 60 GLY B N 1
ATOM 2556 C CA . GLY B 1 60 ? 2.461 -24.594 -17.312 1 96.25 60 GLY B CA 1
ATOM 2557 C C . GLY B 1 60 ? 2.756 -23.125 -17.109 1 96.25 60 GLY B C 1
ATOM 2558 O O . GLY B 1 60 ? 3.842 -22.656 -17.453 1 96.25 60 GLY B O 1
ATOM 2559 N N . GLY B 1 61 ? 1.86 -22.359 -16.609 1 94.25 61 GLY B N 1
ATOM 2560 C CA . GLY B 1 61 ? 1.995 -20.938 -16.297 1 94.25 61 GLY B CA 1
ATOM 2561 C C . GLY B 1 61 ? 1.381 -20.562 -14.961 1 94.25 61 GLY B C 1
ATOM 2562 O O . GLY B 1 61 ? 1.149 -21.438 -14.117 1 94.25 61 GLY B O 1
ATOM 2563 N N . ASP B 1 62 ? 1.186 -19.281 -14.828 1 94.31 62 ASP B N 1
ATOM 2564 C CA . ASP B 1 62 ? 0.632 -18.781 -13.57 1 94.31 62 ASP B CA 1
ATOM 2565 C C . ASP B 1 62 ? -0.764 -19.359 -13.32 1 94.31 62 ASP B C 1
ATOM 2567 O O . ASP B 1 62 ? -1.135 -19.625 -12.18 1 94.31 62 ASP B O 1
ATOM 2571 N N . GLY B 1 63 ? -1.488 -19.531 -14.398 1 94.62 63 GLY B N 1
ATOM 2572 C CA . GLY B 1 63 ? -2.818 -20.094 -14.258 1 94.62 63 GLY B CA 1
ATOM 2573 C C . GLY B 1 63 ? -2.811 -21.484 -13.633 1 94.62 63 GLY B C 1
ATOM 2574 O O . GLY B 1 63 ? -3.67 -21.797 -12.812 1 94.62 63 GLY B O 1
ATOM 2575 N N . THR B 1 64 ? -1.881 -22.328 -14 1 96.25 64 THR B N 1
ATOM 2576 C CA . THR B 1 64 ? -1.741 -23.672 -13.445 1 96.25 64 THR B CA 1
ATOM 2577 C C . THR B 1 64 ? -1.386 -23.609 -11.961 1 96.25 64 THR B C 1
ATOM 2579 O O . THR B 1 64 ? -1.958 -24.344 -11.148 1 96.25 64 THR B O 1
ATOM 2582 N N . VAL B 1 65 ? -0.533 -22.703 -11.641 1 97.44 65 VAL B N 1
ATOM 2583 C CA . VAL B 1 65 ? -0.118 -22.531 -10.258 1 97.44 65 VAL B CA 1
ATOM 2584 C C . VAL B 1 65 ? -1.313 -22.094 -9.414 1 97.44 65 VAL B C 1
ATOM 2586 O O . VAL B 1 65 ? -1.556 -22.656 -8.336 1 97.44 65 VAL B O 1
ATOM 2589 N N . LEU B 1 66 ? -2.039 -21.125 -9.906 1 97.5 66 LEU B N 1
ATOM 2590 C CA . LEU B 1 66 ? -3.189 -20.609 -9.164 1 97.5 66 LEU B CA 1
ATOM 2591 C C . LEU B 1 66 ? -4.23 -21.703 -8.961 1 97.5 66 LEU B C 1
ATOM 2593 O O . LEU B 1 66 ? -4.848 -21.797 -7.895 1 97.5 66 LEU B O 1
ATOM 2597 N N . ARG B 1 67 ? -4.445 -22.516 -9.969 1 96.88 67 ARG B N 1
ATOM 2598 C CA . ARG B 1 67 ? -5.391 -23.625 -9.867 1 96.88 67 ARG B CA 1
ATOM 2599 C C . ARG B 1 67 ? -4.984 -24.578 -8.758 1 96.88 67 ARG B C 1
ATOM 2601 O O . ARG B 1 67 ? -5.832 -25.047 -7.992 1 96.88 67 ARG B O 1
ATOM 2608 N N . ILE B 1 68 ? -3.723 -24.859 -8.68 1 97.94 68 ILE B N 1
ATOM 2609 C CA . ILE B 1 68 ? -3.205 -25.766 -7.66 1 97.94 68 ILE B CA 1
ATOM 2610 C C . ILE B 1 68 ? -3.385 -25.141 -6.273 1 97.94 68 ILE B C 1
ATOM 2612 O O . ILE B 1 68 ? -3.912 -25.781 -5.363 1 97.94 68 ILE B O 1
ATOM 2616 N N . LEU B 1 69 ? -3.008 -23.891 -6.137 1 97.81 69 LEU B N 1
ATOM 2617 C CA . LEU B 1 69 ? -3.025 -23.234 -4.836 1 97.81 69 LEU B CA 1
ATOM 2618 C C . LEU B 1 69 ? -4.449 -23.109 -4.305 1 97.81 69 LEU B C 1
ATOM 2620 O O . LEU B 1 69 ? -4.664 -23.062 -3.092 1 97.81 69 LEU B O 1
ATOM 2624 N N . GLN B 1 70 ? -5.387 -23.062 -5.223 1 96.88 70 GLN B N 1
ATOM 2625 C CA . GLN B 1 70 ? -6.777 -22.906 -4.812 1 96.88 70 GLN B CA 1
ATOM 2626 C C . GLN B 1 70 ? -7.391 -24.25 -4.418 1 96.88 70 GLN B C 1
ATOM 2628 O O . GLN B 1 70 ? -8.359 -24.281 -3.652 1 96.88 70 GLN B O 1
ATOM 2633 N N . ASN B 1 71 ? -6.816 -25.391 -4.934 1 96.19 71 ASN B N 1
ATOM 2634 C CA . ASN B 1 71 ? -7.566 -26.625 -4.844 1 96.19 71 ASN B CA 1
ATOM 2635 C C . ASN B 1 71 ? -6.762 -27.719 -4.137 1 96.19 71 ASN B C 1
ATOM 2637 O O . ASN B 1 71 ? -7.332 -28.594 -3.477 1 96.19 71 ASN B O 1
ATOM 2641 N N . ALA B 1 72 ? -5.496 -27.672 -4.262 1 97.31 72 ALA B N 1
ATOM 2642 C CA . ALA B 1 72 ? -4.648 -28.75 -3.764 1 97.31 72 ALA B CA 1
ATOM 2643 C C . ALA B 1 72 ? -3.945 -28.344 -2.471 1 97.31 72 ALA B C 1
ATOM 2645 O O . ALA B 1 72 ? -4.074 -27.203 -2.02 1 97.31 72 ALA B O 1
ATOM 2646 N N . LYS B 1 73 ? -3.336 -29.281 -1.814 1 97.56 73 LYS B N 1
ATOM 2647 C CA . LYS B 1 73 ? -2.623 -29.047 -0.562 1 97.56 73 LYS B CA 1
ATOM 2648 C C . LYS B 1 73 ? -1.143 -29.391 -0.697 1 97.56 73 LYS B C 1
ATOM 2650 O O . LYS B 1 73 ? -0.788 -30.547 -0.963 1 97.56 73 LYS B O 1
ATOM 2655 N N . GLY B 1 74 ? -0.341 -28.406 -0.481 1 98 74 GLY B N 1
ATOM 2656 C CA . GLY B 1 74 ? 1.103 -28.578 -0.527 1 98 74 GLY B CA 1
ATOM 2657 C C . GLY B 1 74 ? 1.819 -27.422 -1.194 1 98 74 GLY B C 1
ATOM 2658 O O . GLY B 1 74 ? 1.2 -26.625 -1.909 1 98 74 GLY B O 1
ATOM 2659 N N . PRO B 1 75 ? 3.135 -27.281 -0.933 1 98.62 75 PRO B N 1
ATOM 2660 C CA . PRO B 1 75 ? 3.914 -26.234 -1.604 1 98.62 75 PRO B CA 1
ATOM 2661 C C . PRO B 1 75 ? 4.074 -26.484 -3.1 1 98.62 75 PRO B C 1
ATOM 2663 O O . PRO B 1 75 ? 4.215 -27.641 -3.523 1 98.62 75 PRO B O 1
ATOM 2666 N N . VAL B 1 76 ? 4.078 -25.484 -3.846 1 98.62 76 VAL B N 1
ATOM 2667 C CA . VAL B 1 76 ? 4.051 -25.609 -5.297 1 98.62 76 VAL B CA 1
ATOM 2668 C C . VAL B 1 76 ? 5.391 -25.172 -5.883 1 98.62 76 VAL B C 1
ATOM 2670 O O . VAL B 1 76 ? 5.914 -24.109 -5.531 1 98.62 76 VAL B O 1
ATOM 2673 N N . LEU B 1 77 ? 5.977 -25.953 -6.691 1 98.38 77 LEU B N 1
ATOM 2674 C CA . LEU B 1 77 ? 7.09 -25.594 -7.562 1 98.38 77 LEU B CA 1
ATOM 2675 C C . LEU B 1 77 ? 6.602 -25.359 -8.992 1 98.38 77 LEU B C 1
ATOM 2677 O O . LEU B 1 77 ? 6.293 -26.297 -9.711 1 98.38 77 LEU B O 1
ATOM 2681 N N . GLY B 1 78 ? 6.555 -24.062 -9.391 1 97.5 78 GLY B N 1
ATOM 2682 C CA . GLY B 1 78 ? 6.062 -23.719 -10.719 1 97.5 78 GLY B CA 1
ATOM 2683 C C . GLY B 1 78 ? 7.145 -23.719 -11.781 1 97.5 78 GLY B C 1
ATOM 2684 O O . GLY B 1 78 ? 8.188 -23.094 -11.609 1 97.5 78 GLY B O 1
ATOM 2685 N N . ILE B 1 79 ? 6.883 -24.438 -12.836 1 97.19 79 ILE B N 1
ATOM 2686 C CA . ILE B 1 79 ? 7.754 -24.438 -14.008 1 97.19 79 ILE B CA 1
ATOM 2687 C C . ILE B 1 79 ? 7.074 -23.719 -15.164 1 97.19 79 ILE B C 1
ATOM 2689 O O . ILE B 1 79 ? 6.008 -24.125 -15.625 1 97.19 79 ILE B O 1
ATOM 2693 N N . ASN B 1 80 ? 7.723 -22.734 -15.625 1 94.81 80 ASN B N 1
ATOM 2694 C CA . ASN B 1 80 ? 7.156 -21.875 -16.656 1 94.81 80 ASN B CA 1
ATOM 2695 C C . ASN B 1 80 ? 7.371 -22.453 -18.047 1 94.81 80 ASN B C 1
ATOM 2697 O O . ASN B 1 80 ? 8.508 -22.688 -18.469 1 94.81 80 ASN B O 1
ATOM 2701 N N . MET B 1 81 ? 6.309 -22.688 -18.781 1 92.81 81 MET B N 1
ATOM 2702 C CA . MET B 1 81 ? 6.398 -23.266 -20.125 1 92.81 81 MET B CA 1
ATOM 2703 C C . MET B 1 81 ? 6.285 -22.188 -21.188 1 92.81 81 MET B C 1
ATOM 2705 O O . MET B 1 81 ? 6.234 -22.5 -22.391 1 92.81 81 MET B O 1
ATOM 2709 N N . GLY B 1 82 ? 6.254 -20.953 -20.828 1 80.25 82 GLY B N 1
ATOM 2710 C CA . GLY B 1 82 ? 6.195 -19.875 -21.781 1 80.25 82 GLY B CA 1
ATOM 2711 C C . GLY B 1 82 ? 5.57 -18.609 -21.219 1 80.25 82 GLY B C 1
ATOM 2712 O O . GLY B 1 82 ? 4.906 -18.641 -20.188 1 80.25 82 GLY B O 1
ATOM 2713 N N . GLY B 1 83 ? 5.922 -17.5 -21.875 1 77 83 GLY B N 1
ATOM 2714 C CA . GLY B 1 83 ? 5.418 -16.188 -21.5 1 77 83 GLY B CA 1
ATOM 2715 C C . GLY B 1 83 ? 6.039 -15.641 -20.234 1 77 83 GLY B C 1
ATOM 2716 O O . GLY B 1 83 ? 7.148 -16.031 -19.859 1 77 83 GLY B O 1
ATOM 2717 N N . LEU B 1 84 ? 5.25 -14.633 -19.562 1 78.06 84 LEU B N 1
ATOM 2718 C CA . LEU B 1 84 ? 5.676 -14.016 -18.312 1 78.06 84 LEU B CA 1
ATOM 2719 C C . LEU B 1 84 ? 5.078 -14.742 -17.109 1 78.06 84 LEU B C 1
ATOM 2721 O O . LEU B 1 84 ? 3.855 -14.891 -17.016 1 78.06 84 LEU B O 1
ATOM 2725 N N . GLY B 1 85 ? 5.887 -15.594 -16.422 1 82.62 85 GLY B N 1
ATOM 2726 C CA . GLY B 1 85 ? 5.449 -16.281 -15.211 1 82.62 85 GLY B CA 1
ATOM 2727 C C . GLY B 1 85 ? 5.867 -15.578 -13.938 1 82.62 85 GLY B C 1
ATOM 2728 O O . GLY B 1 85 ? 7.012 -15.703 -13.5 1 82.62 85 GLY B O 1
ATOM 2729 N N . PHE B 1 86 ? 4.84 -14.953 -13.312 1 83.56 86 PHE B N 1
ATOM 2730 C CA . PHE B 1 86 ? 5.145 -14.227 -12.086 1 83.56 86 PHE B CA 1
ATOM 2731 C C . PHE B 1 86 ? 5.195 -15.18 -10.891 1 83.56 86 PHE B C 1
ATOM 2733 O O . PHE B 1 86 ? 5.938 -14.945 -9.938 1 83.56 86 PHE B O 1
ATOM 2740 N N . LEU B 1 87 ? 4.441 -16.234 -11.016 1 91.44 87 LEU B N 1
ATOM 2741 C CA . LEU B 1 87 ? 4.316 -17.141 -9.875 1 91.44 87 LEU B CA 1
ATOM 2742 C C . LEU B 1 87 ? 5.211 -18.359 -10.047 1 91.44 87 LEU B C 1
ATOM 2744 O O . LEU B 1 87 ? 5.445 -19.109 -9.094 1 91.44 87 LEU B O 1
ATOM 2748 N N . THR B 1 88 ? 5.707 -18.578 -11.234 1 91.56 88 THR B N 1
ATOM 2749 C CA . THR B 1 88 ? 6.562 -19.719 -11.477 1 91.56 88 THR B CA 1
ATOM 2750 C C . THR B 1 88 ? 7.98 -19.453 -10.977 1 91.56 88 THR B C 1
ATOM 2752 O O . THR B 1 88 ? 8.422 -18.312 -10.938 1 91.56 88 THR B O 1
ATOM 2755 N N . GLU B 1 89 ? 8.648 -20.5 -10.664 1 92.38 89 GLU B N 1
ATOM 2756 C CA . GLU B 1 89 ? 9.961 -20.391 -10.047 1 92.38 89 GLU B CA 1
ATOM 2757 C C . GLU B 1 89 ? 11.078 -20.594 -11.07 1 92.38 89 GLU B C 1
ATOM 2759 O O . GLU B 1 89 ? 12.094 -19.906 -11.039 1 92.38 89 GLU B O 1
ATOM 2764 N N . ILE B 1 90 ? 10.852 -21.578 -11.953 1 92.19 90 ILE B N 1
ATOM 2765 C CA . ILE B 1 90 ? 11.969 -21.891 -12.836 1 92.19 90 ILE B CA 1
ATOM 2766 C C . ILE B 1 90 ? 11.484 -21.922 -14.289 1 92.19 90 ILE B C 1
ATOM 2768 O O . ILE B 1 90 ? 10.297 -22.109 -14.547 1 92.19 90 ILE B O 1
ATOM 2772 N N . GLU B 1 91 ? 12.453 -21.688 -15.109 1 92.75 91 GLU B N 1
ATOM 2773 C CA . GLU B 1 91 ? 12.242 -21.812 -16.547 1 92.75 91 GLU B CA 1
ATOM 2774 C C . GLU B 1 91 ? 12.617 -23.203 -17.047 1 92.75 91 GLU B C 1
ATOM 2776 O O . GLU B 1 91 ? 13.219 -23.984 -16.312 1 92.75 91 GLU B O 1
ATOM 2781 N N . ILE B 1 92 ? 12.305 -23.469 -18.266 1 93.44 92 ILE B N 1
ATOM 2782 C CA . ILE B 1 92 ? 12.445 -24.812 -18.828 1 93.44 92 ILE B CA 1
ATOM 2783 C C . ILE B 1 92 ? 13.914 -25.219 -18.828 1 93.44 92 ILE B C 1
ATOM 2785 O O . ILE B 1 92 ? 14.242 -26.391 -18.609 1 93.44 92 ILE B O 1
ATOM 2789 N N . ASP B 1 93 ? 14.789 -24.266 -19.016 1 93.25 93 ASP B N 1
ATOM 2790 C CA . ASP B 1 93 ? 16.203 -24.578 -19.156 1 93.25 93 ASP B CA 1
ATOM 2791 C C . ASP B 1 93 ? 16.844 -24.859 -17.797 1 93.25 93 ASP B C 1
ATOM 2793 O O . ASP B 1 93 ? 17.984 -25.328 -17.719 1 93.25 93 ASP B O 1
ATOM 2797 N N . GLU B 1 94 ? 16.109 -24.688 -16.766 1 94.88 94 GLU B N 1
ATOM 2798 C CA . GLU B 1 94 ? 16.641 -24.859 -15.414 1 94.88 94 GLU B CA 1
ATOM 2799 C C . GLU B 1 94 ? 16.078 -26.141 -14.773 1 94.88 94 GLU B C 1
ATOM 2801 O O . GLU B 1 94 ? 16.391 -26.438 -13.609 1 94.88 94 GLU B O 1
ATOM 2806 N N . VAL B 1 95 ? 15.289 -26.906 -15.453 1 96.44 95 VAL B N 1
ATOM 2807 C CA . VAL B 1 95 ? 14.539 -28.031 -14.898 1 96.44 95 VAL B CA 1
ATOM 2808 C C . VAL B 1 95 ? 15.508 -29.062 -14.328 1 96.44 95 VAL B C 1
ATOM 2810 O O . VAL B 1 95 ? 15.344 -29.516 -13.188 1 96.44 95 VAL B O 1
ATOM 2813 N N . GLY B 1 96 ? 16.531 -29.422 -15.062 1 96.25 96 GLY B N 1
ATOM 2814 C CA . GLY B 1 96 ? 17.5 -30.422 -14.594 1 96.25 96 GLY B CA 1
ATOM 2815 C C . GLY B 1 96 ? 18.172 -30.031 -13.297 1 96.25 96 GLY B C 1
ATOM 2816 O O . GLY B 1 96 ? 18.062 -30.734 -12.297 1 96.25 96 GLY B O 1
ATOM 2817 N N . SER B 1 97 ? 18.812 -28.891 -13.32 1 96.69 97 SER B N 1
ATOM 2818 C CA . SER B 1 97 ? 19.547 -28.422 -12.156 1 96.69 97 SER B CA 1
ATOM 2819 C C . SER B 1 97 ? 18.625 -28.234 -10.961 1 96.69 97 SER B C 1
ATOM 2821 O O . SER B 1 97 ? 18.984 -28.547 -9.828 1 96.69 97 SER B O 1
ATOM 2823 N N . SER B 1 98 ? 17.453 -27.734 -11.203 1 96.88 98 SER B N 1
ATOM 2824 C CA . SER B 1 98 ? 16.5 -27.469 -10.125 1 96.88 98 SER B CA 1
ATOM 2825 C C . SER B 1 98 ? 15.984 -28.781 -9.523 1 96.88 98 SER B C 1
ATOM 2827 O O . SER B 1 98 ? 15.711 -28.844 -8.328 1 96.88 98 SER B O 1
ATOM 2829 N N . THR B 1 99 ? 15.828 -29.781 -10.352 1 97.69 99 THR B N 1
ATOM 2830 C CA . THR B 1 99 ? 15.398 -31.078 -9.867 1 97.69 99 THR B CA 1
ATOM 2831 C C . THR B 1 99 ? 16.422 -31.656 -8.891 1 97.69 99 THR B C 1
ATOM 2833 O O . THR B 1 99 ? 16.062 -32.188 -7.844 1 97.69 99 THR B O 1
ATOM 2836 N N . TYR B 1 100 ? 17.625 -31.516 -9.156 1 97.5 100 TYR B N 1
ATOM 2837 C CA . TYR B 1 100 ? 18.672 -32 -8.258 1 97.5 100 TYR B CA 1
ATOM 2838 C C . TYR B 1 100 ? 18.656 -31.234 -6.945 1 97.5 100 TYR B C 1
ATOM 2840 O O . TYR B 1 100 ? 18.844 -31.812 -5.875 1 97.5 100 TYR B O 1
ATOM 2848 N N . LYS B 1 101 ? 18.484 -29.938 -7.047 1 97.5 101 LYS B N 1
ATOM 2849 C CA . LYS B 1 101 ? 18.344 -29.156 -5.824 1 97.5 101 LYS B CA 1
ATOM 2850 C C . LYS B 1 101 ? 17.188 -29.656 -4.969 1 97.5 101 LYS B C 1
ATOM 2852 O O . LYS B 1 101 ? 17.281 -29.703 -3.744 1 97.5 101 LYS B O 1
ATOM 2857 N N . LEU B 1 102 ? 16.125 -29.969 -5.664 1 97.31 102 LEU B N 1
ATOM 2858 C CA . LEU B 1 102 ? 14.961 -30.5 -4.973 1 97.31 102 LEU B CA 1
ATOM 2859 C C . LEU B 1 102 ? 15.281 -31.812 -4.262 1 97.31 102 LEU B C 1
ATOM 2861 O O . LEU B 1 102 ? 14.938 -31.984 -3.092 1 97.31 102 LEU B O 1
ATOM 2865 N N . ILE B 1 103 ? 15.984 -32.688 -4.906 1 97.31 103 ILE B N 1
ATOM 2866 C CA . ILE B 1 103 ? 16.359 -34 -4.375 1 97.31 103 ILE B CA 1
ATOM 2867 C C . ILE B 1 103 ? 17.25 -33.812 -3.148 1 97.31 103 ILE B C 1
ATOM 2869 O O . ILE B 1 103 ? 17.109 -34.531 -2.162 1 97.31 103 ILE B O 1
ATOM 2873 N N . ARG B 1 104 ? 18.062 -32.812 -3.215 1 97.19 104 ARG B N 1
ATOM 2874 C CA . ARG B 1 104 ? 19.031 -32.594 -2.15 1 97.19 104 ARG B CA 1
ATOM 2875 C C . ARG B 1 104 ? 18.422 -31.781 -1.009 1 97.19 104 ARG B C 1
ATOM 2877 O O . ARG B 1 104 ? 19.078 -31.516 -0.001 1 97.19 104 ARG B O 1
ATOM 2884 N N . GLY B 1 105 ? 17.25 -31.328 -1.212 1 96.75 105 GLY B N 1
ATOM 2885 C CA . GLY B 1 105 ? 16.594 -30.547 -0.176 1 96.75 105 GLY B CA 1
ATOM 2886 C C . GLY B 1 105 ? 17.078 -29.109 -0.117 1 96.75 105 GLY B C 1
ATOM 2887 O O . GLY B 1 105 ? 16.938 -28.438 0.914 1 96.75 105 GLY B O 1
ATOM 2888 N N . GLU B 1 106 ? 17.688 -28.672 -1.22 1 97.12 106 GLU B N 1
ATOM 2889 C CA . GLU B 1 106 ? 18.219 -27.312 -1.284 1 97.12 106 GLU B CA 1
ATOM 2890 C C . GLU B 1 106 ? 17.172 -26.328 -1.789 1 97.12 106 GLU B C 1
ATOM 2892 O O . GLU B 1 106 ? 17.344 -25.734 -2.854 1 97.12 106 GLU B O 1
ATOM 2897 N N . TYR B 1 107 ? 16.141 -26.172 -1.067 1 96.88 107 TYR B N 1
ATOM 2898 C CA . TYR B 1 107 ? 15.07 -25.219 -1.376 1 96.88 107 TYR B CA 1
ATOM 2899 C C . TYR B 1 107 ? 14.43 -24.688 -0.1 1 96.88 107 TYR B C 1
ATOM 2901 O O . TYR B 1 107 ? 14.648 -25.234 0.986 1 96.88 107 TYR B O 1
ATOM 2909 N N . LYS B 1 108 ? 13.789 -23.594 -0.224 1 96.06 108 LYS B N 1
ATOM 2910 C CA . LYS B 1 108 ? 13.008 -23 0.859 1 96.06 108 LYS B CA 1
ATOM 2911 C C . LYS B 1 108 ? 11.523 -22.922 0.487 1 96.06 108 LYS B C 1
ATOM 2913 O O . LYS B 1 108 ? 11.172 -22.984 -0.692 1 96.06 108 LYS B O 1
ATOM 2918 N N . ILE B 1 109 ? 10.703 -22.969 1.534 1 96.56 109 ILE B N 1
ATOM 2919 C CA . ILE B 1 109 ? 9.273 -22.734 1.321 1 96.56 109 ILE B CA 1
ATOM 2920 C C . ILE B 1 109 ? 8.922 -21.297 1.678 1 96.56 109 ILE B C 1
ATOM 2922 O O . ILE B 1 109 ? 9.086 -20.875 2.824 1 96.56 109 ILE B O 1
ATOM 2926 N N . ASN B 1 110 ? 8.539 -20.531 0.66 1 94.38 110 ASN B N 1
ATOM 2927 C CA . ASN B 1 110 ? 8.047 -19.188 0.873 1 94.38 110 ASN B CA 1
ATOM 2928 C C . ASN B 1 110 ? 6.523 -19.156 1.005 1 94.38 110 ASN B C 1
ATOM 2930 O O . ASN B 1 110 ? 5.812 -19.719 0.175 1 94.38 110 ASN B O 1
ATOM 2934 N N . GLU B 1 111 ? 6.098 -18.5 2.023 1 95.75 111 GLU B N 1
ATOM 2935 C CA . GLU B 1 111 ? 4.656 -18.375 2.242 1 95.75 111 GLU B CA 1
ATOM 2936 C C . GLU B 1 111 ? 4.148 -17 1.832 1 95.75 111 GLU B C 1
ATOM 2938 O O . GLU B 1 111 ? 4.836 -15.992 2.031 1 95.75 111 GLU B O 1
ATOM 2943 N N . ALA B 1 112 ? 3.021 -16.953 1.232 1 95.44 112 ALA B N 1
ATOM 2944 C CA . ALA B 1 112 ? 2.354 -15.703 0.855 1 95.44 112 ALA B CA 1
ATOM 2945 C C . ALA B 1 112 ? 0.916 -15.68 1.365 1 95.44 112 ALA B C 1
ATOM 2947 O O . ALA B 1 112 ? 0.276 -16.719 1.493 1 95.44 112 ALA B O 1
ATOM 2948 N N . MET B 1 113 ? 0.476 -14.523 1.628 1 96.5 113 MET B N 1
ATOM 2949 C CA . MET B 1 113 ? -0.873 -14.367 2.162 1 96.5 113 MET B CA 1
ATOM 2950 C C . MET B 1 113 ? -1.92 -14.742 1.119 1 96.5 113 MET B C 1
ATOM 2952 O O . MET B 1 113 ? -1.688 -14.594 -0.082 1 96.5 113 MET B O 1
ATOM 2956 N N . LYS B 1 114 ? -3.023 -15.25 1.559 1 98.25 114 LYS B N 1
ATOM 2957 C CA . LYS B 1 114 ? -4.227 -15.461 0.755 1 98.25 114 LYS B CA 1
ATOM 2958 C C . LYS B 1 114 ? -5.395 -14.633 1.285 1 98.25 114 LYS B C 1
ATOM 2960 O O . LYS B 1 114 ? -5.336 -14.117 2.402 1 98.25 114 LYS B O 1
ATOM 2965 N N . LEU B 1 115 ? -6.383 -14.484 0.493 1 98.5 115 LEU B N 1
ATOM 2966 C CA . LEU B 1 115 ? -7.625 -13.844 0.902 1 98.5 115 LEU B CA 1
ATOM 2967 C C . LEU B 1 115 ? -8.711 -14.883 1.159 1 98.5 115 LEU B C 1
ATOM 2969 O O . LEU B 1 115 ? -8.852 -15.836 0.399 1 98.5 115 LEU B O 1
ATOM 2973 N N . LYS B 1 116 ? -9.367 -14.766 2.25 1 98.56 116 LYS B N 1
ATOM 2974 C CA . LYS B 1 116 ? -10.625 -15.492 2.402 1 98.56 116 LYS B CA 1
ATOM 2975 C C . LYS B 1 116 ? -11.812 -14.633 1.97 1 98.56 116 LYS B C 1
ATOM 2977 O O . LYS B 1 116 ? -11.82 -13.414 2.189 1 98.56 116 LYS B O 1
ATOM 2982 N N . VAL B 1 117 ? -12.797 -15.211 1.401 1 98.56 117 VAL B N 1
ATOM 2983 C CA . VAL B 1 117 ? -13.898 -14.484 0.777 1 98.56 117 VAL B CA 1
ATOM 2984 C C . VAL B 1 117 ? -15.234 -15.094 1.209 1 98.56 117 VAL B C 1
ATOM 2986 O O . VAL B 1 117 ? -15.367 -16.312 1.27 1 98.56 117 VAL B O 1
ATOM 2989 N N . TYR B 1 118 ? -16.188 -14.242 1.525 1 98.56 118 TYR B N 1
ATOM 2990 C CA . TYR B 1 118 ? -17.547 -14.633 1.849 1 98.56 118 TYR B CA 1
ATOM 2991 C C . TYR B 1 118 ? -18.547 -13.891 0.979 1 98.56 118 TYR B C 1
ATOM 2993 O O . TYR B 1 118 ? -18.375 -12.695 0.701 1 98.56 118 TYR B O 1
ATOM 3001 N N . ILE B 1 119 ? -19.625 -14.539 0.572 1 97.62 119 ILE B N 1
ATOM 3002 C CA . ILE B 1 119 ? -20.828 -13.898 0.057 1 97.62 119 ILE B CA 1
ATOM 3003 C C . ILE B 1 119 ? -21.969 -14.039 1.065 1 97.62 119 ILE B C 1
ATOM 3005 O O . ILE B 1 119 ? -22.406 -15.156 1.36 1 97.62 119 ILE B O 1
ATOM 3009 N N . ASN B 1 120 ? -22.422 -12.969 1.562 1 97.19 120 ASN B N 1
ATOM 3010 C CA . ASN B 1 120 ? -23.5 -12.992 2.545 1 97.19 120 ASN B CA 1
ATOM 3011 C C . ASN B 1 120 ? -23.219 -14 3.656 1 97.19 120 ASN B C 1
ATOM 3013 O O . ASN B 1 120 ? -24.109 -14.781 4.023 1 97.19 120 ASN B O 1
ATOM 3017 N N . GLY B 1 121 ? -21.953 -14.062 4.043 1 96.12 121 GLY B N 1
ATOM 3018 C CA . GLY B 1 121 ? -21.594 -14.898 5.176 1 96.12 121 GLY B CA 1
ATOM 3019 C C . GLY B 1 121 ? -21.172 -16.297 4.77 1 96.12 121 GLY B C 1
ATOM 3020 O O . GLY B 1 121 ? -20.688 -17.062 5.598 1 96.12 121 GLY B O 1
ATOM 3021 N N . ARG B 1 122 ? -21.391 -16.703 3.471 1 97.38 122 ARG B N 1
ATOM 3022 C CA . ARG B 1 122 ? -20.984 -18.031 3 1 97.38 122 ARG B CA 1
ATOM 3023 C C . ARG B 1 122 ? -19.531 -18.016 2.549 1 97.38 122 ARG B C 1
ATOM 3025 O O . ARG B 1 122 ? -19.156 -17.266 1.646 1 97.38 122 ARG B O 1
ATOM 3032 N N . ARG B 1 123 ? -18.766 -18.906 3.096 1 97.88 123 ARG B N 1
ATOM 3033 C CA . ARG B 1 123 ? -17.328 -18.969 2.818 1 97.88 123 ARG B CA 1
ATOM 3034 C C . ARG B 1 123 ? -17.078 -19.578 1.446 1 97.88 123 ARG B C 1
ATOM 3036 O O . ARG B 1 123 ? -17.703 -20.578 1.071 1 97.88 123 ARG B O 1
ATOM 3043 N N . LEU B 1 124 ? -16.219 -18.984 0.661 1 97.88 124 LEU B N 1
ATOM 3044 C CA . LEU B 1 124 ? -15.812 -19.484 -0.647 1 97.88 124 LEU B CA 1
ATOM 3045 C C . LEU B 1 124 ? -14.336 -19.875 -0.638 1 97.88 124 LEU B C 1
ATOM 3047 O O . LEU B 1 124 ? -13.742 -20.047 0.429 1 97.88 124 LEU B O 1
ATOM 3051 N N . GLU B 1 125 ? -13.781 -20.156 -1.79 1 96.94 125 GLU B N 1
ATOM 3052 C CA . GLU B 1 125 ? -12.375 -20.531 -1.907 1 96.94 125 GLU B CA 1
ATOM 3053 C C . GLU B 1 125 ? -11.461 -19.359 -1.61 1 96.94 125 GLU B C 1
ATOM 3055 O O . GLU B 1 125 ? -11.812 -18.203 -1.89 1 96.94 125 GLU B O 1
ATOM 3060 N N . ASP B 1 126 ? -10.289 -19.672 -1.072 1 97.88 126 ASP B N 1
ATOM 3061 C CA . ASP B 1 126 ? -9.289 -18.641 -0.832 1 97.88 126 ASP B CA 1
ATOM 3062 C C . ASP B 1 126 ? -8.625 -18.203 -2.137 1 97.88 126 ASP B C 1
ATOM 3064 O O . ASP B 1 126 ? -8.57 -18.969 -3.098 1 97.88 126 ASP B O 1
ATOM 3068 N N . CYS B 1 127 ? -8.164 -17.016 -2.135 1 96.94 127 CYS B N 1
ATOM 3069 C CA . CYS B 1 127 ? -7.484 -16.438 -3.289 1 96.94 127 CYS B CA 1
ATOM 3070 C C . CYS B 1 127 ? -6.027 -16.125 -2.967 1 96.94 127 CYS B C 1
ATOM 3072 O O . CYS B 1 127 ? -5.727 -15.586 -1.902 1 96.94 127 CYS B O 1
ATOM 3074 N N . THR B 1 128 ? -5.219 -16.469 -3.945 1 97.75 128 THR B N 1
ATOM 3075 C CA . THR B 1 128 ? -3.807 -16.125 -3.82 1 97.75 128 THR B CA 1
ATOM 3076 C C . THR B 1 128 ? -3.539 -14.734 -4.406 1 97.75 128 THR B C 1
ATOM 3078 O O . THR B 1 128 ? -2.754 -13.961 -3.854 1 97.75 128 THR B O 1
ATOM 3081 N N . ASN B 1 129 ? -4.199 -14.469 -5.516 1 97.38 129 ASN B N 1
ATOM 3082 C CA . ASN B 1 129 ? -4.004 -13.18 -6.18 1 97.38 129 ASN B CA 1
ATOM 3083 C C . ASN B 1 129 ? -5.066 -12.164 -5.762 1 97.38 129 ASN B C 1
ATOM 3085 O O . ASN B 1 129 ? -4.754 -11.164 -5.117 1 97.38 129 ASN B O 1
ATOM 3089 N N . GLU B 1 130 ? -6.293 -12.438 -6.152 1 98.38 130 GLU B N 1
ATOM 3090 C CA . GLU B 1 130 ? -7.273 -11.375 -5.934 1 98.38 130 GLU B CA 1
ATOM 3091 C C . GLU B 1 130 ? -8.695 -11.922 -6 1 98.38 130 GLU B C 1
ATOM 3093 O O . GLU B 1 130 ? -8.93 -13 -6.547 1 98.38 130 GLU B O 1
ATOM 3098 N N . ALA B 1 131 ? -9.602 -11.25 -5.441 1 98.38 131 ALA B N 1
ATOM 3099 C CA . ALA B 1 131 ? -11.047 -11.32 -5.656 1 98.38 131 ALA B CA 1
ATOM 3100 C C . ALA B 1 131 ? -11.539 -10.133 -6.477 1 98.38 131 ALA B C 1
ATOM 3102 O O . ALA B 1 131 ? -11.219 -8.984 -6.168 1 98.38 131 ALA B O 1
ATOM 3103 N N . VAL B 1 132 ? -12.297 -10.414 -7.531 1 97.31 132 VAL B N 1
ATOM 3104 C CA . VAL B 1 132 ? -12.797 -9.367 -8.422 1 97.31 132 VAL B CA 1
ATOM 3105 C C . VAL B 1 132 ? -14.32 -9.383 -8.438 1 97.31 132 VAL B C 1
ATOM 3107 O O . VAL B 1 132 ? -14.938 -10.422 -8.68 1 97.31 132 VAL B O 1
ATOM 3110 N N . VAL B 1 133 ? -14.859 -8.32 -8.117 1 95.12 133 VAL B N 1
ATOM 3111 C CA . VAL B 1 133 ? -16.281 -8.125 -8.359 1 95.12 133 VAL B CA 1
ATOM 3112 C C . VAL B 1 133 ? -16.484 -7.324 -9.641 1 95.12 133 VAL B C 1
ATOM 3114 O O . VAL B 1 133 ? -15.969 -6.219 -9.781 1 95.12 133 VAL B O 1
ATOM 3117 N N . HIS B 1 134 ? -17.141 -7.883 -10.57 1 88.94 134 HIS B N 1
ATOM 3118 C CA . HIS B 1 134 ? -17.328 -7.254 -11.875 1 88.94 134 HIS B CA 1
ATOM 3119 C C . HIS B 1 134 ? -18.781 -7.293 -12.305 1 88.94 134 HIS B C 1
ATOM 3121 O O . HIS B 1 134 ? -19.516 -8.227 -11.961 1 88.94 134 HIS B O 1
ATOM 3127 N N . THR B 1 135 ? -19.188 -6.238 -12.977 1 77.5 135 THR B N 1
ATOM 3128 C CA . THR B 1 135 ? -20.547 -6.203 -13.516 1 77.5 135 THR B CA 1
ATOM 3129 C C . THR B 1 135 ? -20.672 -7.152 -14.703 1 77.5 135 THR B C 1
ATOM 3131 O O . THR B 1 135 ? -19.703 -7.395 -15.422 1 77.5 135 THR B O 1
ATOM 3134 N N . ASP B 1 136 ? -21.781 -7.797 -14.797 1 61.72 136 ASP B N 1
ATOM 3135 C CA . ASP B 1 136 ? -22.062 -8.727 -15.883 1 61.72 136 ASP B CA 1
ATOM 3136 C C . ASP B 1 136 ? -22.484 -7.98 -17.141 1 61.72 136 ASP B C 1
ATOM 3138 O O . ASP B 1 136 ? -22.531 -8.562 -18.234 1 61.72 136 ASP B O 1
ATOM 3142 N N . ARG B 1 137 ? -23.047 -6.879 -17.062 1 59.06 137 ARG B N 1
ATOM 3143 C CA . ARG B 1 137 ? -23.578 -6.223 -18.266 1 59.06 137 ARG B CA 1
ATOM 3144 C C . ARG B 1 137 ? -22.922 -4.863 -18.469 1 59.06 137 ARG B C 1
ATOM 3146 O O . ARG B 1 137 ? -22.656 -4.141 -17.516 1 59.06 137 ARG B O 1
ATOM 3153 N N . ILE B 1 138 ? -22.406 -4.688 -19.75 1 52.38 138 ILE B N 1
ATOM 3154 C CA . ILE B 1 138 ? -21.75 -3.523 -20.344 1 52.38 138 ILE B CA 1
ATOM 3155 C C . ILE B 1 138 ? -22.75 -2.369 -20.438 1 52.38 138 ILE B C 1
ATOM 3157 O O . ILE B 1 138 ? -23.875 -2.547 -20.922 1 52.38 138 ILE B O 1
ATOM 3161 N N . ALA B 1 139 ? -23.078 -1.444 -19.594 1 50.62 139 ALA B N 1
ATOM 3162 C CA . ALA B 1 139 ? -23.766 -0.193 -19.906 1 50.62 139 ALA B CA 1
ATOM 3163 C C . ALA B 1 139 ? -24.484 0.362 -18.688 1 50.62 139 ALA B C 1
ATOM 3165 O O . ALA B 1 139 ? -25.219 1.35 -18.781 1 50.62 139 ALA B O 1
ATOM 3166 N N . ARG B 1 140 ? -24.484 -0.291 -17.734 1 54.47 140 ARG B N 1
ATOM 3167 C CA . ARG B 1 140 ? -25.109 0.46 -16.641 1 54.47 140 ARG B CA 1
ATOM 3168 C C . ARG B 1 140 ? -24.141 0.68 -15.492 1 54.47 140 ARG B C 1
ATOM 3170 O O . ARG B 1 140 ? -23.516 -0.269 -15.008 1 54.47 140 ARG B O 1
ATOM 3177 N N . ILE B 1 141 ? -23.75 1.89 -15.383 1 55.53 141 ILE B N 1
ATOM 3178 C CA . ILE B 1 141 ? -22.859 2.277 -14.289 1 55.53 141 ILE B CA 1
ATOM 3179 C C . ILE B 1 141 ? -23.312 1.597 -13 1 55.53 141 ILE B C 1
ATOM 3181 O O . ILE B 1 141 ? -24.484 1.628 -12.648 1 55.53 141 ILE B O 1
ATOM 3185 N N . ARG B 1 142 ? -22.422 0.69 -12.461 1 72.69 142 ARG B N 1
ATOM 3186 C CA . ARG B 1 142 ? -22.719 0.085 -11.172 1 72.69 142 ARG B CA 1
ATOM 3187 C C . ARG B 1 142 ? -22.078 0.869 -10.031 1 72.69 142 ARG B C 1
ATOM 3189 O O . ARG B 1 142 ? -21.062 1.542 -10.227 1 72.69 142 ARG B O 1
ATOM 3196 N N . GLN B 1 143 ? -22.844 0.756 -9 1 86.5 143 GLN B N 1
ATOM 3197 C CA . GLN B 1 143 ? -22.375 1.411 -7.785 1 86.5 143 GLN B CA 1
ATOM 3198 C C . GLN B 1 143 ? -21.984 0.387 -6.719 1 86.5 143 GLN B C 1
ATOM 3200 O O . GLN B 1 143 ? -22.766 -0.519 -6.41 1 86.5 143 GLN B O 1
ATOM 3205 N N . PHE B 1 144 ? -20.781 0.424 -6.324 1 90.5 144 PHE B N 1
ATOM 3206 C CA . PHE B 1 144 ? -20.281 -0.423 -5.25 1 90.5 144 PHE B CA 1
ATOM 3207 C C . PHE B 1 144 ? -20.016 0.394 -3.99 1 90.5 144 PHE B C 1
ATOM 3209 O O . PHE B 1 144 ? -19.328 1.412 -4.031 1 90.5 144 PHE B O 1
ATOM 3216 N N . LYS B 1 145 ? -20.656 0.005 -2.955 1 92.88 145 LYS B N 1
ATOM 3217 C CA . LYS B 1 145 ? -20.312 0.597 -1.666 1 92.88 145 LYS B CA 1
ATOM 3218 C C . LYS B 1 145 ? -19.188 -0.187 -0.985 1 92.88 145 LYS B C 1
ATOM 3220 O O . LYS B 1 145 ? -19.297 -1.401 -0.802 1 92.88 145 LYS B O 1
ATOM 3225 N N . ILE B 1 146 ? -18.188 0.48 -0.622 1 94.06 146 ILE B N 1
ATOM 3226 C CA . ILE B 1 146 ? -17.016 -0.161 -0.029 1 94.06 146 ILE B CA 1
ATOM 3227 C C . ILE B 1 146 ? -16.953 0.177 1.458 1 94.06 146 ILE B C 1
ATOM 3229 O O . ILE B 1 146 ? -17.047 1.345 1.842 1 94.06 146 ILE B O 1
ATOM 3233 N N . TYR B 1 147 ? -16.797 -0.798 2.262 1 95.19 147 TYR B N 1
ATOM 3234 C CA . TYR B 1 147 ? -16.578 -0.663 3.697 1 95.19 147 TYR B CA 1
ATOM 3235 C C . TYR B 1 147 ? -15.266 -1.305 4.109 1 95.19 147 TYR B C 1
ATOM 3237 O O . TYR B 1 147 ? -14.859 -2.324 3.549 1 95.19 147 TYR B O 1
ATOM 3245 N N . VAL B 1 148 ? -14.594 -0.717 5.086 1 95.12 148 VAL B N 1
ATOM 3246 C CA . VAL B 1 148 ? -13.406 -1.296 5.703 1 95.12 148 VAL B CA 1
ATOM 3247 C C . VAL B 1 148 ? -13.594 -1.357 7.219 1 95.12 148 VAL B C 1
ATOM 3249 O O . VAL B 1 148 ? -13.828 -0.333 7.863 1 95.12 148 VAL B O 1
ATOM 3252 N N . ASP B 1 149 ? -13.531 -2.568 7.781 1 94.94 149 ASP B N 1
ATOM 3253 C CA . ASP B 1 149 ? -13.719 -2.824 9.203 1 94.94 149 ASP B CA 1
ATOM 3254 C C . ASP B 1 149 ? -15.039 -2.246 9.695 1 94.94 149 ASP B C 1
ATOM 3256 O O . ASP B 1 149 ? -15.094 -1.605 10.75 1 94.94 149 ASP B O 1
ATOM 3260 N N . GLY B 1 150 ? -16 -2.381 8.844 1 93.44 150 GLY B N 1
ATOM 3261 C CA . GLY B 1 150 ? -17.344 -1.963 9.219 1 93.44 150 GLY B CA 1
ATOM 3262 C C . GLY B 1 150 ? -17.594 -0.482 9 1 93.44 150 GLY B C 1
ATOM 3263 O O . GLY B 1 150 ? -18.719 -0.002 9.18 1 93.44 150 GLY B O 1
ATOM 3264 N N . HIS B 1 151 ? -16.594 0.265 8.633 1 91.62 151 HIS B N 1
ATOM 3265 C CA . HIS B 1 151 ? -16.75 1.694 8.383 1 91.62 151 HIS B CA 1
ATOM 3266 C C . HIS B 1 151 ? -16.906 1.981 6.895 1 91.62 151 HIS B C 1
ATOM 3268 O O . HIS B 1 151 ? -16.172 1.449 6.07 1 91.62 151 HIS B O 1
ATOM 3274 N N . PHE B 1 152 ? -17.875 2.836 6.59 1 91.56 152 PHE B N 1
ATOM 3275 C CA . PHE B 1 152 ? -18.109 3.232 5.207 1 91.56 152 PHE B CA 1
ATOM 3276 C C . PHE B 1 152 ? -16.938 4.039 4.668 1 91.56 152 PHE B C 1
ATOM 3278 O O . PHE B 1 152 ? -16.5 5 5.301 1 91.56 152 PHE B O 1
ATOM 3285 N N . LEU B 1 153 ? -16.391 3.594 3.566 1 89.06 153 LEU B N 1
ATOM 3286 C CA . LEU B 1 153 ? -15.281 4.305 2.949 1 89.06 153 LEU B CA 1
ATOM 3287 C C . LEU B 1 153 ? -15.766 5.184 1.801 1 89.06 153 LEU B C 1
ATOM 3289 O O . LEU B 1 153 ? -15.617 6.406 1.844 1 89.06 153 LEU B O 1
ATOM 3293 N N . THR B 1 154 ? -16.422 4.578 0.797 1 86.88 154 THR B N 1
ATOM 3294 C CA . THR B 1 154 ? -16.859 5.352 -0.359 1 86.88 154 THR B CA 1
ATOM 3295 C C . THR B 1 154 ? -17.812 4.535 -1.225 1 86.88 154 THR B C 1
ATOM 3297 O O . THR B 1 154 ? -17.953 3.326 -1.03 1 86.88 154 THR B O 1
ATOM 3300 N N . THR B 1 155 ? -18.531 5.215 -2.078 1 89 155 THR B N 1
ATOM 3301 C CA . THR B 1 155 ? -19.297 4.609 -3.164 1 89 155 THR B CA 1
ATOM 3302 C C . THR B 1 155 ? -18.609 4.836 -4.504 1 89 155 THR B C 1
ATOM 3304 O O . THR B 1 155 ? -18.25 5.969 -4.84 1 89 155 THR B O 1
ATOM 3307 N N . ILE B 1 156 ? -18.406 3.754 -5.172 1 87.31 156 ILE B N 1
ATOM 3308 C CA . ILE B 1 156 ? -17.688 3.871 -6.434 1 87.31 156 ILE B CA 1
ATOM 3309 C C . ILE B 1 156 ? -18.578 3.414 -7.586 1 87.31 156 ILE B C 1
ATOM 3311 O O . ILE B 1 156 ? -19.281 2.402 -7.477 1 87.31 156 ILE B O 1
ATOM 3315 N N . LYS B 1 157 ? -18.594 4.258 -8.57 1 87.38 157 LYS B N 1
ATOM 3316 C CA . LYS B 1 157 ? -19.188 3.855 -9.844 1 87.38 157 LYS B CA 1
ATOM 3317 C C . LYS B 1 157 ? -18.109 3.357 -10.805 1 87.38 157 LYS B C 1
ATOM 3319 O O . LYS B 1 157 ? -17.25 4.129 -11.242 1 87.38 157 LYS B O 1
ATOM 3324 N N . SER B 1 158 ? -18.078 2.109 -11.039 1 89.31 158 SER B N 1
ATOM 3325 C CA . SER B 1 158 ? -17.062 1.482 -11.883 1 89.31 158 SER B CA 1
ATOM 3326 C C . SER B 1 158 ? -17.578 0.173 -12.477 1 89.31 158 SER B C 1
ATOM 3328 O O . SER B 1 158 ? -18.672 -0.274 -12.156 1 89.31 158 SER B O 1
ATOM 3330 N N . ASP B 1 159 ? -16.812 -0.396 -13.406 1 89.25 159 ASP B N 1
ATOM 3331 C CA . ASP B 1 159 ? -17.125 -1.703 -13.969 1 89.25 159 ASP B CA 1
ATOM 3332 C C . ASP B 1 159 ? -16.891 -2.814 -12.945 1 89.25 159 ASP B C 1
ATOM 3334 O O . ASP B 1 159 ? -17.453 -3.904 -13.062 1 89.25 159 ASP B O 1
ATOM 3338 N N . GLY B 1 160 ? -16.016 -2.516 -11.938 1 92.56 160 GLY B N 1
ATOM 3339 C CA . GLY B 1 160 ? -15.734 -3.521 -10.922 1 92.56 160 GLY B CA 1
ATOM 3340 C C . GLY B 1 160 ? -14.758 -3.047 -9.867 1 92.56 160 GLY B C 1
ATOM 3341 O O . GLY B 1 160 ? -14.242 -1.929 -9.945 1 92.56 160 GLY B O 1
ATOM 3342 N N . VAL B 1 161 ? -14.57 -3.895 -8.906 1 95.44 161 VAL B N 1
ATOM 3343 C CA . VAL B 1 161 ? -13.641 -3.664 -7.805 1 95.44 161 VAL B CA 1
ATOM 3344 C C . VAL B 1 161 ? -12.75 -4.887 -7.617 1 95.44 161 VAL B C 1
ATOM 3346 O O . VAL B 1 161 ? -13.227 -6.023 -7.645 1 95.44 161 VAL B O 1
ATOM 3349 N N . ILE B 1 162 ? -11.492 -4.629 -7.496 1 97.88 162 ILE B N 1
ATOM 3350 C CA . ILE B 1 162 ? -10.508 -5.688 -7.266 1 97.88 162 ILE B CA 1
ATOM 3351 C C . ILE B 1 162 ? -9.922 -5.547 -5.863 1 97.88 162 ILE B C 1
ATOM 3353 O O . ILE B 1 162 ? -9.508 -4.457 -5.465 1 97.88 162 ILE B O 1
ATOM 3357 N N . VAL B 1 163 ? -9.906 -6.559 -5.059 1 98.62 163 VAL B N 1
ATOM 3358 C CA . VAL B 1 163 ? -9.109 -6.637 -3.842 1 98.62 163 VAL B CA 1
ATOM 3359 C C . VAL B 1 163 ? -7.988 -7.66 -4.02 1 98.62 163 VAL B C 1
ATOM 3361 O O . VAL B 1 163 ? -8.25 -8.852 -4.215 1 98.62 163 VAL B O 1
ATOM 3364 N N . ALA B 1 164 ? -6.789 -7.203 -3.943 1 98.62 164 ALA B N 1
ATOM 3365 C CA . ALA B 1 164 ? -5.668 -8.07 -4.297 1 98.62 164 ALA B CA 1
ATOM 3366 C C . ALA B 1 164 ? -4.68 -8.195 -3.143 1 98.62 164 ALA B C 1
ATOM 3368 O O . ALA B 1 164 ? -4.523 -7.262 -2.352 1 98.62 164 ALA B O 1
ATOM 3369 N N . THR B 1 165 ? -4.051 -9.344 -3.02 1 98.19 165 THR B N 1
ATOM 3370 C CA . THR B 1 165 ? -2.916 -9.578 -2.133 1 98.19 165 THR B CA 1
ATOM 3371 C C . THR B 1 165 ? -1.658 -8.906 -2.676 1 98.19 165 THR B C 1
ATOM 3373 O O . THR B 1 165 ? -1.653 -8.398 -3.799 1 98.19 165 THR B O 1
ATOM 3376 N N . PRO B 1 166 ? -0.571 -8.891 -1.873 1 96.62 166 PRO B N 1
ATOM 3377 C CA . PRO B 1 166 ? 0.698 -8.422 -2.436 1 96.62 166 PRO B CA 1
ATOM 3378 C C . PRO B 1 166 ? 1.129 -9.219 -3.664 1 96.62 166 PRO B C 1
ATOM 3380 O O . PRO B 1 166 ? 1.586 -8.641 -4.652 1 96.62 166 PRO B O 1
ATOM 3383 N N . THR B 1 167 ? 0.904 -10.516 -3.639 1 94.81 167 THR B N 1
ATOM 3384 C CA . THR B 1 167 ? 1.208 -11.344 -4.797 1 94.81 167 THR B CA 1
ATOM 3385 C C . THR B 1 167 ? 0.379 -10.914 -6.004 1 94.81 167 THR B C 1
ATOM 3387 O O . THR B 1 167 ? 0.913 -10.75 -7.105 1 94.81 167 THR B O 1
ATOM 3390 N N . GLY B 1 168 ? -0.875 -10.648 -5.773 1 95.81 168 GLY B N 1
ATOM 3391 C CA . GLY B 1 168 ? -1.789 -10.281 -6.844 1 95.81 168 GLY B CA 1
ATOM 3392 C C . GLY B 1 168 ? -1.648 -8.836 -7.281 1 95.81 168 GLY B C 1
ATOM 3393 O O . GLY B 1 168 ? -2.199 -8.43 -8.305 1 95.81 168 GLY B O 1
ATOM 3394 N N . SER B 1 169 ? -0.94 -7.984 -6.523 1 95.69 169 SER B N 1
ATOM 3395 C CA . SER B 1 169 ? -0.805 -6.566 -6.84 1 95.69 169 SER B CA 1
ATOM 3396 C C . SER B 1 169 ? -0.076 -6.363 -8.164 1 95.69 169 SER B C 1
ATOM 3398 O O . SER B 1 169 ? -0.179 -5.301 -8.781 1 95.69 169 SER B O 1
ATOM 3400 N N . SER B 1 170 ? 0.668 -7.371 -8.68 1 90.06 170 SER B N 1
ATOM 3401 C CA . SER B 1 170 ? 1.403 -7.281 -9.938 1 90.06 170 SER B CA 1
ATOM 3402 C C . SER B 1 170 ? 0.589 -7.844 -11.094 1 90.06 170 SER B C 1
ATOM 3404 O O . SER B 1 170 ? 1.043 -7.836 -12.242 1 90.06 170 SER B O 1
ATOM 3406 N N . SER B 1 171 ? -0.556 -8.336 -10.797 1 91.38 171 SER B N 1
ATOM 3407 C CA . SER B 1 171 ? -1.385 -8.961 -11.82 1 91.38 171 SER B CA 1
ATOM 3408 C C . SER B 1 171 ? -2.518 -8.039 -12.258 1 91.38 171 SER B C 1
ATOM 3410 O O . SER B 1 171 ? -2.271 -6.918 -12.703 1 91.38 171 SER B O 1
ATOM 3412 N N . TYR B 1 172 ? -3.773 -8.523 -12.102 1 91.38 172 TYR B N 1
ATOM 3413 C CA . TYR B 1 172 ? -4.93 -7.793 -12.602 1 91.38 172 TYR B CA 1
ATOM 3414 C C . TYR B 1 172 ? -5.027 -6.414 -11.953 1 91.38 172 TYR B C 1
ATOM 3416 O O . TYR B 1 172 ? -5.363 -5.434 -12.617 1 91.38 172 TYR B O 1
ATOM 3424 N N . SER B 1 173 ? -4.727 -6.344 -10.672 1 94.19 173 SER B N 1
ATOM 3425 C CA . SER B 1 173 ? -4.754 -5.066 -9.969 1 94.19 173 SER B CA 1
ATOM 3426 C C . SER B 1 173 ? -3.801 -4.062 -10.609 1 94.19 173 SER B C 1
ATOM 3428 O O . SER B 1 173 ? -4.133 -2.883 -10.75 1 94.19 173 SER B O 1
ATOM 3430 N N . SER B 1 174 ? -2.654 -4.543 -10.969 1 91.62 174 SER B N 1
ATOM 3431 C CA . SER B 1 174 ? -1.671 -3.68 -11.617 1 91.62 174 SER B CA 1
ATOM 3432 C C . SER B 1 174 ? -2.213 -3.104 -12.922 1 91.62 174 SER B C 1
ATOM 3434 O O . SER B 1 174 ? -2.045 -1.915 -13.195 1 91.62 174 SER B O 1
ATOM 3436 N N . SER B 1 175 ? -2.852 -3.885 -13.68 1 89.19 175 SER B N 1
ATOM 3437 C CA . SER B 1 175 ? -3.424 -3.463 -14.953 1 89.19 175 SER B CA 1
ATOM 3438 C C . SER B 1 175 ? -4.523 -2.426 -14.75 1 89.19 175 SER B C 1
ATOM 3440 O O . SER B 1 175 ? -4.801 -1.626 -15.648 1 89.19 175 SER B O 1
ATOM 3442 N N . ALA B 1 176 ? -5.141 -2.496 -13.594 1 91.44 176 ALA B N 1
ATOM 3443 C CA . ALA B 1 176 ? -6.219 -1.564 -13.273 1 91.44 176 ALA B CA 1
ATOM 3444 C C . ALA B 1 176 ? -5.676 -0.294 -12.633 1 91.44 176 ALA B C 1
ATOM 3446 O O . ALA B 1 176 ? -6.441 0.529 -12.125 1 91.44 176 ALA B O 1
ATOM 3447 N N . GLY B 1 177 ? -4.363 -0.156 -12.555 1 90.62 177 GLY B N 1
ATOM 3448 C CA . GLY B 1 177 ? -3.77 1.068 -12.039 1 90.62 177 GLY B CA 1
ATOM 3449 C C . GLY B 1 177 ? -3.318 0.957 -10.594 1 90.62 177 GLY B C 1
ATOM 3450 O O . GLY B 1 177 ? -2.912 1.95 -9.992 1 90.62 177 GLY B O 1
ATOM 3451 N N . GLY B 1 178 ? -3.414 -0.21 -10.016 1 94.19 178 GLY B N 1
ATOM 3452 C CA . GLY B 1 178 ? -2.967 -0.419 -8.648 1 94.19 178 GLY B CA 1
ATOM 3453 C C . GLY B 1 178 ? -1.456 -0.385 -8.508 1 94.19 178 GLY B C 1
ATOM 3454 O O . GLY B 1 178 ? -0.729 -0.57 -9.484 1 94.19 178 GLY B O 1
ATOM 3455 N N . PRO B 1 179 ? -1.013 -0.139 -7.285 1 95.88 179 PRO B N 1
ATOM 3456 C CA . PRO B 1 179 ? 0.424 -0.185 -7.004 1 95.88 179 PRO B CA 1
ATOM 3457 C C . PRO B 1 179 ? 0.956 -1.611 -6.875 1 95.88 179 PRO B C 1
ATOM 3459 O O . PRO B 1 179 ? 0.172 -2.561 -6.805 1 95.88 179 PRO B O 1
ATOM 3462 N N . LEU B 1 180 ? 2.256 -1.719 -6.984 1 94.69 180 LEU B N 1
ATOM 3463 C CA . LEU B 1 180 ? 2.902 -2.961 -6.578 1 94.69 180 LEU B CA 1
ATOM 3464 C C . LEU B 1 180 ? 3.102 -3.004 -5.07 1 94.69 180 LEU B C 1
ATOM 3466 O O . LEU B 1 180 ? 3.58 -2.035 -4.473 1 94.69 180 LEU B O 1
ATOM 3470 N N . LEU B 1 181 ? 2.688 -4.035 -4.414 1 96.06 181 LEU B N 1
ATOM 3471 C CA . LEU B 1 181 ? 3.018 -4.285 -3.018 1 96.06 181 LEU B CA 1
ATOM 3472 C C . LEU B 1 181 ? 4.156 -5.289 -2.898 1 96.06 181 LEU B C 1
ATOM 3474 O O . LEU B 1 181 ? 4.098 -6.371 -3.486 1 96.06 181 LEU B O 1
ATOM 3478 N N . LEU B 1 182 ? 5.168 -4.906 -2.211 1 93.62 182 LEU B N 1
ATOM 3479 C CA . LEU B 1 182 ? 6.16 -5.934 -1.911 1 93.62 182 LEU B CA 1
ATOM 3480 C C . LEU B 1 182 ? 5.527 -7.09 -1.148 1 93.62 182 LEU B C 1
ATOM 3482 O O . LEU B 1 182 ? 4.625 -6.887 -0.333 1 93.62 182 LEU B O 1
ATOM 3486 N N . PRO B 1 183 ? 6.051 -8.297 -1.323 1 89.31 183 PRO B N 1
ATOM 3487 C CA . PRO B 1 183 ? 5.441 -9.477 -0.709 1 89.31 183 PRO B CA 1
ATOM 3488 C C . PRO B 1 183 ? 5.41 -9.406 0.815 1 89.31 183 PRO B C 1
ATOM 3490 O O . PRO B 1 183 ? 4.57 -10.047 1.453 1 89.31 183 PRO B O 1
ATOM 3493 N N . THR B 1 184 ? 6.297 -8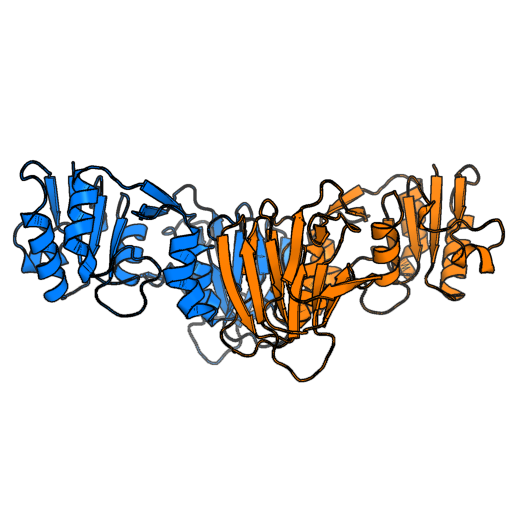.633 1.384 1 90.56 184 THR B N 1
ATOM 3494 C CA . THR B 1 184 ? 6.418 -8.594 2.836 1 90.56 184 THR B CA 1
ATOM 3495 C C . THR B 1 184 ? 5.512 -7.523 3.428 1 90.56 184 THR B C 1
ATOM 3497 O O . THR B 1 184 ? 5.43 -7.375 4.648 1 90.56 184 THR B O 1
ATOM 3500 N N . VAL B 1 185 ? 4.84 -6.789 2.584 1 95.06 185 VAL B N 1
ATOM 3501 C CA . VAL B 1 185 ? 3.883 -5.797 3.064 1 95.06 185 VAL B CA 1
ATOM 3502 C C . VAL B 1 185 ? 2.666 -6.504 3.664 1 95.06 185 VAL B C 1
ATOM 3504 O O . VAL B 1 185 ? 2.121 -7.43 3.061 1 95.06 185 VAL B O 1
ATOM 3507 N N . ARG B 1 186 ? 2.285 -6.145 4.809 1 95.38 186 ARG B N 1
ATOM 3508 C CA . ARG B 1 186 ? 1.062 -6.633 5.438 1 95.38 186 ARG B CA 1
ATOM 3509 C C . ARG B 1 186 ? -0.132 -5.762 5.066 1 95.38 186 ARG B C 1
ATOM 3511 O O . ARG B 1 186 ? -0.669 -5.039 5.91 1 95.38 186 ARG B O 1
ATOM 3518 N N . GLY B 1 187 ? -0.536 -5.879 3.824 1 97.12 187 GLY B N 1
ATOM 3519 C CA . GLY B 1 187 ? -1.624 -5.074 3.293 1 97.12 187 GLY B CA 1
ATOM 3520 C C . GLY B 1 187 ? -2.279 -5.688 2.07 1 97.12 187 GLY B C 1
ATOM 3521 O O . GLY B 1 187 ? -1.773 -6.668 1.516 1 97.12 187 GLY B O 1
ATOM 3522 N N . MET B 1 188 ? -3.445 -5.23 1.74 1 97.94 188 MET B N 1
ATOM 3523 C CA . MET B 1 188 ? -4.148 -5.543 0.501 1 97.94 188 MET B CA 1
ATOM 3524 C C . MET B 1 188 ? -4.516 -4.27 -0.253 1 97.94 188 MET B C 1
ATOM 3526 O O . MET B 1 188 ? -4.625 -3.199 0.345 1 97.94 188 MET B O 1
ATOM 3530 N N . VAL B 1 189 ? -4.676 -4.402 -1.507 1 98.25 189 VAL B N 1
ATOM 3531 C CA . VAL B 1 189 ? -4.965 -3.219 -2.309 1 98.25 189 VAL B CA 1
ATOM 3532 C C . VAL B 1 189 ? -6.359 -3.332 -2.914 1 98.25 189 VAL B C 1
ATOM 3534 O O . VAL B 1 189 ? -6.754 -4.398 -3.396 1 98.25 189 VAL B O 1
ATOM 3537 N N . ILE B 1 190 ? -7.141 -2.32 -2.77 1 97.62 190 ILE B N 1
ATOM 3538 C CA . ILE B 1 190 ? -8.414 -2.145 -3.461 1 97.62 190 ILE B CA 1
ATOM 3539 C C . ILE B 1 190 ? -8.203 -1.305 -4.719 1 97.62 190 ILE B C 1
ATOM 3541 O O . ILE B 1 190 ? -7.789 -0.147 -4.637 1 97.62 190 ILE B O 1
ATOM 3545 N N . SER B 1 191 ? -8.438 -1.844 -5.832 1 96.44 191 SER B N 1
ATOM 3546 C CA . SER B 1 191 ? -8.352 -1.152 -7.117 1 96.44 191 SER B CA 1
ATOM 3547 C C . SER B 1 191 ? -9.68 -1.224 -7.867 1 96.44 191 SER B C 1
ATOM 3549 O O . SER B 1 191 ? -10.547 -2.023 -7.523 1 96.44 191 SER B O 1
ATOM 3551 N N . TYR B 1 192 ? -9.82 -0.434 -8.898 1 93.81 192 TYR B N 1
ATOM 3552 C CA . TYR B 1 192 ? -11.109 -0.285 -9.57 1 93.81 192 TYR B CA 1
ATOM 3553 C C . TYR B 1 192 ? -10.961 -0.471 -11.07 1 93.81 192 TYR B C 1
ATOM 3555 O O . TYR B 1 192 ? -9.984 -0.015 -11.672 1 93.81 192 TYR B O 1
ATOM 3563 N N . LEU B 1 193 ? -11.961 -1.088 -11.602 1 92.12 193 LEU B N 1
ATOM 3564 C CA . LEU B 1 193 ? -11.977 -1.277 -13.047 1 92.12 193 LEU B CA 1
ATOM 3565 C C . LEU B 1 193 ? -12.773 -0.172 -13.734 1 92.12 193 LEU B C 1
ATOM 3567 O O . LEU B 1 193 ? -13.977 -0.039 -13.5 1 92.12 193 LEU B O 1
ATOM 3571 N N . ALA B 1 194 ? -12.156 0.642 -14.492 1 87.81 194 ALA B N 1
ATOM 3572 C CA . ALA B 1 194 ? -12.758 1.697 -15.305 1 87.81 194 ALA B CA 1
ATOM 3573 C C . ALA B 1 194 ? -13.695 2.562 -14.461 1 87.81 194 ALA B C 1
ATOM 3575 O O . ALA B 1 194 ? -14.883 2.695 -14.773 1 87.81 194 ALA B O 1
ATOM 3576 N N . PRO B 1 195 ? -13.164 3.135 -13.453 1 87.19 195 PRO B N 1
ATOM 3577 C CA . PRO B 1 195 ? -14.016 4 -12.633 1 87.19 195 PRO B CA 1
ATOM 3578 C C . PRO B 1 195 ? -14.523 5.223 -13.398 1 87.19 195 PRO B C 1
ATOM 3580 O O . PRO B 1 195 ? -13.82 5.746 -14.266 1 87.19 195 PRO B O 1
ATOM 3583 N N . TYR B 1 196 ? -15.742 5.668 -13.055 1 82.81 196 TYR B N 1
ATOM 3584 C CA . TYR B 1 196 ? -16.375 6.805 -13.711 1 82.81 196 TYR B CA 1
ATOM 3585 C C . TYR B 1 196 ? -15.586 8.086 -13.461 1 82.81 196 TYR B C 1
ATOM 3587 O O . TYR B 1 196 ? -15.477 8.938 -14.344 1 82.81 196 TYR B O 1
ATOM 3595 N N . SER B 1 197 ? -15.094 8.25 -12.242 1 76.5 197 SER B N 1
ATOM 3596 C CA . SER B 1 197 ? -14.328 9.445 -11.906 1 76.5 197 SER B CA 1
ATOM 3597 C C . SER B 1 197 ? -12.828 9.188 -12.023 1 76.5 197 SER B C 1
ATOM 3599 O O . SER B 1 197 ? -12.336 8.133 -11.602 1 76.5 197 SER B O 1
ATOM 3601 N N . SER B 1 198 ? -12.109 10.141 -12.547 1 68 198 SER B N 1
ATOM 3602 C CA . SER B 1 198 ? -10.664 10.039 -12.711 1 68 198 SER B CA 1
ATOM 3603 C C . SER B 1 198 ? -9.938 10.273 -11.398 1 68 198 SER B C 1
ATOM 3605 O O . SER B 1 198 ? -8.742 9.992 -11.281 1 68 198 SER B O 1
ATOM 3607 N N . ARG B 1 199 ? -10.641 10.625 -10.414 1 75.31 199 ARG B N 1
ATOM 3608 C CA . ARG B 1 199 ? -9.984 10.977 -9.164 1 75.31 199 ARG B CA 1
ATOM 3609 C C . ARG B 1 199 ? -9.852 9.766 -8.25 1 75.31 199 ARG B C 1
ATOM 3611 O O . ARG B 1 199 ? -9.133 9.812 -7.25 1 75.31 199 ARG B O 1
ATOM 3618 N N . ILE B 1 200 ? -10.461 8.727 -8.711 1 80.5 200 ILE B N 1
ATOM 3619 C CA . ILE B 1 200 ? -10.477 7.555 -7.844 1 80.5 200 ILE B CA 1
ATOM 3620 C C . ILE B 1 200 ? -9.094 6.906 -7.828 1 80.5 200 ILE B C 1
ATOM 3622 O O . ILE B 1 200 ? -8.477 6.711 -8.883 1 80.5 200 ILE B O 1
ATOM 3626 N N . LYS B 1 201 ? -8.594 6.656 -6.672 1 89.94 201 LYS B N 1
ATOM 3627 C CA . LYS B 1 201 ? -7.285 6.031 -6.504 1 89.94 201 LYS B CA 1
ATOM 3628 C C . LYS B 1 201 ? -7.406 4.68 -5.809 1 89.94 201 LYS B C 1
ATOM 3630 O O . LYS B 1 201 ? -8.305 4.477 -4.988 1 89.94 201 LYS B O 1
ATOM 3635 N N . PRO B 1 202 ? -6.469 3.807 -6.164 1 95.12 202 PRO B N 1
ATOM 3636 C CA . PRO B 1 202 ? -6.406 2.582 -5.359 1 95.12 202 PRO B CA 1
ATOM 3637 C C . PRO B 1 202 ? -6.148 2.857 -3.881 1 95.12 202 PRO B C 1
ATOM 3639 O O . PRO B 1 202 ? -5.523 3.865 -3.537 1 95.12 202 PRO B O 1
ATOM 3642 N N . VAL B 1 203 ? -6.652 2.01 -3.082 1 95.44 203 VAL B N 1
ATOM 3643 C CA . VAL B 1 203 ? -6.496 2.166 -1.64 1 95.44 203 VAL B CA 1
ATOM 3644 C C . VAL B 1 203 ? -5.812 0.93 -1.057 1 95.44 203 VAL B C 1
ATOM 3646 O O . VAL B 1 203 ? -6.234 -0.2 -1.319 1 95.44 203 VAL B O 1
ATOM 3649 N N . VAL B 1 204 ? -4.754 1.145 -0.309 1 97.75 204 VAL B N 1
ATOM 3650 C CA . VAL B 1 204 ? -4.105 0.05 0.404 1 97.75 204 VAL B CA 1
ATOM 3651 C C . VAL B 1 204 ? -4.598 0.008 1.849 1 97.75 204 VAL B C 1
ATOM 3653 O O . VAL B 1 204 ? -4.586 1.026 2.545 1 97.75 204 VAL B O 1
ATOM 3656 N N . VAL B 1 205 ? -5.062 -1.132 2.268 1 97.31 205 VAL B N 1
ATOM 3657 C CA . VAL B 1 205 ? -5.562 -1.329 3.625 1 97.31 205 VAL B CA 1
ATOM 3658 C C . VAL B 1 205 ? -4.758 -2.428 4.316 1 97.31 205 VAL B C 1
ATOM 3660 O O . VAL B 1 205 ? -4.145 -3.27 3.652 1 97.31 205 VAL B O 1
ATOM 3663 N N . PRO B 1 206 ? -4.738 -2.428 5.652 1 96.94 206 PRO B N 1
ATOM 3664 C CA . PRO B 1 206 ? -4.02 -3.486 6.367 1 96.94 206 PRO B CA 1
ATOM 3665 C C . PRO B 1 206 ? -4.57 -4.879 6.059 1 96.94 206 PRO B C 1
ATOM 3667 O O . PRO B 1 206 ? -5.77 -5.035 5.816 1 96.94 206 PRO B O 1
ATOM 3670 N N . SER B 1 207 ? -3.658 -5.848 6.082 1 95.69 207 SER B N 1
ATOM 3671 C CA . SER B 1 207 ? -4.07 -7.223 5.824 1 95.69 207 SER B CA 1
ATOM 3672 C C . SER B 1 207 ? -5.047 -7.715 6.887 1 95.69 207 SER B C 1
ATOM 3674 O O . SER B 1 207 ? -5.82 -8.648 6.648 1 95.69 207 SER B O 1
ATOM 3676 N N . GLU B 1 208 ? -5.035 -7.121 8.094 1 95.94 208 GLU B N 1
ATOM 3677 C CA . GLU B 1 208 ? -5.902 -7.523 9.195 1 95.94 208 GLU B CA 1
ATOM 3678 C C . GLU B 1 208 ? -7.312 -6.965 9.023 1 95.94 208 GLU B C 1
ATOM 3680 O O . GLU B 1 208 ? -8.242 -7.383 9.711 1 95.94 208 GLU B O 1
ATOM 3685 N N . SER B 1 209 ? -7.449 -6.016 8.141 1 96.94 209 SER B N 1
ATOM 3686 C CA . SER B 1 209 ? -8.75 -5.387 7.926 1 96.94 209 SER B CA 1
ATOM 3687 C C . SER B 1 209 ? -9.672 -6.293 7.121 1 96.94 209 SER B C 1
ATOM 3689 O O . SER B 1 209 ? -9.211 -7.199 6.426 1 96.94 209 SER B O 1
ATOM 3691 N N . THR B 1 210 ? -10.945 -6.082 7.258 1 98.19 210 THR B N 1
ATOM 3692 C CA . THR B 1 210 ? -11.961 -6.707 6.422 1 98.19 210 THR B CA 1
ATOM 3693 C C . THR B 1 210 ? -12.547 -5.703 5.434 1 98.19 210 THR B C 1
ATOM 3695 O O . THR B 1 210 ? -13.039 -4.645 5.832 1 98.19 210 THR B O 1
ATOM 3698 N N . VAL B 1 211 ? -12.461 -5.996 4.172 1 98.25 211 VAL B N 1
ATOM 3699 C CA . VAL B 1 211 ? -13.062 -5.176 3.127 1 98.25 211 VAL B CA 1
ATOM 3700 C C . VAL B 1 211 ? -14.422 -5.758 2.734 1 98.25 211 VAL B C 1
ATOM 3702 O O . VAL B 1 211 ? -14.531 -6.949 2.445 1 98.25 211 VAL B O 1
ATOM 3705 N N . GLU B 1 212 ? -15.383 -4.945 2.727 1 98.31 212 GLU B N 1
ATOM 3706 C CA . GLU B 1 212 ? -16.719 -5.359 2.285 1 98.31 212 GLU B CA 1
ATOM 3707 C C . GLU B 1 212 ? -17.172 -4.551 1.073 1 98.31 212 GLU B C 1
ATOM 3709 O O . GLU B 1 212 ? -17.047 -3.324 1.06 1 98.31 212 GLU B O 1
ATOM 3714 N N . ILE B 1 213 ? -17.625 -5.242 0.105 1 96.69 213 ILE B N 1
ATOM 3715 C CA . ILE B 1 213 ? -18.172 -4.637 -1.101 1 96.69 213 ILE B CA 1
ATOM 3716 C C . ILE B 1 213 ? -19.672 -4.953 -1.195 1 96.69 213 ILE B C 1
ATOM 3718 O O . ILE B 1 213 ? -20.047 -6.117 -1.332 1 96.69 213 ILE B O 1
ATOM 3722 N N . LYS B 1 214 ? -20.438 -3.98 -1.083 1 94.38 214 LYS B N 1
ATOM 3723 C CA . LYS B 1 214 ? -21.891 -4.133 -1.244 1 94.38 214 LYS B CA 1
ATOM 3724 C C . LYS B 1 214 ? -22.344 -3.66 -2.623 1 94.38 214 LYS B C 1
ATOM 3726 O O . LYS B 1 214 ? -22.016 -2.547 -3.041 1 94.38 214 LYS B O 1
ATOM 3731 N N . ILE B 1 215 ? -23 -4.535 -3.287 1 89.38 215 ILE B N 1
ATOM 3732 C CA . ILE B 1 215 ? -23.516 -4.191 -4.602 1 89.38 215 ILE B CA 1
ATOM 3733 C C . ILE B 1 215 ? -24.781 -3.342 -4.449 1 89.38 215 ILE B C 1
ATOM 3735 O O . ILE B 1 215 ? -25.812 -3.822 -3.963 1 89.38 215 ILE B O 1
ATOM 3739 N N . ALA B 1 216 ? -24.5 -2.086 -4.863 1 81.19 216 ALA B N 1
ATOM 3740 C CA . ALA B 1 216 ? -25.609 -1.156 -4.695 1 81.19 216 ALA B CA 1
ATOM 3741 C C . ALA B 1 216 ? -26.422 -1.033 -5.988 1 81.19 216 ALA B C 1
ATOM 3743 O O . ALA B 1 216 ? -25.906 -1.325 -7.074 1 81.19 216 ALA B O 1
ATOM 3744 N N . GLY B 1 217 ? -27.594 -0.644 -5.93 1 75.62 217 GLY B N 1
ATOM 3745 C CA . GLY B 1 217 ? -28.469 -0.404 -7.07 1 75.62 217 GLY B CA 1
ATOM 3746 C C . GLY B 1 217 ? -29.453 -1.529 -7.312 1 75.62 217 GLY B C 1
ATOM 3747 O O . GLY B 1 217 ? -29.484 -2.512 -6.566 1 75.62 217 GLY B O 1
ATOM 3748 N N . ASN B 1 218 ? -30.422 -1.303 -8.305 1 69.62 218 ASN B N 1
ATOM 3749 C CA . ASN B 1 218 ? -31.5 -2.24 -8.594 1 69.62 218 ASN B CA 1
ATOM 3750 C C . ASN B 1 218 ? -31.172 -3.131 -9.789 1 69.62 218 ASN B C 1
ATOM 3752 O O . ASN B 1 218 ? -30.672 -2.648 -10.805 1 69.62 218 ASN B O 1
ATOM 3756 N N . ASP B 1 219 ? -31.422 -4.445 -9.719 1 65.69 219 ASP B N 1
ATOM 3757 C CA . ASP B 1 219 ? -31.422 -5.473 -10.758 1 65.69 219 ASP B CA 1
ATOM 3758 C C . ASP B 1 219 ? -30.062 -5.566 -11.438 1 65.69 219 ASP B C 1
ATOM 3760 O O . ASP B 1 219 ? -29.984 -5.613 -12.672 1 65.69 219 ASP B O 1
ATOM 3764 N N . GLN B 1 220 ? -29.094 -5.496 -10.531 1 68.75 220 GLN B N 1
ATOM 3765 C CA . GLN B 1 220 ? -27.781 -5.57 -11.156 1 68.75 220 GLN B CA 1
ATOM 3766 C C . GLN B 1 220 ? -27.094 -6.891 -10.828 1 68.75 220 GLN B C 1
ATOM 3768 O O . GLN B 1 220 ? -26.828 -7.188 -9.656 1 68.75 220 GLN B O 1
ATOM 3773 N N . ASP B 1 221 ? -26.938 -7.664 -11.922 1 81.25 221 ASP B N 1
ATOM 3774 C CA . ASP B 1 221 ? -26.188 -8.906 -11.766 1 81.25 221 ASP B CA 1
ATOM 3775 C C . ASP B 1 221 ? -24.688 -8.664 -11.898 1 81.25 221 ASP B C 1
ATOM 3777 O O . ASP B 1 221 ? -24.25 -7.879 -12.742 1 81.25 221 ASP B O 1
ATOM 3781 N N . SER B 1 222 ? -23.953 -9.086 -10.852 1 88.06 222 SER B N 1
ATOM 3782 C CA . SER B 1 222 ? -22.5 -9.016 -10.875 1 88.06 222 SER B CA 1
ATOM 3783 C C . SER B 1 222 ? -21.875 -10.398 -10.695 1 88.06 222 SER B C 1
ATOM 3785 O O . SER B 1 222 ? -22.578 -11.375 -10.438 1 88.06 222 SER B O 1
ATOM 3787 N N . LEU B 1 223 ? -20.688 -10.438 -11.062 1 93.38 223 LEU B N 1
ATOM 3788 C CA . LEU B 1 223 ? -19.922 -11.672 -10.898 1 93.38 223 LEU B CA 1
ATOM 3789 C C . LEU B 1 223 ? -18.766 -11.469 -9.93 1 93.38 223 LEU B C 1
ATOM 3791 O O . LEU B 1 223 ? -18.094 -10.422 -9.945 1 93.38 223 LEU B O 1
ATOM 3795 N N . LEU B 1 224 ? -18.609 -12.406 -9.07 1 96.25 224 LEU B N 1
ATOM 3796 C CA . LEU B 1 224 ? -17.406 -12.516 -8.25 1 96.25 224 LEU B CA 1
ATOM 3797 C C . LEU B 1 224 ? -16.453 -13.547 -8.836 1 96.25 224 LEU B C 1
ATOM 3799 O O . LEU B 1 224 ? -16.828 -14.695 -9.078 1 96.25 224 LEU B O 1
ATOM 3803 N N . ILE B 1 225 ? -15.281 -13.133 -9.125 1 97.06 225 ILE B N 1
ATOM 3804 C CA . ILE B 1 225 ? -14.266 -14.008 -9.695 1 97.06 225 ILE B CA 1
ATOM 3805 C C . ILE B 1 225 ? -13.094 -14.148 -8.734 1 97.06 225 ILE B C 1
ATOM 3807 O O . ILE B 1 225 ? -12.547 -13.141 -8.266 1 97.06 225 ILE B O 1
ATOM 3811 N N . LEU B 1 226 ? -12.719 -15.367 -8.375 1 97.94 226 LEU B N 1
ATOM 3812 C CA . LEU B 1 226 ? -11.617 -15.656 -7.465 1 97.94 226 LEU B CA 1
ATOM 3813 C C . LEU B 1 226 ? -10.414 -16.203 -8.219 1 97.94 226 LEU B C 1
ATOM 3815 O O . LEU B 1 226 ? -10.484 -17.297 -8.781 1 97.94 226 LEU B O 1
ATOM 3819 N N . ASP B 1 227 ? -9.336 -15.469 -8.273 1 97.38 227 ASP B N 1
ATOM 3820 C CA . ASP B 1 227 ? -8.086 -15.828 -8.93 1 97.38 227 ASP B CA 1
ATOM 3821 C C . ASP B 1 227 ? -8.32 -16.203 -10.391 1 97.38 227 ASP B C 1
ATOM 3823 O O . ASP B 1 227 ? -7.629 -17.078 -10.93 1 97.38 227 ASP B O 1
ATOM 3827 N N . GLY B 1 228 ? -9.344 -15.688 -10.922 1 94.44 228 GLY B N 1
ATOM 3828 C CA . GLY B 1 228 ? -9.664 -16.031 -12.305 1 94.44 228 GLY B CA 1
ATOM 3829 C C . GLY B 1 228 ? -10.039 -17.484 -12.484 1 94.44 228 GLY B C 1
ATOM 3830 O O . GLY B 1 228 ? -10.156 -17.969 -13.609 1 94.44 228 GLY B O 1
ATOM 3831 N N . GLN B 1 229 ? -10.203 -18.234 -11.406 1 92.38 229 GLN B N 1
ATOM 3832 C CA . GLN B 1 229 ? -10.422 -19.672 -11.438 1 92.38 229 GLN B CA 1
ATOM 3833 C C . GLN B 1 229 ? -11.883 -20.016 -11.18 1 92.38 229 GLN B C 1
ATOM 3835 O O . GLN B 1 229 ? -12.422 -20.953 -11.789 1 92.38 229 GLN B O 1
ATOM 3840 N N . LYS B 1 230 ? -12.492 -19.328 -10.266 1 95.31 230 LYS B N 1
ATOM 3841 C CA . LYS B 1 230 ? -13.867 -19.594 -9.875 1 95.31 230 LYS B CA 1
ATOM 3842 C C . LYS B 1 230 ? -14.75 -18.359 -10.07 1 95.31 230 LYS B C 1
ATOM 3844 O O . LYS B 1 230 ? -14.305 -17.234 -9.828 1 95.31 230 LYS B O 1
ATOM 3849 N N . GLU B 1 231 ? -15.961 -18.594 -10.461 1 95.69 231 GLU B N 1
ATOM 3850 C CA . GLU B 1 231 ? -16.938 -17.516 -10.672 1 95.69 231 GLU B CA 1
ATOM 3851 C C . GLU B 1 231 ? -18.219 -17.766 -9.891 1 95.69 231 GLU B C 1
ATOM 3853 O O . GLU B 1 231 ? -18.703 -18.906 -9.828 1 95.69 231 GLU B O 1
ATOM 3858 N N . TYR B 1 232 ? -18.734 -16.734 -9.312 1 95.81 232 TYR B N 1
ATOM 3859 C CA . TYR B 1 232 ? -19.984 -16.781 -8.57 1 95.81 232 TYR B CA 1
ATOM 3860 C C . TYR B 1 232 ? -20.891 -15.617 -8.961 1 95.81 232 TYR B C 1
ATOM 3862 O O . TYR B 1 232 ? -20.438 -14.484 -9.102 1 95.81 232 TYR B O 1
ATOM 3870 N N . LYS B 1 233 ? -22.094 -15.93 -9.117 1 93.19 233 LYS B N 1
ATOM 3871 C CA . LYS B 1 233 ? -23.078 -14.867 -9.375 1 93.19 233 LYS B CA 1
ATOM 3872 C C . LYS B 1 233 ? -23.453 -14.141 -8.094 1 93.19 233 LYS B C 1
ATOM 3874 O O . LYS B 1 233 ? -23.641 -14.766 -7.051 1 93.19 233 LYS B O 1
ATOM 3879 N N . ILE B 1 234 ? -23.438 -12.875 -8.188 1 91.62 234 ILE B N 1
ATOM 3880 C CA . ILE B 1 234 ? -23.906 -12.07 -7.059 1 91.62 234 ILE B CA 1
ATOM 3881 C C . ILE B 1 234 ? -24.969 -11.086 -7.531 1 91.62 234 ILE B C 1
ATOM 3883 O O . ILE B 1 234 ? -25.016 -10.719 -8.703 1 91.62 234 ILE B O 1
ATOM 3887 N N . LYS B 1 235 ? -25.891 -10.789 -6.672 1 89.19 235 LYS B N 1
ATOM 3888 C CA . LYS B 1 235 ? -27.016 -9.914 -7.004 1 89.19 235 LYS B CA 1
ATOM 3889 C C . LYS B 1 235 ? -26.984 -8.633 -6.176 1 89.19 235 LYS B C 1
ATOM 3891 O O . LYS B 1 235 ? -26.203 -8.523 -5.23 1 89.19 235 LYS B O 1
ATOM 3896 N N . SER B 1 236 ? -27.875 -7.734 -6.609 1 88.88 236 SER B N 1
ATOM 3897 C CA . SER B 1 236 ? -28.031 -6.496 -5.848 1 88.88 236 SER B CA 1
ATOM 3898 C C . SER B 1 236 ? -28.391 -6.789 -4.395 1 88.88 236 SER B C 1
ATOM 3900 O O . SER B 1 236 ? -29.219 -7.656 -4.109 1 88.88 236 SER B O 1
ATOM 3902 N N . GLY B 1 237 ? -27.703 -6.082 -3.52 1 89.31 237 GLY B N 1
ATOM 3903 C CA . GLY B 1 237 ? -27.953 -6.281 -2.102 1 89.31 237 GLY B CA 1
ATOM 3904 C C . GLY B 1 237 ? -26.984 -7.25 -1.452 1 89.31 237 GLY B C 1
ATOM 3905 O O . GLY B 1 237 ? -26.859 -7.281 -0.226 1 89.31 237 GLY B O 1
ATOM 3906 N N . ASP B 1 238 ? -26.328 -8.109 -2.277 1 93.62 238 ASP B N 1
ATOM 3907 C CA . ASP B 1 238 ? -25.344 -9.039 -1.728 1 93.62 238 ASP B CA 1
ATOM 3908 C C . ASP B 1 238 ? -24.125 -8.289 -1.204 1 93.62 238 ASP B C 1
ATOM 3910 O O . ASP B 1 238 ? -23.828 -7.184 -1.656 1 93.62 238 ASP B O 1
ATOM 3914 N N . THR B 1 239 ? -23.484 -8.859 -0.222 1 96.38 239 THR B N 1
ATOM 3915 C CA . THR B 1 239 ? -22.25 -8.312 0.332 1 96.38 239 THR B CA 1
ATOM 3916 C C . THR B 1 239 ? -21.109 -9.32 0.203 1 96.38 239 THR B C 1
ATOM 3918 O O . THR B 1 239 ? -21.25 -10.484 0.591 1 96.38 239 THR B O 1
ATOM 3921 N N . VAL B 1 240 ? -20.062 -8.914 -0.42 1 97.94 240 VAL B N 1
ATOM 3922 C CA . VAL B 1 240 ? -18.844 -9.711 -0.487 1 97.94 240 VAL B CA 1
ATOM 3923 C C . VAL B 1 240 ? -17.859 -9.234 0.579 1 97.94 240 VAL B C 1
ATOM 3925 O O . VAL B 1 240 ? -17.516 -8.055 0.627 1 97.94 240 VAL B O 1
ATOM 3928 N N . SER B 1 241 ? -17.453 -10.07 1.467 1 98.62 241 SER B N 1
ATOM 3929 C CA . SER B 1 241 ? -16.484 -9.766 2.504 1 98.62 241 SER B CA 1
ATOM 3930 C C . SER B 1 241 ? -15.133 -10.422 2.205 1 98.62 241 SER B C 1
ATOM 3932 O O . SER B 1 241 ? -15.07 -11.617 1.904 1 98.62 241 SER B O 1
ATOM 3934 N N . ILE B 1 242 ? -14.102 -9.664 2.236 1 98.69 242 ILE B N 1
ATOM 3935 C CA . ILE B 1 242 ? -12.766 -10.125 1.882 1 98.69 242 ILE B CA 1
ATOM 3936 C C . ILE B 1 242 ? -11.789 -9.773 2.996 1 98.69 242 ILE B C 1
ATOM 3938 O O . ILE B 1 242 ? -11.742 -8.633 3.453 1 98.69 242 ILE B O 1
ATOM 3942 N N . SER B 1 243 ? -11 -10.656 3.459 1 98.31 243 SER B N 1
ATOM 3943 C CA . SER B 1 243 ? -9.969 -10.438 4.469 1 98.31 243 SER B CA 1
ATOM 3944 C C . SER B 1 243 ? -8.836 -11.445 4.328 1 98.31 243 SER B C 1
ATOM 3946 O O . SER B 1 243 ? -8.883 -12.328 3.463 1 98.31 243 SER B O 1
ATOM 3948 N N . MET B 1 244 ? -7.781 -11.242 5.082 1 98.25 244 MET B N 1
ATOM 3949 C CA . MET B 1 244 ? -6.66 -12.172 5.051 1 98.25 244 MET B CA 1
ATOM 3950 C C . MET B 1 244 ? -7.094 -13.555 5.523 1 98.25 244 MET B C 1
ATOM 3952 O O . MET B 1 244 ? -7.812 -13.688 6.516 1 98.25 244 MET B O 1
ATOM 3956 N N . SER B 1 245 ? -6.715 -14.594 4.836 1 98.19 245 SER B N 1
ATOM 3957 C CA . SER B 1 245 ? -7.055 -15.977 5.164 1 98.19 245 SER B CA 1
ATOM 3958 C C . SER B 1 245 ? -6.113 -16.531 6.227 1 98.19 245 SER B C 1
ATOM 3960 O O . SER B 1 245 ? -4.988 -16.062 6.379 1 98.19 245 SER B O 1
ATOM 3962 N N . GLU B 1 246 ? -6.602 -17.516 6.934 1 96.94 246 GLU B N 1
ATOM 3963 C CA . GLU B 1 246 ? -5.742 -18.297 7.816 1 96.94 246 GLU B CA 1
ATOM 3964 C C . GLU B 1 246 ? -4.789 -19.188 7.02 1 96.94 246 GLU B C 1
ATOM 3966 O O . GLU B 1 246 ? -3.766 -19.625 7.543 1 96.94 246 GLU B O 1
ATOM 3971 N N . GLU B 1 247 ? -5.176 -19.484 5.809 1 96.81 247 GLU B N 1
ATOM 3972 C CA . GLU B 1 247 ? -4.34 -20.297 4.93 1 96.81 247 GLU B CA 1
ATOM 3973 C C . GLU B 1 247 ? -3.342 -19.438 4.164 1 96.81 247 GLU B C 1
ATOM 3975 O O . GLU B 1 247 ? -3.592 -18.266 3.92 1 96.81 247 GLU B O 1
ATOM 3980 N N . LYS B 1 248 ? -2.229 -20.062 3.834 1 97.56 248 LYS B N 1
ATOM 3981 C CA . LYS B 1 248 ? -1.172 -19.391 3.086 1 97.56 248 LYS B CA 1
ATOM 3982 C C . LYS B 1 248 ? -0.859 -20.125 1.787 1 97.56 248 LYS B C 1
ATOM 3984 O O . LYS B 1 248 ? -1.047 -21.328 1.695 1 97.56 248 LYS B O 1
ATOM 3989 N N . ALA B 1 249 ? -0.54 -19.359 0.824 1 97.62 249 ALA B N 1
ATOM 3990 C CA . ALA B 1 249 ? 0.064 -19.953 -0.362 1 97.62 249 ALA B CA 1
ATOM 3991 C C . ALA B 1 249 ? 1.521 -20.328 -0.107 1 97.62 249 ALA B C 1
ATOM 3993 O O . ALA B 1 249 ? 2.297 -19.516 0.402 1 97.62 249 ALA B O 1
ATOM 3994 N N . ARG B 1 250 ? 1.859 -21.516 -0.45 1 97.94 250 ARG B N 1
ATOM 3995 C CA . ARG B 1 250 ? 3.219 -21.984 -0.208 1 97.94 250 ARG B CA 1
ATOM 3996 C C . ARG B 1 250 ? 3.934 -22.297 -1.52 1 97.94 250 ARG B C 1
ATOM 3998 O O . ARG B 1 250 ? 3.449 -23.094 -2.326 1 97.94 250 ARG B O 1
ATOM 4005 N N . PHE B 1 251 ? 5.09 -21.641 -1.666 1 97.25 251 PHE B N 1
ATOM 4006 C CA . PHE B 1 251 ? 5.871 -21.781 -2.891 1 97.25 251 PHE B CA 1
ATOM 4007 C C . PHE B 1 251 ? 7.246 -22.375 -2.596 1 97.25 251 PHE B C 1
ATOM 4009 O O . PHE B 1 251 ? 7.91 -21.969 -1.637 1 97.25 251 PHE B O 1
ATOM 4016 N N . VAL B 1 252 ? 7.637 -23.297 -3.434 1 97.56 252 VAL B N 1
ATOM 4017 C CA . VAL B 1 252 ? 9.023 -23.75 -3.387 1 97.56 252 VAL B CA 1
ATOM 4018 C C . VAL B 1 252 ? 9.93 -22.734 -4.086 1 97.56 252 VAL B C 1
ATOM 4020 O O . VAL B 1 252 ? 9.633 -22.297 -5.203 1 97.56 252 VAL B O 1
ATOM 4023 N N . SER B 1 253 ? 10.953 -22.375 -3.445 1 95.75 253 SER B N 1
ATOM 4024 C CA . SER B 1 253 ? 11.875 -21.406 -4.02 1 95.75 253 SER B CA 1
ATOM 4025 C C . SER B 1 253 ? 13.32 -21.859 -3.873 1 95.75 253 SER B C 1
ATOM 4027 O O . SER B 1 253 ? 13.703 -22.422 -2.84 1 95.75 253 SER B O 1
ATOM 4029 N N . PHE B 1 254 ? 14.078 -21.562 -4.941 1 94.38 254 PHE B N 1
ATOM 4030 C CA . PHE B 1 254 ? 15.5 -21.859 -4.926 1 94.38 254 PHE B CA 1
ATOM 4031 C C . PHE B 1 254 ? 16.312 -20.594 -4.727 1 94.38 254 PHE B C 1
ATOM 4033 O O . PHE B 1 254 ? 17.547 -20.641 -4.66 1 94.38 254 PHE B O 1
ATOM 4040 N N . ARG B 1 255 ? 15.648 -19.484 -4.59 1 87.81 255 ARG B N 1
ATOM 4041 C CA . ARG B 1 255 ? 16.312 -18.188 -4.516 1 87.81 255 ARG B CA 1
ATOM 4042 C C . ARG B 1 255 ? 16.656 -17.828 -3.072 1 87.81 255 ARG B C 1
ATOM 4044 O O . ARG B 1 255 ? 16.062 -18.359 -2.135 1 87.81 255 ARG B O 1
ATOM 4051 N N . GLU B 1 256 ? 17.594 -16.938 -2.984 1 82.94 256 GLU B N 1
ATOM 4052 C CA . GLU B 1 256 ? 18.062 -16.547 -1.658 1 82.94 256 GLU B CA 1
ATOM 4053 C C . GLU B 1 256 ? 17.094 -15.562 -1.004 1 82.94 256 GLU B C 1
ATOM 4055 O O . GLU B 1 256 ? 16.844 -15.641 0.199 1 82.94 256 GLU B O 1
ATOM 4060 N N . SER B 1 257 ? 16.656 -14.625 -1.908 1 83 257 SER B N 1
ATOM 4061 C CA . SER B 1 257 ? 15.781 -13.609 -1.325 1 83 257 SER B CA 1
ATOM 4062 C C . SER B 1 257 ? 14.523 -13.406 -2.166 1 83 257 SER B C 1
ATOM 4064 O O . SER B 1 257 ? 14.516 -13.719 -3.359 1 83 257 SER B O 1
ATOM 4066 N N . ILE B 1 258 ? 13.555 -12.938 -1.512 1 80.75 258 ILE B N 1
ATOM 4067 C CA . ILE B 1 258 ? 12.297 -12.633 -2.189 1 80.75 258 ILE B CA 1
ATOM 4068 C C . ILE B 1 258 ? 12.516 -11.492 -3.186 1 80.75 258 ILE B C 1
ATOM 4070 O O . ILE B 1 258 ? 11.828 -11.414 -4.207 1 80.75 258 ILE B O 1
ATOM 4074 N N . TYR B 1 259 ? 13.492 -10.664 -2.975 1 81.5 259 TYR B N 1
ATOM 4075 C CA . TYR B 1 259 ? 13.773 -9.531 -3.844 1 81.5 259 TYR B CA 1
ATOM 4076 C C . TYR B 1 259 ? 14.305 -10 -5.195 1 81.5 259 TYR B C 1
ATOM 4078 O O . TYR B 1 259 ? 14.055 -9.359 -6.219 1 81.5 259 TYR B O 1
ATOM 4086 N N . ASP B 1 260 ? 14.992 -11.086 -5.129 1 82.31 260 ASP B N 1
ATOM 4087 C CA . ASP B 1 260 ? 15.492 -11.641 -6.383 1 82.31 260 ASP B CA 1
ATOM 4088 C C . ASP B 1 260 ? 14.344 -12.047 -7.301 1 82.31 260 ASP B C 1
ATOM 4090 O O . ASP B 1 260 ? 14.359 -11.758 -8.5 1 82.31 260 ASP B O 1
ATOM 4094 N N . ARG B 1 261 ? 13.43 -12.641 -6.695 1 79.25 261 ARG B N 1
ATOM 4095 C CA . ARG B 1 261 ? 12.258 -13.055 -7.461 1 79.25 261 ARG B CA 1
ATOM 4096 C C . ARG B 1 261 ? 11.508 -11.852 -8.008 1 79.25 261 ARG B C 1
ATOM 4098 O O . ARG B 1 261 ? 11.094 -11.836 -9.172 1 79.25 261 ARG B O 1
ATOM 4105 N N . LEU B 1 262 ? 11.328 -10.898 -7.16 1 81.38 262 LEU B N 1
ATOM 4106 C CA . LEU B 1 262 ? 10.609 -9.68 -7.531 1 81.38 262 LEU B CA 1
ATOM 4107 C C . LEU B 1 262 ? 11.297 -8.984 -8.695 1 81.38 262 LEU B C 1
ATOM 4109 O O . LEU B 1 262 ? 10.633 -8.555 -9.648 1 81.38 262 LEU B O 1
ATOM 4113 N N . ARG B 1 263 ? 12.508 -8.891 -8.633 1 80.06 263 ARG B N 1
ATOM 4114 C CA . ARG B 1 263 ? 13.273 -8.203 -9.672 1 80.06 263 ARG B CA 1
ATOM 4115 C C . ARG B 1 263 ? 13.211 -8.969 -10.992 1 80.06 263 ARG B C 1
ATOM 4117 O O . ARG B 1 263 ? 12.969 -8.375 -12.047 1 80.06 263 ARG B O 1
ATOM 4124 N N . ASP B 1 264 ? 13.367 -10.25 -10.859 1 76.75 264 ASP B N 1
ATOM 4125 C CA . ASP B 1 264 ? 13.453 -11.086 -12.055 1 76.75 264 ASP B CA 1
ATOM 4126 C C . ASP B 1 264 ? 12.094 -11.234 -12.727 1 76.75 264 ASP B C 1
ATOM 4128 O O . ASP B 1 264 ? 12.008 -11.266 -13.961 1 76.75 264 ASP B O 1
ATOM 4132 N N . LYS B 1 265 ? 11.094 -11.211 -11.852 1 76.94 265 LYS B N 1
ATOM 4133 C CA . LYS B 1 265 ? 9.805 -11.617 -12.398 1 76.94 265 LYS B CA 1
ATOM 4134 C C . LYS B 1 265 ? 8.844 -10.438 -12.5 1 76.94 265 LYS B C 1
ATOM 4136 O O . LYS B 1 265 ? 7.961 -10.414 -13.359 1 76.94 265 LYS B O 1
ATOM 4141 N N . VAL B 1 266 ? 8.984 -9.469 -11.672 1 73.5 266 VAL B N 1
ATOM 4142 C CA . VAL B 1 266 ? 7.941 -8.453 -11.57 1 73.5 266 VAL B CA 1
ATOM 4143 C C . VAL B 1 266 ? 8.484 -7.102 -12.023 1 73.5 266 VAL B C 1
ATOM 4145 O O . VAL B 1 266 ? 8.062 -6.562 -13.047 1 73.5 266 VAL B O 1
ATOM 4148 N N . ILE B 1 267 ? 9.531 -6.703 -11.422 1 70.12 267 ILE B N 1
ATOM 4149 C CA . ILE B 1 267 ? 10.016 -5.344 -11.625 1 70.12 267 ILE B CA 1
ATOM 4150 C C . ILE B 1 267 ? 10.523 -5.191 -13.055 1 70.12 267 ILE B C 1
ATOM 4152 O O . ILE B 1 267 ? 10.227 -4.195 -13.719 1 70.12 267 ILE B O 1
ATOM 4156 N N . LYS B 1 268 ? 11.203 -6.188 -13.562 1 65.38 268 LYS B N 1
ATOM 4157 C CA . LYS B 1 268 ? 11.75 -6.176 -14.914 1 65.38 268 LYS B CA 1
ATOM 4158 C C . LYS B 1 268 ? 10.641 -6.043 -15.953 1 65.38 268 LYS B C 1
ATOM 4160 O O . LYS B 1 268 ? 10.852 -5.469 -17.031 1 65.38 268 LYS B O 1
ATOM 4165 N N . HIS B 1 269 ? 9.406 -6.473 -15.523 1 62.53 269 HIS B N 1
ATOM 4166 C CA . HIS B 1 269 ? 8.352 -6.551 -16.531 1 62.53 269 HIS B CA 1
ATOM 4167 C C . HIS B 1 269 ? 7.242 -5.543 -16.234 1 62.53 269 HIS B C 1
ATOM 4169 O O . HIS B 1 269 ? 6.5 -5.16 -17.141 1 62.53 269 HIS B O 1
ATOM 4175 N N . VAL B 1 270 ? 7.133 -5.191 -14.969 1 54.94 270 VAL B N 1
ATOM 4176 C CA . VAL B 1 270 ? 5.988 -4.375 -14.57 1 54.94 270 VAL B CA 1
ATOM 4177 C C . VAL B 1 270 ? 6.434 -2.93 -14.367 1 54.94 270 VAL B C 1
ATOM 4179 O O . VAL B 1 270 ? 5.652 -1.999 -14.57 1 54.94 270 VAL B O 1
ATOM 4182 N N . VAL B 1 271 ? 7.609 -2.691 -13.922 1 52.97 271 VAL B N 1
ATOM 4183 C CA . VAL B 1 271 ? 8.078 -1.348 -13.602 1 52.97 271 VAL B CA 1
ATOM 4184 C C . VAL B 1 271 ? 9 -0.844 -14.711 1 52.97 271 VAL B C 1
ATOM 4186 O O . VAL B 1 271 ? 8.984 0.344 -15.047 1 52.97 271 VAL B O 1
ATOM 4189 N N . ASN B 1 272 ? 9.93 -1.696 -15.336 1 55.72 272 ASN B N 1
ATOM 4190 C CA . ASN B 1 272 ? 10.875 -1.256 -16.359 1 55.72 272 ASN B CA 1
ATOM 4191 C C . ASN B 1 272 ? 10.375 -1.576 -17.766 1 55.72 272 ASN B C 1
ATOM 4193 O O . ASN B 1 272 ? 9.695 -2.58 -17.969 1 55.72 272 ASN B O 1
#

Organism: Thermoplasma volcanium (strain ATCC 51530 / DSM 4299 / JCM 9571 / NBRC 15438 / GSS1) (NCBI:txid273116)

Nearest PDB structures (foldseek):
  4hao-assembly1_A  TM=8.952E-01  e=1.312E-28  Yersinia pestis CO92
  1u0t-assembly1_B-2  TM=8.488E-01  e=4.057E-28  Mycobacterium tuberculosis
  1u0r-assembly1_A  TM=8.681E-01  e=1.331E-27  Mycobacterium tuberculosis
  2an1-assembly3_A  TM=8.540E-01  e=5.795E-28  Salmonella enterica subsp. enterica serovar Typhimurium str. LT2
  1y3h-assembly1_A-2  TM=8.524E-01  e=1.520E-26  Mycobacterium tuberculosis

InterPro domains:
  IPR002504 NAD kinase [MF_00361] (1-268)
  IPR002504 NAD kinase [PF01513] (46-107)
  IPR016064 NAD kinase/diacylglycerol kinase-like domain superfamily [SSF111331] (3-265)
  IPR017437 ATP-NAD kinase, PpnK-type, C-terminal [G3DSA:2.60.200.30] (114-246)
  IPR017438 Inorganic polyphosphate/ATP-NAD kinase, N-terminal [G3DSA:3.40.50.10330] (52-265)

pLDDT: mean 91.94, std 9.7, range [50.62, 98.81]

Radius of gyration: 26.85 Å; Cα contacts (8 Å, |Δi|>4): 1407; chains: 2; bounding box: 59×85×59 Å

Sequence (544 aa):
MKVAFVIRKDCKRCATIAKSIIELIPPDWEKIYDTEAAKFLGGVGKDITEISADIIIAIGGDGTVLRILQNAKGPVLGINMGGLGFLTEIEIDEVGSSTYKLIRGEYKINEAMKLKVYINGRRLEDCTNEAVVHTDRIARIRQFKIYVDGHFLTTIKSDGVIVATPTGSSSYSSSAGGPLLLPTVRGMVISYLAPYSSRIKPVVVPSESTVEIKIAGNDQDSLLILDGQKEYKIKSGDTVSISMSEEKARFVSFRESIYDRLRDKVIKHVVNMKVAFVIRKDCKRCATIAKSIIELIPPDWEKIYDTEAAKFLGGVGKDITEISADIIIAIGGDGTVLRILQNAKGPVLGINMGGLGFLTEIEIDEVGSSTYKLIRGEYKINEAMKLKVYINGRRLEDCTNEAVVHTDRIARIRQFKIYVDGHFLTTIKSDGVIVATPTGSSSYSSSAGGPLLLPTVRGMVISYLAPYSSRIKPVVVPSESTVEIKIAGNDQDSLLILDGQKEYKIKSGDTVSISMSEEKARFVSFRESIYDRLRDKVIKHVVN